Protein 4TPS (pdb70)

InterPro domains:
  IPR019683 Sporulation inhibitor of replication protein SirA [PF10747] (3-143)
  IPR038449 SirA superfamily [G3DSA:3.30.310.250] (1-148)

CATH classification: 3.30.310.250

Organism: Bacillus subtilis (strain 168) (NCBI:txid224308)

Foldseek 3Di:
DFKKKKFQFDPVVCVVCVVPCVVVVVLVCCQVPNDDDPVVNVVSVVVVVVGTDWDPQVLLVVLVCVLCPPFAWDDDDQKIKGAHPPRQWIKIWGHDTGIIMMDIDGDPVHVVSVLVSVQVVDQRMWMAGPVVRDIDTSHD/DVVVQQVLLVQLLVVVPVVDDPVCSVVAPPPKGWDDDDDLATEIEGADVVSQVCCVVPPQVVSQVSSCVVPVDGGRYHYDYD/DFKKKKFQFDPVVCVVCVVNCVVVLVLVCCQPPHDDDPVVNVVSVVVLVVGTAWDPQVVLVVLCCVLCVVFDWDDDRQKIKGADPPRQKIKIWGHDGGIIMIDIDGDPVHVVSVLVSVQVVDQRMKIAGSVVRDIDTSHD/DVVLVVLQVLLVVLLVVVVVVDDPCCSVPQPPPKGWDDDDDLETEIEGADPVSQVCCVVPPQVVSQVSSCVVPVDGGHYHYDYD

Radius of gyration: 29.63 Å; Cα contacts (8 Å, |Δi|>4): 687; chains: 4; bounding box: 96×60×62 Å

Sequence (446 aa):
ERHYYTYLIKEEFANNHYFGRESVMFELFQDYHWTSLEKQQYEMTEKQIQYITQPIPILHMHQRLKMMNLNKTDYRQLDYIYRIALPKAKGHATFMMKEHMIEIVASGDYEAETIFFEVLRKVSPCFLAMDFNSKRYGWLNPAMENILLDLWNQALAQIEKKLSKPSFETWMKSTKAHSLQGDTLTITAPNEFARDWLESRYLHLIADTIYELTGEELSIKFVIPERHYYTYLIKEEFANHYFGRESVMMFELFQDYHWTSLEKQQYEMTEKQIQYITQPIPILHMHQRLKMNLNKTDYRQLDYIYRIALPKAKGHATFMMKEHHMIEIVASGDYEAETIFFEVLRKVSPCFLAMDFNSKRYGWLNPGPAMENILDLWNQALAQIEKKLSKPSFETWMKSTKAHSLQGDTLTITAPNEFARDWLESRYLHLIADTIYELTGEELSIKFVIP

Nearest PDB structures (foldseek):
  4tps-assembly1_B  TM=1.012E+00  e=3.431E-16  Bacillus subtilis subsp. subtilis str. 168
  7ykm-assembly1_A  TM=7.668E-01  e=1.409E-03  Deinococcus radiodurans
  8a3v-assembly1_C  TM=7.527E-01  e=6.710E-03  Vibrio cholerae
  3pbk-assembly2_B  TM=5.315E-01  e=4.802E-02  Escherichia coli O6
  6zu5-assembly1_SH0  TM=3.846E-01  e=1.422E-01  Paranosema locustae

B-factor: mean 28.31, std 13.36, range [10.7, 117.85]

Secondary structure (DSSP, 8-state):
-EEEEEEEE-HHHHHHTTT-HHHHHHHHHHHHTS---HHHHHHHHHHHHHHEE---HHHHHHHHHHHHTTSEEEEETTEEEEE-GGG-EEEEEEEETTEEEEEEEESTHHHHHHHHHHHHH-TTEEEEETTTTEEEE---/-HHHHHHHHHHHHHHHHTTS-HHHIIIIITT-EEEEEETTEEEEE-SSHHHHHHIIIIIHHHHHHHHHHHHSS--EEEEE--/-EEEEEEEE-HHHHHHHTT-THHHHHHHHHHHHS---HHHHHHHHHHHHHHEE---HHHHHHHHHHHTTTSEEEEETTEEEEE-GGGSEEEEEEE-SS-EEEEEEESTHHHHHHHHHHHHH-TTEEEE-TTT--EEE---/-HHHHHHHHHHHHHHHHHHTTS-HHHIIIIITT-EEEEEETTEEEEE-SSHHHHHHIIIIIHHHHHHHHHHHHSS--EEEEE--

Solvent-accessible surface area: 24139 Å² total; per-residue (Å²): 152,30,49,7,34,0,6,10,0,69,40,87,0,17,50,50,3,65,57,98,31,50,50,0,2,99,9,0,48,41,52,46,156,63,116,50,129,154,146,83,81,73,30,4,51,73,0,6,102,36,0,1,58,88,7,47,62,122,70,0,25,86,87,0,83,132,73,1,89,193,46,101,66,206,76,134,97,82,37,0,102,1,28,7,83,190,103,76,5,82,2,31,0,68,2,108,129,49,47,0,34,0,46,0,28,45,68,131,84,0,3,52,30,0,30,49,9,0,74,130,28,18,18,8,0,0,6,0,2,20,107,61,143,107,82,26,71,16,95,69,117,171,132,100,30,106,75,29,6,82,88,0,20,45,67,0,103,160,92,35,63,146,82,14,14,40,7,2,0,124,39,4,134,26,113,31,78,140,76,107,46,0,17,0,26,0,34,34,78,11,0,46,17,13,0,70,64,120,6,66,138,26,0,16,57,0,0,115,113,64,63,50,109,113,17,48,9,116,11,54,79,129,181,22,63,12,40,0,2,11,1,73,128,93,0,2,110,36,6,114,78,137,32,58,39,0,14,85,4,0,29,45,37,46,137,70,113,39,148,156,141,50,86,85,22,0,54,70,0,8,112,37,0,11,72,101,7,49,53,152,34,0,26,75,28,0,85,60,40,0,85,177,29,110,77,177,68,130,100,91,48,0,93,0,34,3,102,192,77,136,2,51,0,23,0,42,2,58,133,86,5,0,28,0,50,2,50,48,69,130,84,0,5,52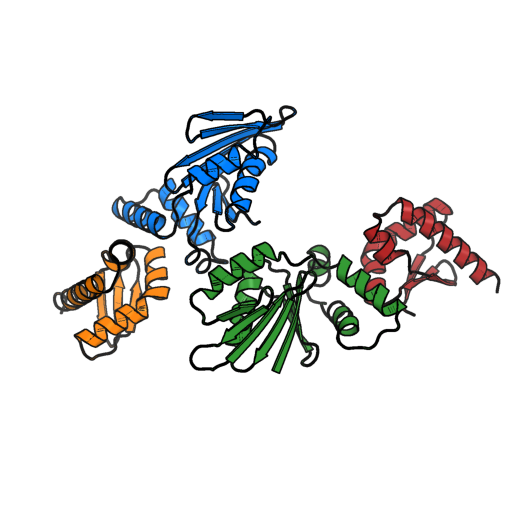,35,0,18,73,3,0,55,63,23,19,78,16,0,0,4,0,4,4,111,58,101,120,80,27,37,8,89,121,83,113,73,79,117,87,2,81,75,25,4,98,83,0,21,47,64,0,102,158,90,34,62,147,74,14,15,47,3,1,0,128,33,5,127,10,95,16,66,131,74,104,37,0,18,0,22,0,26,13,66,3,0,40,30,10,0,78,62,121,7,60,138,32,0,18,58,2,0,116,116,62,62,51,116,109,23,62,13,133,10,55,88,123

Structure (mmCIF, N/CA/C/O backbone):
data_4TPS
#
_entry.id   4TPS
#
_cell.length_a   77.287
_cell.length_b   34.685
_cell.length_c   84.735
_cell.angle_alpha   90.00
_cell.angle_beta   102.09
_cell.angle_gamma   90.00
#
_symmetry.space_group_name_H-M   'P 1 21 1'
#
loop_
_entity.id
_entity.type
_entity.pdbx_description
1 polymer 'Sporulation inhibitor of replication protein SirA'
2 polymer 'Chromosomal replication initiator protein DnaA'
3 non-polymer BETA-MERCAPTOETHANOL
4 non-polymer 'ACETATE ION'
5 water water
#
loop_
_atom_site.group_PDB
_atom_site.id
_atom_site.type_symbol
_atom_site.label_atom_id
_atom_site.label_alt_id
_atom_site.label_comp_id
_atom_site.label_asym_id
_atom_site.label_entity_id
_atom_site.label_seq_id
_atom_site.pdbx_PDB_ins_code
_atom_site.Cartn_x
_atom_site.Cartn_y
_atom_site.Cartn_z
_atom_site.occupancy
_atom_site.B_iso_or_equiv
_atom_site.auth_seq_id
_atom_site.auth_comp_id
_atom_site.auth_asym_id
_atom_site.auth_atom_id
_atom_site.pdbx_PDB_model_num
ATOM 1 N N . GLU A 1 8 ? 4.050 -5.146 -4.483 1.00 30.94 2 GLU A N 1
ATOM 2 C CA . GLU A 1 8 ? 3.816 -4.033 -3.512 1.00 22.00 2 GLU A CA 1
ATOM 3 C C . GLU A 1 8 ? 3.524 -4.592 -2.078 1.00 22.92 2 GLU A C 1
ATOM 4 O O . GLU A 1 8 ? 2.689 -5.513 -1.894 1.00 20.31 2 GLU A O 1
ATOM 10 N N . ARG A 1 9 ? 4.232 -4.046 -1.088 1.00 17.62 3 ARG A N 1
ATOM 11 C CA . ARG A 1 9 ? 4.029 -4.414 0.297 1.00 14.77 3 ARG A CA 1
ATOM 12 C C . ARG A 1 9 ? 3.242 -3.322 1.035 1.00 14.18 3 ARG A C 1
ATOM 13 O O . ARG A 1 9 ? 3.358 -2.148 0.719 1.00 18.48 3 ARG A O 1
ATOM 21 N N . HIS A 1 10 ? 2.375 -3.742 1.963 1.00 14.52 4 HIS A N 1
ATOM 22 C CA . HIS A 1 10 ? 1.557 -2.790 2.726 1.00 13.59 4 HIS A CA 1
ATOM 23 C C . HIS A 1 10 ? 1.538 -3.266 4.155 1.00 14.46 4 HIS A C 1
ATOM 24 O O . HIS A 1 10 ? 0.959 -4.322 4.466 1.00 13.39 4 HIS A O 1
ATOM 31 N N . TYR A 1 11 ? 2.248 -2.544 5.022 1.00 12.45 5 TYR A N 1
ATOM 32 C CA . TYR A 1 11 ? 2.361 -2.956 6.432 1.00 12.50 5 TYR A CA 1
ATOM 33 C C . TYR A 1 11 ? 1.568 -1.997 7.315 1.00 14.57 5 TYR A C 1
ATOM 34 O O . TYR A 1 11 ? 1.601 -0.742 7.115 1.00 14.95 5 TYR A O 1
ATOM 43 N N . TYR A 1 12 ? 0.875 -2.576 8.296 1.00 13.19 6 TYR A N 1
ATOM 44 C CA . TYR A 1 12 ? 0.327 -1.833 9.429 1.00 11.40 6 TYR A CA 1
ATOM 45 C C . TYR A 1 12 ? 1.229 -2.161 10.615 1.00 14.82 6 TYR A C 1
ATOM 46 O O . TYR A 1 12 ? 1.479 -3.347 10.910 1.00 14.75 6 TYR A O 1
ATOM 55 N N . THR A 1 13 ? 1.762 -1.109 11.238 1.00 12.57 7 THR A N 1
ATOM 56 C CA . THR A 1 13 ? 2.777 -1.256 12.275 1.00 13.02 7 THR A CA 1
ATOM 57 C C . THR A 1 13 ? 2.298 -0.563 13.526 1.00 13.92 7 THR A C 1
ATOM 58 O O . THR A 1 13 ? 1.853 0.591 13.485 1.00 15.56 7 THR A O 1
ATOM 62 N N . TYR A 1 14 ? 2.247 -1.342 14.619 1.00 12.57 8 TYR A N 1
ATOM 63 C CA . TYR A 1 14 ? 1.835 -0.802 15.941 1.00 12.99 8 TYR A CA 1
ATOM 64 C C . TYR A 1 14 ? 2.945 -0.967 16.968 1.00 13.03 8 TYR A C 1
ATOM 65 O O . TYR A 1 14 ? 3.773 -1.866 16.869 1.00 14.47 8 TYR A O 1
ATOM 74 N N . LEU A 1 15 ? 2.946 -0.040 17.935 1.00 12.61 9 LEU A N 1
ATOM 75 C CA . LEU A 1 15 ? 3.867 -0.044 19.051 1.00 12.50 9 LEU A CA 1
ATOM 76 C C . LEU A 1 15 ? 3.156 -0.770 20.211 1.00 13.22 9 LEU A C 1
ATOM 77 O O . LEU A 1 15 ? 2.196 -0.224 20.806 1.00 15.01 9 LEU A O 1
ATOM 82 N N . ILE A 1 16 ? 3.552 -2.003 20.448 1.00 12.85 10 ILE A N 1
ATOM 83 C CA . ILE A 1 16 ? 2.842 -2.889 21.405 1.00 12.90 10 ILE A CA 1
ATOM 84 C C . ILE A 1 16 ? 3.375 -2.608 22.826 1.00 14.65 10 ILE A C 1
ATOM 85 O O . ILE A 1 16 ? 4.567 -2.427 23.049 1.00 16.17 10 ILE A O 1
ATOM 90 N N . LYS A 1 17 ? 2.455 -2.541 23.796 1.00 13.17 11 LYS A N 1
ATOM 91 C CA . LYS A 1 17 ? 2.878 -2.432 25.167 1.00 15.40 11 LYS A CA 1
ATOM 92 C C . LYS A 1 17 ? 3.619 -3.655 25.609 1.00 15.18 11 LYS A C 1
ATOM 93 O O . LYS A 1 17 ? 3.276 -4.822 25.275 1.00 13.42 11 LYS A O 1
ATOM 99 N N . GLU A 1 18 ? 4.665 -3.397 26.392 1.00 18.17 12 GLU A N 1
ATOM 100 C CA . GLU A 1 18 ? 5.508 -4.429 26.963 1.00 20.46 12 GLU A CA 1
ATOM 101 C C . GLU A 1 18 ? 4.751 -5.603 27.608 1.00 14.98 12 GLU A C 1
ATOM 102 O O . GLU A 1 18 ? 5.069 -6.757 27.385 1.00 20.16 12 GLU A O 1
ATOM 108 N N . GLU A 1 19 ? 3.692 -5.294 28.359 1.00 17.47 13 GLU A N 1
ATOM 109 C CA . GLU A 1 19 ? 2.994 -6.343 29.057 1.00 17.80 13 GLU A CA 1
ATOM 110 C C . GLU A 1 19 ? 2.393 -7.353 28.084 1.00 17.06 13 GLU A C 1
ATOM 111 O O . GLU A 1 19 ? 2.368 -8.552 28.321 1.00 18.02 13 GLU A O 1
ATOM 117 N N . PHE A 1 20 ? 1.824 -6.832 26.998 1.00 16.32 14 PHE A N 1
ATOM 118 C CA . PHE A 1 20 ? 1.184 -7.693 25.988 1.00 15.66 14 PHE A CA 1
ATOM 119 C C . PHE A 1 20 ? 2.166 -8.389 25.065 1.00 15.28 14 PHE A C 1
ATOM 120 O O . PHE A 1 20 ? 1.940 -9.545 24.684 1.00 16.22 14 PHE A O 1
ATOM 128 N N . ALA A 1 21 ? 3.249 -7.703 24.755 1.00 17.40 15 ALA A N 1
ATOM 129 C CA . ALA A 1 21 ? 4.340 -8.334 23.984 1.00 16.98 15 ALA A CA 1
ATOM 130 C C . ALA A 1 21 ? 4.844 -9.588 24.697 1.00 19.75 15 ALA A C 1
ATOM 131 O O . ALA A 1 21 ? 5.028 -10.661 24.089 1.00 19.12 15 ALA A O 1
ATOM 133 N N . ASN A 1 22 ? 5.085 -9.443 25.998 1.00 18.29 16 ASN A N 1
ATOM 134 C CA A ASN A 1 22 ? 5.502 -10.563 26.800 0.50 19.01 16 ASN A CA 1
ATOM 135 C CA B ASN A 1 22 ? 5.493 -10.568 26.842 0.50 19.26 16 ASN A CA 1
ATOM 136 C C . ASN A 1 22 ? 4.466 -11.676 26.860 1.00 18.04 16 ASN A C 1
ATOM 137 O O . ASN A 1 22 ? 4.775 -12.862 26.679 1.00 18.54 16 ASN A O 1
ATOM 146 N N . HIS A 1 23 ? 3.237 -11.303 27.141 1.00 18.72 17 HIS A N 1
ATOM 147 C CA . HIS A 1 23 ? 2.159 -12.274 27.247 1.00 18.02 17 HIS A CA 1
ATOM 148 C C . HIS A 1 23 ? 1.998 -13.098 25.951 1.00 18.69 17 HIS A C 1
ATOM 149 O O . HIS A 1 23 ? 1.760 -14.276 26.044 1.00 18.42 17 HIS A O 1
ATOM 156 N N . TYR A 1 24 ? 2.154 -12.465 24.778 1.00 14.09 18 TYR A N 1
ATOM 157 C CA . TYR A 1 24 ? 1.968 -13.116 23.519 1.00 16.89 18 TYR A CA 1
ATOM 158 C C . TYR A 1 24 ? 3.277 -13.501 22.838 1.00 17.70 18 TYR A C 1
ATOM 159 O O . TYR A 1 24 ? 3.250 -13.842 21.655 1.00 20.04 18 TYR A O 1
ATOM 168 N N . PHE A 1 25 ? 4.411 -13.515 23.591 1.00 19.96 19 PHE A N 1
ATOM 169 C CA . PHE A 1 25 ? 5.650 -14.020 23.047 1.00 21.08 19 PHE A CA 1
ATOM 170 C C . PHE A 1 25 ? 5.459 -15.479 22.565 1.00 20.30 19 PHE A C 1
ATOM 171 O O . PHE A 1 25 ? 4.987 -16.311 23.329 1.00 20.05 19 PHE A O 1
ATOM 179 N N . GLY A 1 26 ? 5.815 -15.798 21.310 1.00 23.86 20 GLY A N 1
ATOM 180 C CA . GLY A 1 26 ? 5.566 -17.138 20.812 1.00 25.71 20 GLY A CA 1
ATOM 181 C C . GLY A 1 26 ? 4.143 -17.441 20.371 1.00 25.56 20 GLY A C 1
ATOM 182 O O . GLY A 1 26 ? 3.838 -18.559 19.966 1.00 25.48 20 GLY A O 1
ATOM 183 N N . ARG A 1 27 ? 3.279 -16.454 20.502 1.00 20.34 21 ARG A N 1
ATOM 184 C CA . ARG A 1 27 ? 1.883 -16.571 20.117 1.00 22.47 21 ARG A CA 1
ATOM 185 C C . ARG A 1 27 ? 1.482 -15.320 19.352 1.00 17.79 21 ARG A C 1
ATOM 186 O O . ARG A 1 27 ? 0.307 -14.880 19.400 1.00 19.69 21 ARG A O 1
ATOM 194 N N . GLU A 1 28 ? 2.424 -14.729 18.606 1.00 17.18 22 GLU A N 1
ATOM 195 C CA . GLU A 1 28 ? 2.159 -13.452 17.920 1.00 20.26 22 GLU A CA 1
ATOM 196 C C . GLU A 1 28 ? 1.063 -13.549 16.846 1.00 22.60 22 GLU A C 1
ATOM 197 O O . GLU A 1 28 ? 0.415 -12.515 16.458 1.00 22.85 22 GLU A O 1
ATOM 203 N N . SER A 1 29 ? 0.815 -14.764 16.349 1.00 21.17 23 SER A N 1
ATOM 204 C CA . SER A 1 29 ? -0.312 -14.953 15.418 1.00 22.50 23 SER A CA 1
ATOM 205 C C . SER A 1 29 ? -1.639 -14.491 16.011 1.00 21.19 23 SER A C 1
ATOM 206 O O . SER A 1 29 ? -2.493 -14.017 15.310 1.00 20.81 23 SER A O 1
ATOM 209 N N . VAL A 1 30 ? -1.802 -14.572 17.329 1.00 21.23 24 VAL A N 1
ATOM 210 C CA . VAL A 1 30 ? -3.050 -14.176 17.949 1.00 21.62 24 VAL A CA 1
ATOM 211 C C . VAL A 1 30 ? -3.211 -12.665 17.860 1.00 21.29 24 VAL A C 1
ATOM 212 O O . VAL A 1 30 ? -4.301 -12.168 17.652 1.00 21.71 24 VAL A O 1
ATOM 216 N N . MET A 1 31 ? -2.110 -11.942 17.986 1.00 17.60 25 MET A N 1
ATOM 217 C CA . MET A 1 31 ? -2.152 -10.477 17.848 1.00 20.73 25 MET A CA 1
ATOM 218 C C . MET A 1 31 ? -2.393 -10.124 16.390 1.00 19.84 25 MET A C 1
ATOM 219 O O . MET A 1 31 ? -3.214 -9.282 16.105 1.00 21.63 25 MET A O 1
ATOM 224 N N . PHE A 1 32 ? -1.719 -10.822 15.481 1.00 18.92 26 PHE A N 1
ATOM 225 C CA . PHE A 1 32 ? -1.984 -10.616 14.073 1.00 18.74 26 PHE A CA 1
ATOM 226 C C . PHE A 1 32 ? -3.485 -10.760 13.769 1.00 17.58 26 PHE A C 1
ATOM 227 O O . PHE A 1 32 ? -4.034 -9.914 13.089 1.00 17.44 26 PHE A O 1
ATOM 235 N N . GLU A 1 33 ? -4.123 -11.817 14.314 1.00 16.90 27 GLU A N 1
ATOM 236 C CA . GLU A 1 33 ? -5.537 -12.044 14.048 1.00 20.78 27 GLU A CA 1
ATOM 237 C C . GLU A 1 33 ? -6.437 -10.926 14.617 1.00 19.38 27 GLU A C 1
ATOM 238 O O . GLU A 1 33 ? -7.410 -10.514 14.004 1.00 19.45 27 GLU A O 1
ATOM 244 N N . LEU A 1 34 ? -6.097 -10.413 15.784 1.00 18.10 28 LEU A N 1
ATOM 245 C CA . LEU A 1 34 ? -6.799 -9.271 16.375 1.00 18.06 28 LEU A CA 1
ATOM 246 C C . LEU A 1 34 ? -6.726 -8.020 15.480 1.00 16.60 28 LEU A C 1
ATOM 247 O O . LEU A 1 34 ? -7.728 -7.398 15.131 1.00 16.59 28 LEU A O 1
ATOM 252 N N . PHE A 1 35 ? -5.526 -7.687 15.087 1.00 13.99 29 PHE A N 1
ATOM 253 C CA . PHE A 1 35 ? -5.319 -6.567 14.146 1.00 13.46 29 PHE A CA 1
ATOM 254 C C . PHE A 1 35 ? -6.003 -6.763 12.753 1.00 14.59 29 PHE A C 1
ATOM 255 O O . PHE A 1 35 ? -6.624 -5.848 12.217 1.00 18.06 29 PHE A O 1
ATOM 263 N N . GLN A 1 36 ? -5.949 -7.976 12.266 1.00 13.74 30 GLN A N 1
ATOM 264 C CA . GLN A 1 36 ? -6.577 -8.297 10.994 1.00 15.23 30 GLN A CA 1
ATOM 265 C C . GLN A 1 36 ? -8.120 -8.171 11.139 1.00 17.15 30 GLN A C 1
ATOM 266 O O . GLN A 1 36 ? -8.784 -7.633 10.248 1.00 17.91 30 GLN A O 1
ATOM 272 N N . ASP A 1 37 ? -8.675 -8.607 12.268 1.00 19.63 31 ASP A N 1
ATOM 273 C CA . ASP A 1 37 ? -10.108 -8.428 12.506 1.00 20.18 31 ASP A CA 1
ATOM 274 C C . ASP A 1 37 ? -10.521 -6.969 12.483 1.00 20.03 31 ASP A C 1
ATOM 275 O O . ASP A 1 37 ? -11.556 -6.626 11.943 1.00 27.96 31 ASP A O 1
ATOM 280 N N . TYR A 1 38 ? -9.709 -6.110 13.077 1.00 19.36 32 TYR A N 1
ATOM 281 C CA . TYR A 1 38 ? -10.008 -4.663 13.040 1.00 18.68 32 TYR A CA 1
ATOM 282 C C . TYR A 1 38 ? -9.925 -4.040 11.641 1.00 20.31 32 TYR A C 1
ATOM 283 O O . TYR A 1 38 ? -10.788 -3.269 11.241 1.00 22.06 32 TYR A O 1
ATOM 292 N N . HIS A 1 39 ? -8.891 -4.398 10.903 1.00 16.73 33 HIS A N 1
ATOM 293 C CA . HIS A 1 39 ? -8.648 -3.786 9.620 1.00 17.44 33 HIS A CA 1
ATOM 294 C C . HIS A 1 39 ? -9.460 -4.428 8.492 1.00 18.24 33 HIS A C 1
ATOM 295 O O . HIS A 1 39 ? -9.718 -3.755 7.496 1.00 22.88 33 HIS A O 1
ATOM 302 N N . TRP A 1 40 ? -9.871 -5.683 8.669 1.00 16.48 34 TRP A N 1
ATOM 303 C CA . TRP A 1 40 ? -10.428 -6.468 7.526 1.00 15.87 34 TRP A CA 1
ATOM 304 C C . TRP A 1 40 ? -11.639 -7.272 7.772 1.00 24.43 34 TRP A C 1
ATOM 305 O O . TRP A 1 40 ? -12.600 -7.131 7.006 1.00 25.42 34 TRP A O 1
ATOM 316 N N . THR A 1 41 ? -11.589 -8.158 8.798 1.00 24.01 35 THR A N 1
ATOM 317 C CA . THR A 1 41 ? -12.632 -9.200 9.026 1.00 23.32 35 THR A CA 1
ATOM 318 C C . THR A 1 41 ? -13.996 -8.518 9.113 1.00 27.75 35 THR A C 1
ATOM 319 O O . THR A 1 41 ? -14.157 -7.433 9.703 1.00 26.60 35 THR A O 1
ATOM 323 N N . SER A 1 42 ? -14.998 -9.160 8.531 1.00 31.09 36 SER A N 1
ATOM 324 C CA . SER A 1 42 ? -16.361 -8.610 8.600 1.00 27.94 36 SER A CA 1
ATOM 325 C C . SER A 1 42 ? -16.961 -9.042 9.924 1.00 37.49 36 SER A C 1
ATOM 326 O O . SER A 1 42 ? -17.278 -10.189 10.087 1.00 49.31 36 SER A O 1
ATOM 329 N N . LEU A 1 43 ? -17.003 -8.123 10.877 1.00 34.75 37 LEU A N 1
ATOM 330 C CA . LEU A 1 43 ? -17.429 -8.424 12.216 1.00 31.19 37 LEU A CA 1
ATOM 331 C C . LEU A 1 43 ? -18.755 -7.727 12.440 1.00 34.19 37 LEU A C 1
ATOM 332 O O . LEU A 1 43 ? -19.061 -6.710 11.804 1.00 36.92 37 LEU A O 1
ATOM 337 N N . GLU A 1 44 ? -19.547 -8.261 13.362 1.00 38.32 38 GLU A N 1
ATOM 338 C CA . GLU A 1 44 ? -20.752 -7.552 13.803 1.00 46.92 38 GLU A CA 1
ATOM 339 C C . GLU A 1 44 ? -20.268 -6.274 14.482 1.00 49.03 38 GLU A C 1
ATOM 340 O O . GLU A 1 44 ? -19.158 -6.243 15.033 1.00 43.36 38 GLU A O 1
ATOM 346 N N . LYS A 1 45 ? -21.071 -5.217 14.411 1.00 39.48 39 LYS A N 1
ATOM 347 C CA . LYS A 1 45 ? -20.691 -3.904 14.941 1.00 37.52 39 LYS A CA 1
ATOM 348 C C . LYS A 1 45 ? -20.117 -3.958 16.377 1.00 40.01 39 LYS A C 1
ATOM 349 O O . LYS A 1 45 ? -19.097 -3.340 16.668 1.00 37.77 39 LYS A O 1
ATOM 355 N N . GLN A 1 46 ? -20.760 -4.736 17.250 1.00 39.37 40 GLN A N 1
ATOM 356 C CA . GLN A 1 46 ? -20.317 -4.841 18.647 1.00 39.73 40 GLN A CA 1
ATOM 357 C C . GLN A 1 46 ? -18.982 -5.529 18.800 1.00 35.20 40 GLN A C 1
ATOM 358 O O . GLN A 1 46 ? -18.166 -5.084 19.637 1.00 34.92 40 GLN A O 1
ATOM 364 N N . GLN A 1 47 ? -18.753 -6.605 18.031 1.00 33.92 41 GLN A N 1
ATOM 365 C CA . GLN A 1 47 ? -17.443 -7.304 18.016 1.00 32.41 41 GLN A CA 1
ATOM 366 C C . GLN A 1 47 ? -16.326 -6.337 17.539 1.00 29.31 41 GLN A C 1
ATOM 367 O O . GLN A 1 47 ? -15.208 -6.298 18.108 1.00 26.81 41 GLN A O 1
ATOM 373 N N . TYR A 1 48 ? -16.641 -5.554 16.500 1.00 28.95 42 TYR A N 1
ATOM 374 C CA . TYR A 1 48 ? -15.705 -4.561 15.993 1.00 26.92 42 TYR A CA 1
ATOM 375 C C . TYR A 1 48 ? -15.358 -3.514 17.073 1.00 24.35 42 TYR A C 1
ATOM 376 O O . TYR A 1 48 ? -14.176 -3.149 17.273 1.00 26.19 42 TYR A O 1
ATOM 385 N N . GLU A 1 49 ? -16.378 -3.012 17.753 1.00 27.75 43 GLU A N 1
ATOM 386 C CA . GLU A 1 49 ? -16.113 -1.976 18.761 1.00 25.32 43 GLU A CA 1
ATOM 387 C C . GLU A 1 49 ? -15.233 -2.482 19.961 1.00 26.02 43 GLU A C 1
ATOM 388 O O . GLU A 1 49 ? -14.354 -1.756 20.455 1.00 27.13 43 GLU A O 1
ATOM 394 N N . MET A 1 50 ? -15.472 -3.734 20.377 1.00 25.80 44 MET A N 1
ATOM 395 C CA . MET A 1 50 ? -14.669 -4.392 21.417 1.00 25.80 44 MET A CA 1
ATOM 396 C C . MET A 1 50 ? -13.240 -4.530 20.936 1.00 24.03 44 MET A C 1
ATOM 397 O O . MET A 1 50 ? -12.275 -4.310 21.667 1.00 22.57 44 MET A O 1
ATOM 402 N N . THR A 1 51 ? -13.107 -4.958 19.690 1.00 23.83 45 THR A N 1
ATOM 403 C CA . THR A 1 51 ? -11.782 -5.159 19.092 1.00 22.23 45 THR A CA 1
ATOM 404 C C . THR A 1 51 ? -10.992 -3.814 19.050 1.00 20.40 45 THR A C 1
ATOM 405 O O . THR A 1 51 ? -9.821 -3.756 19.435 1.00 18.95 45 THR A O 1
ATOM 409 N N . GLU A 1 52 ? -11.669 -2.766 18.637 1.00 20.69 46 GLU A N 1
ATOM 410 C CA . GLU A 1 52 ? -11.048 -1.446 18.611 1.00 22.19 46 GLU A CA 1
ATOM 411 C C . GLU A 1 52 ? -10.576 -0.977 20.006 1.00 19.48 46 GLU A C 1
ATOM 412 O O . GLU A 1 52 ? -9.473 -0.437 20.153 1.00 18.35 46 GLU A O 1
ATOM 418 N N . LYS A 1 53 ? -11.424 -1.192 21.018 1.00 20.11 47 LYS A N 1
ATOM 419 C CA . LYS A 1 53 ? -11.058 -0.874 22.404 1.00 18.46 47 LYS A CA 1
ATOM 420 C C . LYS A 1 53 ? -9.833 -1.678 22.895 1.00 17.21 47 LYS A C 1
ATOM 421 O O . LYS A 1 53 ? -8.941 -1.151 23.531 1.00 18.65 47 LYS A O 1
ATOM 427 N N . GLN A 1 54 ? -9.800 -2.954 22.573 1.00 15.40 48 GLN A N 1
ATOM 428 C CA . GLN A 1 54 ? -8.714 -3.795 22.908 1.00 15.15 48 GLN A CA 1
ATOM 429 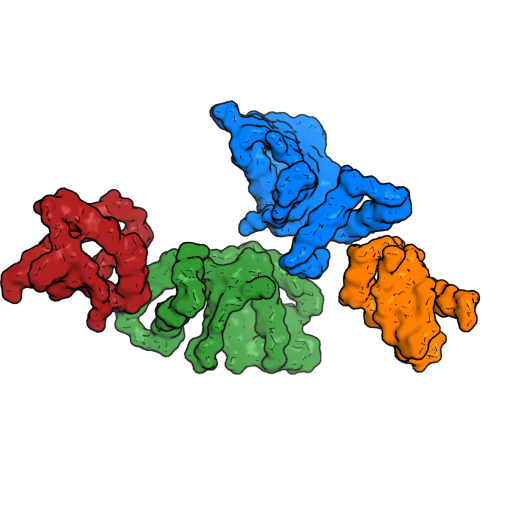C C . GLN A 1 54 ? -7.411 -3.328 22.266 1.00 15.81 48 GLN A C 1
ATOM 430 O O . GLN A 1 54 ? -6.347 -3.249 22.927 1.00 14.27 48 GLN A O 1
ATOM 436 N N . ILE A 1 55 ? -7.478 -3.045 20.953 1.00 15.26 49 ILE A N 1
ATOM 437 C CA . ILE A 1 55 ? -6.293 -2.497 20.251 1.00 15.38 49 ILE A CA 1
ATOM 438 C C . ILE A 1 55 ? -5.777 -1.223 20.876 1.00 13.95 49 ILE A C 1
ATOM 439 O O . ILE A 1 55 ? -4.560 -1.079 21.109 1.00 16.38 49 ILE A O 1
ATOM 444 N N . GLN A 1 56 ? -6.668 -0.317 21.244 1.00 16.96 50 GLN A N 1
ATOM 445 C CA . GLN A 1 56 ? -6.263 0.926 21.918 1.00 18.36 50 GLN A CA 1
ATOM 446 C C . GLN A 1 56 ? -5.521 0.625 23.269 1.00 18.15 50 GLN A C 1
ATOM 447 O O . GLN A 1 56 ? -4.520 1.251 23.615 1.00 21.29 50 GLN A O 1
ATOM 453 N N . TYR A 1 57 ? -6.020 -0.358 23.999 1.00 16.05 51 TYR A N 1
ATOM 454 C CA . TYR A 1 57 ? -5.472 -0.736 25.278 1.00 13.06 51 TYR A CA 1
ATOM 455 C C . TYR A 1 57 ? -4.085 -1.351 25.208 1.00 12.83 51 TYR A C 1
ATOM 456 O O . TYR A 1 57 ? -3.211 -1.045 26.038 1.00 15.40 51 TYR A O 1
ATOM 465 N N . ILE A 1 58 ? -3.830 -2.200 24.205 1.00 12.92 52 ILE A N 1
ATOM 466 C CA . ILE A 1 58 ? -2.591 -2.972 24.179 1.00 14.37 52 ILE A CA 1
ATOM 467 C C . ILE A 1 58 ? -1.461 -2.274 23.416 1.00 12.46 52 ILE A C 1
ATOM 468 O O . ILE A 1 58 ? -0.381 -2.800 23.350 1.00 15.41 52 ILE A O 1
ATOM 473 N N . THR A 1 59 ? -1.747 -1.120 22.837 1.00 14.71 53 THR A N 1
ATOM 474 C CA . THR A 1 59 ? -0.775 -0.397 22.061 1.00 15.11 53 THR A CA 1
ATOM 475 C C . THR A 1 59 ? -0.473 0.964 22.682 1.00 14.40 53 THR A C 1
ATOM 476 O O . THR A 1 59 ? -1.257 1.511 23.495 1.00 17.44 53 THR A O 1
ATOM 480 N N . GLN A 1 60 ? 0.663 1.539 22.268 1.00 16.06 54 GLN A N 1
ATOM 481 C CA . GLN A 1 60 ? 1.113 2.862 22.723 1.00 16.20 54 GLN A CA 1
ATOM 482 C C . GLN A 1 60 ? 0.924 3.866 21.612 1.00 17.19 54 GLN A C 1
ATOM 483 O O . GLN A 1 60 ? 1.042 3.513 20.433 1.00 17.28 54 GLN A O 1
ATOM 489 N N . PRO A 1 61 ? 0.700 5.121 21.972 1.00 19.07 55 PRO A N 1
ATOM 490 C CA . PRO A 1 61 ? 0.696 6.174 20.945 1.00 19.17 55 PRO A CA 1
ATOM 491 C C . PRO A 1 61 ? 2.075 6.229 20.247 1.00 17.20 55 PRO A C 1
ATOM 492 O O . PRO A 1 61 ? 3.138 6.058 20.893 1.00 18.91 55 PRO A O 1
ATOM 496 N N . ILE A 1 62 ? 2.055 6.517 18.953 1.00 16.94 56 ILE A N 1
ATOM 497 C CA . ILE A 1 62 ? 3.339 6.690 18.248 1.00 15.39 56 ILE A CA 1
ATOM 498 C C . ILE A 1 62 ? 3.996 8.007 18.771 1.00 18.62 56 ILE A C 1
ATOM 499 O O . ILE A 1 62 ? 3.321 8.970 18.928 1.00 19.72 56 ILE A O 1
ATOM 504 N N . PRO A 1 63 ? 5.314 8.022 19.076 1.00 19.45 57 PRO A N 1
ATOM 505 C CA . PRO A 1 63 ? 5.938 9.273 19.589 1.00 18.21 57 PRO A CA 1
ATOM 506 C C . PRO A 1 63 ? 6.286 10.160 18.415 1.00 19.01 57 PRO A C 1
ATOM 507 O O . PRO A 1 63 ? 7.351 10.044 17.831 1.00 17.04 57 PRO A O 1
ATOM 511 N N . ILE A 1 64 ? 5.313 10.987 18.022 1.00 16.36 58 ILE A N 1
ATOM 512 C CA . ILE A 1 64 ? 5.373 11.652 16.704 1.00 15.93 58 ILE A CA 1
ATOM 513 C C . ILE A 1 64 ? 6.609 12.548 16.574 1.00 15.72 58 ILE A C 1
ATOM 514 O O . ILE A 1 64 ? 7.354 12.492 15.568 1.00 15.39 58 ILE A O 1
ATOM 519 N N . LEU A 1 65 ? 6.812 13.443 17.541 1.00 17.55 59 LEU A N 1
ATOM 520 C CA . LEU A 1 65 ? 7.940 14.366 17.423 1.00 17.15 59 LEU A CA 1
ATOM 521 C C . LEU A 1 65 ? 9.310 13.617 17.392 1.00 13.85 59 LEU A C 1
ATOM 522 O O . LEU A 1 65 ? 10.182 13.936 16.567 1.00 15.70 59 LEU A O 1
ATOM 527 N N . HIS A 1 66 ? 9.444 12.597 18.232 1.00 16.22 60 HIS A N 1
ATOM 528 C CA . HIS A 1 66 ? 10.627 11.759 18.247 1.00 14.35 60 HIS A CA 1
ATOM 529 C C . HIS A 1 66 ? 10.841 11.122 16.859 1.00 14.06 60 HIS A C 1
ATOM 530 O O . HIS A 1 66 ? 11.935 11.119 16.328 1.00 16.19 60 HIS A O 1
ATOM 537 N N . MET A 1 67 ? 9.765 10.603 16.293 1.00 14.66 61 MET A N 1
ATOM 538 C CA . MET A 1 67 ? 9.845 9.978 14.940 1.00 16.77 61 MET A CA 1
ATOM 539 C C . MET A 1 67 ? 10.290 11.006 13.917 1.00 14.68 61 MET A C 1
ATOM 540 O O . MET A 1 67 ? 11.127 10.691 13.072 1.00 16.08 61 MET A O 1
ATOM 545 N N . HIS A 1 68 ? 9.689 12.212 13.938 1.00 15.72 62 HIS A N 1
ATOM 546 C CA . HIS A 1 68 ? 10.035 13.232 12.975 1.00 15.98 62 HIS A CA 1
ATOM 547 C C . HIS A 1 68 ? 11.543 13.503 13.038 1.00 17.36 62 HIS A C 1
ATOM 548 O O . HIS A 1 68 ? 12.215 13.587 12.002 1.00 17.49 62 HIS A O 1
ATOM 555 N N . GLN A 1 69 ? 12.069 13.665 14.258 1.00 16.44 63 GLN A N 1
ATOM 556 C CA . GLN A 1 69 ? 13.482 13.956 14.415 1.00 16.97 63 GLN A CA 1
ATOM 557 C C . GLN A 1 69 ? 14.371 12.857 13.855 1.00 17.64 63 GLN A C 1
ATOM 558 O O . GLN A 1 69 ? 15.332 13.124 13.112 1.00 18.30 63 GLN A O 1
ATOM 564 N N . ARG A 1 70 ? 14.055 11.630 14.229 1.00 14.53 64 ARG A N 1
ATOM 565 C CA . ARG A 1 70 ? 14.820 10.492 13.762 1.00 16.15 64 ARG A CA 1
ATOM 566 C C . ARG A 1 70 ? 14.748 10.264 12.255 1.00 16.63 64 ARG A C 1
ATOM 567 O O . ARG A 1 70 ? 15.787 9.947 11.596 1.00 17.39 64 ARG A O 1
ATOM 575 N N . LEU A 1 71 ? 13.566 10.454 11.710 1.00 17.79 65 LEU A N 1
ATOM 576 C CA . LEU A 1 71 ? 13.400 10.345 10.246 1.00 18.44 65 LEU A CA 1
ATOM 577 C C . LEU A 1 71 ? 14.196 11.399 9.491 1.00 18.13 65 LEU A C 1
ATOM 578 O O . LEU A 1 71 ? 14.889 11.087 8.509 1.00 20.47 65 LEU A O 1
ATOM 583 N N . LYS A 1 72 ? 14.087 12.643 9.904 1.00 18.82 66 LYS A N 1
ATOM 584 C CA . LYS A 1 72 ? 14.782 13.707 9.196 1.00 21.82 66 LYS A CA 1
ATOM 585 C C . LYS A 1 72 ? 16.266 13.532 9.255 1.00 23.35 66 LYS A C 1
ATOM 586 O O . LYS A 1 72 ? 16.965 13.815 8.275 1.00 29.35 66 LYS A O 1
ATOM 592 N N . MET A 1 73 ? 16.784 13.018 10.364 1.00 20.35 67 MET A N 1
ATOM 593 C CA A MET A 1 73 ? 18.222 12.754 10.453 0.50 25.00 67 MET A CA 1
ATOM 594 C CA B MET A 1 73 ? 18.220 12.773 10.448 0.50 24.29 67 MET A CA 1
ATOM 595 C C . MET A 1 73 ? 18.665 11.633 9.522 1.00 25.51 67 MET A C 1
ATOM 596 O O . MET A 1 73 ? 19.659 11.760 8.789 1.00 27.02 67 MET A O 1
ATOM 605 N N . ASN A 1 74 ? 17.940 10.532 9.540 1.00 20.91 68 ASN A N 1
ATOM 606 C CA . ASN A 1 74 ? 18.269 9.388 8.740 1.00 21.73 68 ASN A CA 1
ATOM 607 C C . ASN A 1 74 ? 18.099 9.572 7.233 1.00 26.43 68 ASN A C 1
ATOM 608 O O . ASN A 1 74 ? 18.861 8.986 6.459 1.00 27.12 68 ASN A O 1
ATOM 613 N N . LEU A 1 75 ? 17.100 10.355 6.830 1.00 23.95 69 LEU A N 1
ATOM 614 C CA . LEU A 1 75 ? 16.799 10.558 5.405 1.00 23.33 69 LEU A CA 1
ATOM 615 C C . LEU A 1 75 ? 17.557 11.737 4.753 1.00 26.84 69 LEU A C 1
ATOM 616 O O . LEU A 1 75 ? 17.399 11.987 3.568 1.00 24.11 69 LEU A O 1
ATOM 621 N N . ASN A 1 76 ? 18.357 12.463 5.525 1.00 29.56 70 ASN A N 1
ATOM 622 C CA . ASN A 1 76 ? 19.056 13.643 5.035 1.00 28.45 70 ASN A CA 1
ATOM 623 C C . ASN A 1 76 ? 19.807 13.297 3.732 1.00 36.47 70 ASN A C 1
ATOM 624 O O . ASN A 1 76 ? 20.425 12.222 3.610 1.00 38.65 70 ASN A O 1
ATOM 629 N N . LYS A 1 77 ? 19.610 14.145 2.726 1.00 42.48 71 LYS A N 1
ATOM 630 C CA . LYS A 1 77 ? 20.215 13.979 1.385 1.00 43.74 71 LYS A CA 1
ATOM 631 C C . LYS A 1 77 ? 19.789 12.709 0.614 1.00 52.74 71 LYS A C 1
ATOM 632 O O . LYS A 1 77 ? 20.340 12.374 -0.405 1.00 92.50 71 LYS A O 1
ATOM 638 N N . THR A 1 78 ? 18.762 12.029 1.091 1.00 48.90 72 THR A N 1
ATOM 639 C CA . THR A 1 78 ? 18.063 10.957 0.365 1.00 42.02 72 THR A CA 1
ATOM 640 C C . THR A 1 78 ? 17.009 11.675 -0.484 1.00 32.15 72 THR A C 1
ATOM 641 O O . THR A 1 78 ? 16.650 12.811 -0.199 1.00 34.02 72 THR A O 1
ATOM 645 N N . ASP A 1 79 ? 16.500 11.007 -1.498 1.00 21.00 73 ASP A N 1
ATOM 646 C CA . ASP A 1 79 ? 15.341 11.471 -2.243 1.00 24.01 73 ASP A CA 1
ATOM 647 C C . ASP A 1 79 ? 14.128 11.249 -1.335 1.00 23.03 73 ASP A C 1
ATOM 648 O O . ASP A 1 79 ? 13.536 10.198 -1.363 1.00 25.00 73 ASP A O 1
ATOM 653 N N . TYR A 1 80 ? 13.777 12.250 -0.522 1.00 17.20 74 TYR A N 1
ATOM 654 C CA . TYR A 1 80 ? 12.561 12.225 0.230 1.00 17.30 74 TYR A CA 1
ATOM 655 C C . TYR A 1 80 ? 11.826 13.524 0.253 1.00 18.17 74 TYR A C 1
ATOM 656 O O . TYR A 1 80 ? 12.438 14.589 0.070 1.00 15.91 74 TYR A O 1
ATOM 665 N N . ARG A 1 81 ? 10.500 13.432 0.540 1.00 16.31 75 ARG A N 1
ATOM 666 C CA . ARG A 1 81 ? 9.772 14.608 0.925 1.00 16.41 75 ARG A CA 1
ATOM 667 C C . ARG A 1 81 ? 8.843 14.233 2.096 1.00 16.91 75 ARG A C 1
ATOM 668 O O . ARG A 1 81 ? 8.486 13.076 2.320 1.00 17.19 75 ARG A O 1
ATOM 676 N N . GLN A 1 82 ? 8.434 15.269 2.780 1.00 17.64 76 GLN A N 1
ATOM 677 C CA . GLN A 1 82 ? 7.550 15.171 3.916 1.00 16.06 76 GLN A CA 1
ATOM 678 C C . GLN A 1 82 ? 6.308 16.006 3.619 1.00 14.16 76 GLN A C 1
ATOM 679 O O . GLN A 1 82 ? 6.433 17.206 3.260 1.00 19.75 76 GLN A O 1
ATOM 685 N N . LEU A 1 83 ? 5.158 15.415 3.917 1.00 15.53 77 LEU A N 1
ATOM 686 C CA . LEU A 1 83 ? 3.869 16.112 3.950 1.00 17.14 77 LEU A CA 1
ATOM 687 C C . LEU A 1 83 ? 3.213 15.865 5.336 1.00 17.94 77 LEU A C 1
ATOM 688 O O . LEU A 1 83 ? 2.542 14.904 5.561 1.00 16.48 77 LEU A O 1
ATOM 693 N N . ASP A 1 84 ? 3.573 16.725 6.274 1.00 18.25 78 ASP A N 1
ATOM 694 C CA . ASP A 1 84 ? 3.266 16.621 7.701 1.00 18.31 78 ASP A CA 1
ATOM 695 C C . ASP A 1 84 ? 3.630 15.229 8.247 1.00 17.29 78 ASP A C 1
ATOM 696 O O . ASP A 1 84 ? 4.793 14.926 8.440 1.00 18.59 78 ASP A O 1
ATOM 701 N N . TYR A 1 85 ? 2.646 14.368 8.435 1.00 15.98 79 TYR A N 1
ATOM 702 C CA . TYR A 1 85 ? 2.894 13.022 8.993 1.00 16.58 79 TYR A CA 1
ATOM 703 C C . TYR A 1 85 ? 3.238 11.929 8.003 1.00 14.63 79 TYR A C 1
ATOM 704 O O . TYR A 1 85 ? 3.367 10.758 8.399 1.00 15.97 79 TYR A O 1
ATOM 713 N N . ILE A 1 86 ? 3.349 12.296 6.718 1.00 13.58 80 ILE A N 1
ATOM 714 C CA . ILE A 1 86 ? 3.688 11.394 5.616 1.00 14.78 80 ILE A CA 1
ATOM 715 C C . ILE A 1 86 ? 5.094 11.691 5.152 1.00 12.99 80 ILE A C 1
ATOM 716 O O . ILE A 1 86 ? 5.462 12.868 4.896 1.00 16.56 80 ILE A O 1
ATOM 721 N N . TYR A 1 87 ? 5.900 10.625 5.048 1.00 14.11 81 TYR A N 1
ATOM 722 C CA . TYR A 1 87 ? 7.221 10.657 4.431 1.00 13.95 81 TYR A CA 1
ATOM 723 C C . TYR A 1 87 ? 7.247 9.757 3.245 1.00 14.98 81 TYR A C 1
ATOM 724 O O . TYR A 1 87 ? 6.748 8.671 3.295 1.00 17.24 81 TYR A O 1
ATOM 733 N N . ARG A 1 88 ? 7.856 10.213 2.167 1.00 15.25 82 ARG A N 1
ATOM 734 C CA . ARG A 1 88 ? 7.925 9.431 0.945 1.00 15.78 82 ARG A CA 1
ATOM 735 C C . ARG A 1 88 ? 9.371 9.431 0.489 1.00 14.00 82 ARG A C 1
ATOM 736 O O . ARG A 1 88 ? 10.001 10.487 0.432 1.00 14.54 82 ARG A O 1
ATOM 744 N N . ILE A 1 89 ? 9.884 8.284 0.127 1.00 14.67 83 ILE A N 1
ATOM 745 C CA . ILE A 1 89 ? 11.243 8.128 -0.310 1.00 14.46 83 ILE A CA 1
ATOM 746 C C . ILE A 1 89 ? 11.355 7.381 -1.622 1.00 15.62 83 ILE A C 1
ATOM 747 O O . ILE A 1 89 ? 10.522 6.553 -1.961 1.00 16.54 83 ILE A O 1
ATOM 752 N N . ALA A 1 90 ? 12.423 7.709 -2.390 1.00 17.10 84 ALA A N 1
ATOM 753 C CA . ALA A 1 90 ? 12.785 6.944 -3.590 1.00 19.60 84 ALA A CA 1
ATOM 754 C C . ALA A 1 90 ? 14.238 6.493 -3.403 1.00 19.58 84 ALA A C 1
ATOM 755 O O . ALA A 1 90 ? 15.063 7.279 -2.968 1.00 20.95 84 ALA A O 1
ATOM 757 N N . LEU A 1 91 ? 14.484 5.198 -3.564 1.00 19.91 85 LEU A N 1
ATOM 758 C CA . LEU A 1 91 ? 15.825 4.657 -3.410 1.00 21.94 85 LEU A CA 1
ATOM 759 C C . LEU A 1 91 ? 16.793 5.087 -4.504 1.00 22.35 85 LEU A C 1
ATOM 760 O O . LEU A 1 91 ? 16.375 5.298 -5.640 1.00 22.70 85 LEU A O 1
ATOM 765 N N . PRO A 1 92 ? 18.117 5.152 -4.159 1.00 27.07 86 PRO A N 1
ATOM 766 C CA . PRO A 1 92 ? 19.123 5.454 -5.178 1.00 25.54 86 PRO A CA 1
ATOM 767 C C . PRO A 1 92 ? 19.084 4.447 -6.282 1.00 29.44 86 PRO A C 1
ATOM 768 O O . PRO A 1 92 ? 18.622 3.283 -6.079 1.00 27.47 86 PRO A O 1
ATOM 772 N N . LYS A 1 93 ? 19.582 4.874 -7.438 1.00 26.75 87 LYS A N 1
ATOM 773 C CA . LYS A 1 93 ? 19.723 3.991 -8.611 1.00 30.63 87 LYS A CA 1
ATOM 774 C C . LYS A 1 93 ? 18.364 3.396 -9.008 1.00 27.12 87 LYS A C 1
ATOM 775 O O . LYS A 1 93 ? 18.307 2.303 -9.497 1.00 34.27 87 LYS A O 1
ATOM 781 N N . ALA A 1 94 ? 17.273 4.152 -8.803 1.00 26.78 88 ALA A N 1
ATOM 782 C CA . ALA A 1 94 ? 15.922 3.716 -9.206 1.00 23.29 88 ALA A CA 1
ATOM 783 C C . ALA A 1 94 ? 15.457 2.343 -8.647 1.00 26.58 88 ALA A C 1
ATOM 784 O O . ALA A 1 94 ? 14.733 1.623 -9.273 1.00 28.70 88 ALA A O 1
ATOM 786 N N . LYS A 1 95 ? 15.862 1.992 -7.450 1.00 27.87 89 LYS A N 1
ATOM 787 C CA . LYS A 1 95 ? 15.668 0.626 -6.950 1.00 25.61 89 LYS A CA 1
ATOM 788 C C . LYS A 1 95 ? 14.344 0.407 -6.247 1.00 25.45 89 LYS A C 1
ATOM 789 O O . LYS A 1 95 ? 13.995 -0.740 -5.910 1.00 28.89 89 LYS A O 1
ATOM 795 N N . GLY A 1 96 ? 13.620 1.491 -5.971 1.00 20.84 90 GLY A N 1
ATOM 796 C CA . GLY A 1 96 ? 12.328 1.356 -5.282 1.00 18.37 90 GLY A CA 1
ATOM 797 C C . GLY A 1 96 ? 11.749 2.615 -4.678 1.00 17.48 90 GLY A C 1
ATOM 798 O O . GLY A 1 96 ? 12.293 3.713 -4.809 1.00 16.65 90 GLY A O 1
ATOM 799 N N . HIS A 1 97 ? 10.645 2.424 -3.967 1.00 15.84 91 HIS A N 1
ATOM 800 C CA . HIS A 1 97 ? 9.843 3.533 -3.428 1.00 16.31 91 HIS A CA 1
ATOM 801 C C . HIS A 1 97 ? 9.171 3.104 -2.143 1.00 15.19 91 HIS A C 1
ATOM 802 O O . HIS A 1 97 ? 8.748 1.982 -2.040 1.00 15.61 91 HIS A O 1
ATOM 809 N N . ALA A 1 98 ? 9.006 4.010 -1.207 1.00 14.77 92 ALA A N 1
ATOM 810 C CA . ALA A 1 98 ? 8.196 3.684 0.008 1.00 13.58 92 ALA A CA 1
ATOM 811 C C . ALA A 1 98 ? 7.588 4.926 0.594 1.00 13.33 92 ALA A C 1
ATOM 812 O O . ALA A 1 98 ? 8.173 6.002 0.546 1.00 13.42 92 ALA A O 1
ATOM 814 N N . THR A 1 99 ? 6.397 4.740 1.135 1.00 11.92 93 THR A N 1
ATOM 815 C CA . THR A 1 99 ? 5.608 5.721 1.852 1.00 11.02 93 THR A CA 1
ATOM 816 C C . THR A 1 99 ? 5.436 5.311 3.274 1.00 12.54 93 THR A C 1
ATOM 817 O O . THR A 1 99 ? 5.092 4.161 3.514 1.00 12.60 93 THR A O 1
ATOM 821 N N . PHE A 1 100 ? 5.618 6.278 4.179 1.00 12.92 94 PHE A N 1
ATOM 822 C CA . PHE A 1 100 ? 5.489 6.094 5.658 1.00 11.47 94 PHE A CA 1
ATOM 823 C C . PHE A 1 100 ? 4.460 7.082 6.140 1.00 12.22 94 PHE A C 1
ATOM 824 O O . PHE A 1 100 ? 4.581 8.295 5.864 1.00 13.81 94 PHE A O 1
ATOM 832 N N . MET A 1 101 ? 3.428 6.605 6.828 1.00 13.73 95 MET A N 1
ATOM 833 C CA . MET A 1 101 ? 2.402 7.477 7.388 1.00 14.51 95 MET A CA 1
ATOM 834 C C . MET A 1 101 ? 2.266 7.184 8.894 1.00 14.58 95 MET A C 1
ATOM 835 O O . MET A 1 101 ? 2.070 6.044 9.284 1.00 18.38 95 MET A O 1
ATOM 840 N N . MET A 1 102 ? 2.350 8.205 9.734 1.00 14.66 96 MET A N 1
ATOM 841 C CA . MET A 1 102 ? 2.160 8.001 11.156 1.00 14.26 96 MET A CA 1
ATOM 842 C C . MET A 1 102 ? 0.980 8.780 11.695 1.00 17.51 96 MET A C 1
ATOM 843 O O . MET A 1 102 ? 0.897 9.989 11.548 1.00 20.28 96 MET A O 1
ATOM 848 N N . LYS A 1 103 ? 0.101 8.074 12.408 1.00 20.86 97 LYS A N 1
ATOM 849 C CA . LYS A 1 103 ? -1.091 8.690 12.979 1.00 25.36 97 LYS A CA 1
ATOM 850 C C . LYS A 1 103 ? -1.580 8.013 14.198 1.00 34.95 97 LYS A C 1
ATOM 851 O O . LYS A 1 103 ? -1.955 6.837 14.113 1.00 27.90 97 LYS A O 1
ATOM 857 N N . GLU A 1 104 ? -1.780 8.784 15.282 1.00 22.79 98 GLU A N 1
ATOM 858 C CA . GLU A 1 104 ? -2.329 8.220 16.513 1.00 35.11 98 GLU A CA 1
ATOM 859 C C . GLU A 1 104 ? -1.535 6.987 17.026 1.00 23.12 98 GLU A C 1
ATOM 860 O O . GLU A 1 104 ? -0.415 7.160 17.590 1.00 25.67 98 GLU A O 1
ATOM 866 N N . HIS A 1 105 ? -2.096 5.784 16.897 1.00 21.67 99 HIS A N 1
ATOM 867 C CA . HIS A 1 105 ? -1.438 4.593 17.367 1.00 23.38 99 HIS A CA 1
ATOM 868 C C . HIS A 1 105 ? -0.957 3.762 16.236 1.00 23.31 99 HIS A C 1
ATOM 869 O O . HIS A 1 105 ? -0.447 2.712 16.496 1.00 29.25 99 HIS A O 1
ATOM 876 N N . MET A 1 106 ? -1.013 4.239 14.991 1.00 15.64 100 MET A N 1
ATOM 877 C CA . MET A 1 106 ? -0.719 3.325 13.876 1.00 20.20 100 MET A CA 1
ATOM 878 C C . MET A 1 106 ? 0.326 3.992 12.965 1.00 16.80 100 MET A C 1
ATOM 879 O O . MET A 1 106 ? 0.238 5.198 12.712 1.00 16.69 100 MET A O 1
ATOM 884 N N . ILE A 1 107 ? 1.217 3.177 12.450 1.00 14.04 101 ILE A N 1
ATOM 885 C CA . ILE A 1 107 ? 2.050 3.525 11.269 1.00 13.32 101 ILE A CA 1
ATOM 886 C C . ILE A 1 107 ? 1.654 2.648 10.074 1.00 15.19 101 ILE A C 1
ATOM 887 O O . ILE A 1 107 ? 1.464 1.457 10.213 1.00 18.17 101 ILE A O 1
ATOM 892 N N . GLU A 1 108 ? 1.571 3.235 8.888 1.00 14.55 102 GLU A N 1
ATOM 893 C CA . GLU A 1 108 ? 1.280 2.457 7.706 1.00 11.83 102 GLU A CA 1
ATOM 894 C C . GLU A 1 108 ? 2.446 2.717 6.759 1.00 12.73 102 GLU A C 1
ATOM 895 O O . GLU A 1 108 ? 2.880 3.866 6.568 1.00 13.65 102 GLU A O 1
ATOM 901 N N . ILE A 1 109 ? 2.929 1.651 6.150 1.00 12.08 103 ILE A N 1
ATOM 902 C CA . ILE A 1 109 ? 4.020 1.724 5.176 1.00 12.74 103 ILE A CA 1
ATOM 903 C C . ILE A 1 109 ? 3.559 1.010 3.884 1.00 13.47 103 ILE A C 1
ATOM 904 O O . ILE A 1 109 ? 3.064 -0.102 3.931 1.00 16.24 103 ILE A O 1
ATOM 909 N N . VAL A 1 110 ? 3.776 1.659 2.742 1.00 14.35 104 VAL A N 1
ATOM 910 C CA . VAL A 1 110 ? 3.595 1.016 1.430 1.00 14.73 104 VAL A CA 1
ATOM 911 C C . VAL A 1 110 ? 4.934 1.057 0.729 1.00 13.53 104 VAL A C 1
ATOM 912 O O . VAL A 1 110 ? 5.556 2.055 0.708 1.00 16.38 104 VAL A O 1
ATOM 916 N N . ALA A 1 111 ? 5.385 -0.076 0.184 1.00 15.62 105 ALA A N 1
ATOM 917 C CA . ALA A 1 111 ? 6.657 -0.160 -0.483 1.00 15.39 105 ALA A CA 1
ATOM 918 C C . ALA A 1 111 ? 6.646 -0.964 -1.769 1.00 16.53 105 ALA A C 1
ATOM 919 O O . ALA A 1 111 ? 5.939 -1.930 -1.871 1.00 18.03 105 ALA A O 1
ATOM 921 N N . SER A 1 112 ? 7.516 -0.581 -2.701 1.00 15.29 106 SER A N 1
ATOM 922 C CA . SER A 1 112 ? 7.710 -1.278 -3.989 1.00 16.79 106 SER A CA 1
ATOM 923 C C . SER A 1 112 ? 9.179 -1.321 -4.349 1.00 17.79 106 SER A C 1
ATOM 924 O O . SER A 1 112 ? 9.928 -0.492 -3.902 1.00 17.21 106 SER A O 1
ATOM 927 N N . GLY A 1 113 ? 9.555 -2.258 -5.211 1.00 19.82 107 GLY A N 1
ATOM 928 C CA . GLY A 1 113 ? 10.931 -2.431 -5.560 1.00 21.97 107 GLY A CA 1
ATOM 929 C C . GLY A 1 113 ? 11.694 -3.227 -4.529 1.00 21.36 107 GLY A C 1
ATOM 930 O O . GLY A 1 113 ? 11.132 -4.136 -3.920 1.00 21.24 107 GLY A O 1
ATOM 931 N N . ASP A 1 114 ? 12.985 -2.926 -4.389 1.00 20.92 108 ASP A N 1
ATOM 932 C CA . ASP A 1 114 ? 13.882 -3.642 -3.497 1.00 20.98 108 ASP A CA 1
ATOM 933 C C . ASP A 1 114 ? 13.360 -3.536 -2.060 1.00 20.46 108 ASP A C 1
ATOM 934 O O . ASP A 1 114 ? 12.773 -2.485 -1.668 1.00 18.36 108 ASP A O 1
ATOM 939 N N . TYR A 1 115 ? 13.547 -4.595 -1.271 1.00 22.80 109 TYR A N 1
ATOM 940 C CA . TYR A 1 115 ? 13.168 -4.610 0.148 1.00 20.67 109 TYR A CA 1
ATOM 941 C C . TYR A 1 115 ? 13.921 -3.582 0.975 1.00 23.18 109 TYR A C 1
ATOM 942 O O . TYR A 1 115 ? 13.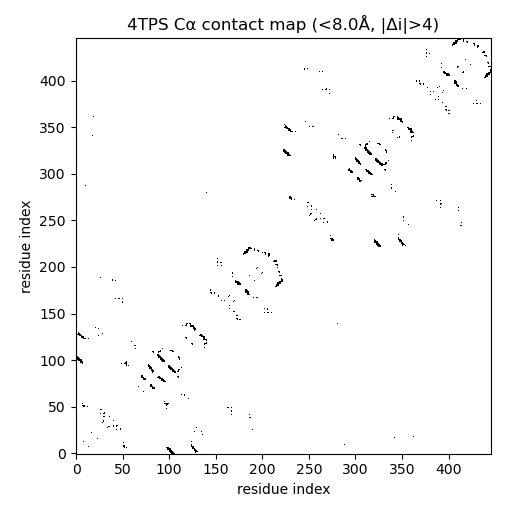499 -3.243 2.124 1.00 21.27 109 TYR A O 1
ATOM 951 N N . GLU A 1 116 ? 14.995 -3.039 0.414 1.00 21.31 110 GLU A N 1
ATOM 952 C CA . GLU A 1 116 ? 15.620 -1.841 1.013 1.00 19.18 110 GLU A CA 1
ATOM 953 C C . GLU A 1 116 ? 14.635 -0.688 1.298 1.00 19.20 110 GLU A C 1
ATOM 954 O O . GLU A 1 116 ? 14.863 0.110 2.223 1.00 20.04 110 GLU A O 1
ATOM 960 N N . ALA A 1 117 ? 13.588 -0.582 0.471 1.00 18.72 111 ALA A N 1
ATOM 961 C CA . ALA A 1 117 ? 12.663 0.536 0.557 1.00 17.10 111 ALA A CA 1
ATOM 962 C C . ALA A 1 117 ? 12.004 0.635 1.954 1.00 15.30 111 ALA A C 1
ATOM 963 O O . ALA A 1 117 ? 12.108 1.647 2.622 1.00 19.43 111 ALA A O 1
ATOM 965 N N . GLU A 1 118 ? 11.338 -0.418 2.375 1.00 16.65 112 GLU A N 1
ATOM 966 C CA . GLU A 1 118 ? 10.725 -0.456 3.708 1.00 18.19 112 GLU A CA 1
ATOM 967 C C . GLU A 1 118 ? 11.769 -0.562 4.823 1.00 18.41 112 GLU A C 1
ATOM 968 O O . GLU A 1 118 ? 11.554 -0.040 5.925 1.00 16.84 112 GLU A O 1
ATOM 974 N N . THR A 1 119 ? 12.924 -1.160 4.498 1.00 17.48 113 THR A N 1
ATOM 975 C CA . THR A 1 119 ? 13.977 -1.378 5.475 1.00 17.24 113 THR A CA 1
ATOM 976 C C . THR A 1 119 ? 14.483 -0.027 5.997 1.00 19.67 113 THR A C 1
ATOM 977 O O . THR A 1 119 ? 14.850 0.084 7.157 1.00 18.78 113 THR A O 1
ATOM 981 N N . ILE A 1 120 ? 14.533 0.983 5.135 1.00 18.59 114 ILE A N 1
ATOM 982 C CA . ILE A 1 120 ? 14.967 2.305 5.581 1.00 19.64 114 ILE A CA 1
ATOM 983 C C . ILE A 1 120 ? 14.095 2.798 6.777 1.00 19.63 114 ILE A C 1
ATOM 984 O O . ILE A 1 120 ? 14.618 3.276 7.795 1.00 19.15 114 ILE A O 1
ATOM 989 N N . PHE A 1 121 ? 12.783 2.612 6.647 1.00 15.98 115 PHE A N 1
ATOM 990 C CA . PHE A 1 121 ? 11.866 2.989 7.710 1.00 15.70 115 PHE A CA 1
ATOM 991 C C . PHE A 1 121 ? 11.954 2.036 8.917 1.00 14.76 115 PHE A C 1
ATOM 992 O O . PHE A 1 121 ? 11.954 2.481 10.067 1.00 15.62 115 PHE A O 1
ATOM 1000 N N . PHE A 1 122 ? 12.052 0.741 8.655 1.00 14.79 116 PHE A N 1
ATOM 1001 C CA . PHE A 1 122 ? 12.102 -0.257 9.723 1.00 13.60 116 PHE A CA 1
ATOM 1002 C C . PHE A 1 122 ? 13.345 -0.032 10.554 1.00 15.25 116 PHE A C 1
ATOM 1003 O O . PHE A 1 122 ? 13.320 -0.264 11.763 1.00 17.09 116 PHE A O 1
ATOM 1011 N N . GLU A 1 123 ? 14.449 0.363 9.936 1.00 15.62 117 GLU A N 1
ATOM 1012 C CA . GLU A 1 123 ? 15.686 0.614 10.692 1.00 16.48 117 GLU A CA 1
ATOM 1013 C C . GLU A 1 123 ? 15.505 1.813 11.656 1.00 18.46 117 GLU A C 1
ATOM 1014 O O . GLU A 1 123 ? 15.975 1.764 12.790 1.00 20.07 117 GLU A O 1
ATOM 1020 N N . VAL A 1 124 ? 14.805 2.870 11.243 1.00 16.14 118 VAL A N 1
ATOM 1021 C CA . VAL A 1 124 ? 14.549 3.987 12.161 1.00 16.87 118 VAL A CA 1
ATOM 1022 C C . VAL A 1 124 ? 13.676 3.478 13.344 1.00 16.33 118 VAL A C 1
ATOM 1023 O O . VAL A 1 124 ? 14.002 3.677 14.513 1.00 17.63 118 VAL A O 1
ATOM 1027 N N . LEU A 1 125 ? 12.630 2.762 13.027 1.00 15.28 119 LEU A N 1
ATOM 1028 C CA . LEU A 1 125 ? 11.688 2.228 14.026 1.00 14.54 119 LEU A CA 1
ATOM 1029 C C . LEU A 1 125 ? 12.366 1.301 15.043 1.00 14.64 119 LEU A C 1
ATOM 1030 O O . LEU A 1 125 ? 12.178 1.451 16.233 1.00 16.10 119 LEU A O 1
ATOM 1035 N N . ARG A 1 126 ? 13.199 0.392 14.575 1.00 13.18 120 ARG A N 1
ATOM 1036 C CA . ARG A 1 126 ? 13.806 -0.585 15.439 1.00 16.24 120 ARG A CA 1
ATOM 1037 C C . ARG A 1 126 ? 14.830 0.081 16.365 1.00 18.32 120 ARG A C 1
ATOM 1038 O O . ARG A 1 126 ? 15.091 -0.446 17.416 1.00 21.44 120 ARG A O 1
ATOM 1046 N N . LYS A 1 127 ? 15.384 1.233 15.969 1.00 18.57 121 LYS A N 1
ATOM 1047 C CA . LYS A 1 127 ? 16.260 1.969 16.868 1.00 20.89 121 LYS A CA 1
ATOM 1048 C C . LYS A 1 127 ? 15.504 2.864 17.883 1.00 20.64 121 LYS A C 1
ATOM 1049 O O . LYS A 1 127 ? 16.045 3.319 18.872 1.00 26.61 121 LYS A O 1
ATOM 1055 N N . VAL A 1 128 ? 14.238 3.110 17.639 1.00 19.69 122 VAL A N 1
ATOM 1056 C CA . VAL A 1 128 ? 13.402 3.823 18.559 1.00 19.58 122 VAL A CA 1
ATOM 1057 C C . VAL A 1 128 ? 12.866 2.894 19.630 1.00 18.67 122 VAL A C 1
ATOM 1058 O O . VAL A 1 128 ? 12.825 3.269 20.809 1.00 22.72 122 VAL A O 1
ATOM 1062 N N . SER A 1 129 ? 12.444 1.692 19.240 1.00 20.07 123 SER A N 1
ATOM 1063 C CA . SER A 1 129 ? 11.916 0.719 20.218 1.00 17.61 123 SER A CA 1
ATOM 1064 C C . SER A 1 129 ? 12.000 -0.680 19.683 1.00 19.53 123 SER A C 1
ATOM 1065 O O . SER A 1 129 ? 11.774 -0.866 18.480 1.00 20.54 123 SER A O 1
ATOM 1068 N N . PRO A 1 130 ? 12.105 -1.682 20.557 1.00 18.37 124 PRO A N 1
ATOM 1069 C CA . PRO A 1 130 ? 12.013 -3.105 20.150 1.00 19.28 124 PRO A CA 1
ATOM 1070 C C . PRO A 1 130 ? 10.572 -3.622 20.018 1.00 19.51 124 PRO A C 1
ATOM 1071 O O . PRO A 1 130 ? 10.350 -4.780 19.613 1.00 24.35 124 PRO A O 1
ATOM 1075 N N . CYS A 1 131 ? 9.604 -2.759 20.305 1.00 16.42 125 CYS A N 1
ATOM 1076 C CA . CYS A 1 131 ? 8.217 -3.185 20.438 1.00 16.43 125 CYS A CA 1
ATOM 1077 C C . CYS A 1 131 ? 7.315 -2.919 19.245 1.00 13.59 125 CYS A C 1
ATOM 1078 O O . CYS A 1 131 ? 6.055 -3.014 19.395 1.00 14.29 125 CYS A O 1
ATOM 1081 N N . PHE A 1 132 ? 7.886 -2.588 18.076 1.00 14.19 126 PHE A N 1
ATOM 1082 C CA . PHE A 1 132 ? 7.029 -2.416 16.886 1.00 13.35 126 PHE A CA 1
ATOM 1083 C C . PHE A 1 132 ? 6.746 -3.778 16.279 1.00 12.97 126 PHE A C 1
ATOM 1084 O O . PHE A 1 132 ? 7.633 -4.560 15.988 1.00 15.65 126 PHE A O 1
ATOM 1092 N N . LEU A 1 133 ? 5.470 -4.044 16.091 1.00 13.55 127 LEU A N 1
ATOM 1093 C CA . LEU A 1 133 ? 4.952 -5.209 15.361 1.00 14.35 127 LEU A CA 1
ATOM 1094 C C . LEU A 1 133 ? 4.403 -4.793 13.998 1.00 13.47 127 LEU A C 1
ATOM 1095 O O . LEU A 1 133 ? 3.471 -4.003 13.914 1.00 13.98 127 LEU A O 1
ATOM 1100 N N . ALA A 1 134 ? 5.030 -5.279 12.927 1.00 14.47 128 ALA A N 1
ATOM 1101 C CA . ALA A 1 134 ? 4.672 -4.877 11.556 1.00 14.45 128 ALA A CA 1
ATOM 1102 C C . ALA A 1 134 ? 3.913 -6.053 10.927 1.00 14.17 128 ALA A C 1
ATOM 1103 O O . ALA A 1 134 ? 4.331 -7.209 11.049 1.00 14.93 128 ALA A O 1
ATOM 1105 N N . MET A 1 135 ? 2.825 -5.764 10.210 1.00 12.04 129 MET A N 1
ATOM 1106 C CA . MET A 1 135 ? 1.982 -6.806 9.712 1.00 14.78 129 MET A CA 1
ATOM 1107 C C . MET A 1 135 ? 1.486 -6.431 8.324 1.00 16.24 129 MET A C 1
ATOM 1108 O O . MET A 1 135 ? 0.910 -5.332 8.150 1.00 18.75 129 MET A O 1
ATOM 1113 N N . ASP A 1 136 ? 1.668 -7.357 7.370 1.00 14.08 130 ASP A N 1
ATOM 1114 C CA . ASP A 1 136 ? 1.067 -7.223 6.005 1.00 14.77 130 ASP A CA 1
ATOM 1115 C C . ASP A 1 136 ? -0.063 -8.251 5.915 1.00 13.20 130 ASP A C 1
ATOM 1116 O O . ASP A 1 136 ? 0.185 -9.447 5.897 1.00 14.70 130 ASP A O 1
ATOM 1121 N N . PHE A 1 137 ? -1.306 -7.763 5.896 1.00 14.47 131 PHE A N 1
ATOM 1122 C CA . PHE A 1 137 ? -2.488 -8.595 5.894 1.00 14.48 131 PHE A CA 1
ATOM 1123 C C . PHE A 1 137 ? -2.776 -9.171 4.496 1.00 14.58 131 PHE A C 1
ATOM 1124 O O . PHE A 1 137 ? -3.629 -10.024 4.357 1.00 17.78 131 PHE A O 1
ATOM 1132 N N . ASN A 1 138 ? -2.062 -8.675 3.490 1.00 13.41 132 ASN A N 1
ATOM 1133 C CA . ASN A 1 138 ? -2.212 -9.190 2.127 1.00 16.66 132 ASN A CA 1
ATOM 1134 C C . ASN A 1 138 ? -1.403 -10.467 1.932 1.00 16.30 132 ASN A C 1
ATOM 1135 O O . ASN A 1 138 ? -1.853 -11.420 1.328 1.00 18.04 132 ASN A O 1
ATOM 1140 N N . SER A 1 139 ? -0.171 -10.466 2.419 1.00 15.76 133 SER A N 1
ATOM 1141 C CA . SER A 1 139 ? 0.769 -11.583 2.200 1.00 19.35 133 SER A CA 1
ATOM 1142 C C . SER A 1 139 ? 0.905 -12.508 3.441 1.00 16.05 133 SER A C 1
ATOM 1143 O O . SER A 1 139 ? 1.577 -13.542 3.381 1.00 20.98 133 SER A O 1
ATOM 1146 N N . LYS A 1 140 ? 0.328 -12.079 4.573 1.00 15.83 134 LYS A N 1
ATOM 1147 C CA . LYS A 1 140 ? 0.404 -12.850 5.862 1.00 15.85 134 LYS A CA 1
ATOM 1148 C C . LYS A 1 140 ? 1.859 -12.873 6.431 1.00 16.55 134 LYS A C 1
ATOM 1149 O O . LYS A 1 140 ? 2.254 -13.775 7.083 1.00 22.62 134 LYS A O 1
ATOM 1155 N N . ARG A 1 141 ? 2.623 -11.824 6.150 1.00 17.47 135 ARG A N 1
ATOM 1156 C CA . ARG A 1 141 ? 3.964 -11.625 6.667 1.00 20.60 135 ARG A CA 1
ATOM 1157 C C . ARG A 1 141 ? 3.864 -10.706 7.864 1.00 18.66 135 ARG A C 1
ATOM 1158 O O . ARG A 1 141 ? 3.284 -9.643 7.772 1.00 20.30 135 ARG A O 1
ATOM 1166 N N . TYR A 1 142 ? 4.389 -11.122 9.001 1.00 15.68 136 TYR A N 1
ATOM 1167 C CA . TYR A 1 142 ? 4.324 -10.287 10.190 1.00 16.11 136 TYR A CA 1
ATOM 1168 C C . TYR A 1 142 ? 5.436 -10.640 11.145 1.00 15.36 136 TYR A C 1
ATOM 1169 O O . TYR A 1 142 ? 5.958 -11.748 11.135 1.00 18.94 136 TYR A O 1
ATOM 1178 N N . GLY A 1 143 ? 5.797 -9.679 11.982 1.00 18.12 137 GLY A N 1
ATOM 1179 C CA . GLY A 1 143 ? 6.820 -9.907 12.978 1.00 17.42 137 GLY A CA 1
ATOM 1180 C C . GLY A 1 143 ? 7.281 -8.655 13.666 1.00 15.98 137 GLY A C 1
ATOM 1181 O O . GLY A 1 143 ? 6.959 -7.547 13.265 1.00 17.84 137 GLY A O 1
ATOM 1182 N N . TRP A 1 144 ? 8.116 -8.836 14.690 1.00 18.63 138 TRP A N 1
ATOM 1183 C CA . TRP A 1 144 ? 8.707 -7.726 15.403 1.00 16.73 138 TRP A CA 1
ATOM 1184 C C . TRP A 1 144 ? 9.796 -7.137 14.519 1.00 17.34 138 TRP A C 1
ATOM 1185 O O . TRP A 1 144 ? 10.480 -7.876 13.782 1.00 20.09 138 TRP A O 1
ATOM 1196 N N . LEU A 1 145 ? 9.993 -5.842 14.663 1.00 16.79 139 LEU A N 1
ATOM 1197 C CA . LEU A 1 145 ? 11.137 -5.187 14.138 1.00 19.51 139 LEU A CA 1
ATOM 1198 C C . LEU A 1 145 ? 12.265 -5.327 15.167 1.00 21.31 139 LEU A C 1
ATOM 1199 O O . LEU A 1 145 ? 12.341 -4.590 16.134 1.00 24.73 139 LEU A O 1
ATOM 1204 N N . ASN A 1 146 ? 13.137 -6.290 14.929 1.00 24.88 140 ASN A N 1
ATOM 1205 C CA . ASN A 1 146 ? 14.112 -6.715 15.959 1.00 25.48 140 ASN A CA 1
ATOM 1206 C C . ASN A 1 146 ? 15.350 -5.832 15.849 1.00 29.37 140 ASN A C 1
ATOM 1207 O O . ASN A 1 146 ? 15.882 -5.722 14.751 1.00 35.61 140 ASN A O 1
ATOM 1212 N N . PRO A 1 147 ? 15.783 -5.187 16.962 1.00 35.93 141 PRO A N 1
ATOM 1213 C CA . PRO A 1 147 ? 17.054 -4.381 16.939 1.00 36.83 141 PRO A CA 1
ATOM 1214 C C . PRO A 1 147 ? 18.378 -5.142 16.914 1.00 49.04 141 PRO A C 1
ATOM 1215 O O . PRO A 1 147 ? 18.421 -6.347 17.263 1.00 41.60 141 PRO A O 1
ATOM 1219 N N . ALA B 2 3 ? -31.393 -18.672 41.353 1.00 41.13 0 ALA B N 1
ATOM 1220 C CA . ALA B 2 3 ? -32.384 -18.045 40.349 1.00 42.68 0 ALA B CA 1
ATOM 1221 C C . ALA B 2 3 ? -31.731 -17.183 39.201 1.00 53.44 0 ALA B C 1
ATOM 1222 O O . ALA B 2 3 ? -30.595 -16.661 39.321 1.00 55.23 0 ALA B O 1
ATOM 1224 N N . MET B 2 4 ? -32.452 -17.043 38.095 1.00 53.73 1 MET B N 1
ATOM 1225 C CA . MET B 2 4 ? -31.940 -16.327 36.904 1.00 68.08 1 MET B CA 1
ATOM 1226 C C . MET B 2 4 ? -31.596 -14.845 37.190 1.00 79.86 1 MET B C 1
ATOM 1227 O O . MET B 2 4 ? -30.567 -14.329 36.717 1.00 65.30 1 MET B O 1
ATOM 1232 N N . GLU B 2 5 ? -32.496 -14.190 37.934 1.00 102.68 2 GLU B N 1
ATOM 1233 C CA . GLU B 2 5 ? -32.374 -12.793 38.385 1.00 79.96 2 GLU B CA 1
ATOM 1234 C C . GLU B 2 5 ? -31.260 -12.727 39.480 1.00 55.77 2 GLU B C 1
ATOM 1235 O O . GLU B 2 5 ? -30.520 -11.763 39.604 1.00 37.32 2 GLU B O 1
ATOM 1241 N N . ASN B 2 6 ? -31.130 -13.774 40.284 1.00 47.60 3 ASN B N 1
ATOM 1242 C CA . ASN B 2 6 ? -30.081 -13.774 41.307 1.00 45.37 3 ASN B CA 1
ATOM 1243 C C . ASN B 2 6 ? -28.636 -13.741 40.816 1.00 31.62 3 ASN B C 1
ATOM 1244 O O . ASN B 2 6 ? -27.870 -12.968 41.379 1.00 32.44 3 ASN B O 1
ATOM 1249 N N . ILE B 2 7 ? -28.258 -14.556 39.803 1.00 26.72 4 ILE B N 1
ATOM 1250 C CA . ILE B 2 7 ? -26.903 -14.425 39.232 1.00 29.67 4 ILE B CA 1
ATOM 1251 C C . ILE B 2 7 ? -26.617 -13.061 38.572 1.00 25.42 4 ILE B C 1
ATOM 1252 O O . ILE B 2 7 ? -25.476 -12.572 38.602 1.00 25.80 4 ILE B O 1
ATOM 1257 N N . LEU B 2 8 ? -27.634 -12.457 37.975 1.00 27.47 5 LEU B N 1
ATOM 1258 C CA A LEU B 2 8 ? -27.517 -11.102 37.402 0.50 31.30 5 LEU B CA 1
ATOM 1259 C CA B LEU B 2 8 ? -27.493 -11.113 37.404 0.50 31.44 5 LEU B CA 1
ATOM 1260 C C . LEU B 2 8 ? -27.175 -10.093 38.494 1.00 25.79 5 LEU B C 1
ATOM 1261 O O . LEU B 2 8 ? -26.340 -9.250 38.300 1.00 28.60 5 LEU B O 1
ATOM 1270 N N . ASP B 2 9 ? -27.857 -10.187 39.642 1.00 28.50 6 ASP B N 1
ATOM 1271 C CA . ASP B 2 9 ? -27.627 -9.338 40.820 1.00 26.72 6 ASP B CA 1
ATOM 1272 C C . ASP B 2 9 ? -26.196 -9.507 41.320 1.00 27.48 6 ASP B C 1
ATOM 1273 O O . ASP B 2 9 ? -25.510 -8.520 41.612 1.00 25.37 6 ASP B O 1
ATOM 1278 N N . LEU B 2 10 ? -25.748 -10.761 41.416 1.00 19.56 7 LEU B N 1
ATOM 1279 C CA . LEU B 2 10 ? -24.412 -11.047 41.959 1.00 20.39 7 LEU B CA 1
ATOM 1280 C C . LEU B 2 10 ? -23.363 -10.421 41.033 1.00 22.48 7 LEU B C 1
ATOM 1281 O O . LEU B 2 10 ? -22.423 -9.766 41.505 1.00 19.71 7 LEU B O 1
ATOM 1286 N N . TRP B 2 11 ? -23.522 -10.610 39.731 1.00 21.32 8 TRP B N 1
ATOM 1287 C CA . TRP B 2 11 ? -22.508 -10.123 38.796 1.00 19.33 8 TRP B CA 1
ATOM 1288 C C . TRP B 2 11 ? -22.545 -8.616 38.706 1.00 20.83 8 TRP B C 1
ATOM 1289 O O . TRP B 2 11 ? -21.487 -7.950 38.649 1.00 20.76 8 TRP B O 1
ATOM 1300 N N . ASN B 2 12 ? -23.734 -8.033 38.731 1.00 20.34 9 ASN B N 1
ATOM 1301 C CA . ASN B 2 12 ? -23.807 -6.582 38.760 1.00 21.94 9 ASN B CA 1
ATOM 1302 C C . ASN B 2 12 ? -23.166 -6.004 40.024 1.00 18.87 9 ASN B C 1
ATOM 1303 O O . ASN B 2 12 ? -22.483 -5.002 39.941 1.00 22.00 9 ASN B O 1
ATOM 1308 N N . GLN B 2 13 ? -23.323 -6.674 41.177 1.00 17.93 10 GLN B N 1
ATOM 1309 C CA . GLN B 2 13 ? -22.690 -6.212 42.393 1.00 18.40 10 GLN B CA 1
ATOM 1310 C C . GLN B 2 13 ? -21.171 -6.329 42.281 1.00 20.40 10 GLN B C 1
ATOM 1311 O O . GLN B 2 13 ? -20.427 -5.455 42.752 1.00 20.58 10 GLN B O 1
ATOM 1317 N N . ALA B 2 14 ? -20.713 -7.407 41.682 1.00 17.43 11 ALA B N 1
ATOM 1318 C CA . ALA B 2 14 ? -19.278 -7.629 41.586 1.00 18.93 11 ALA B CA 1
ATOM 1319 C C . ALA B 2 14 ? -18.687 -6.597 40.642 1.00 16.60 11 ALA B C 1
ATOM 1320 O O . ALA B 2 14 ? -17.652 -5.976 40.961 1.00 17.50 11 ALA B O 1
ATOM 1322 N N . LEU B 2 15 ? -19.338 -6.348 39.505 1.00 17.68 12 LEU B N 1
ATOM 1323 C CA . LEU B 2 15 ? -18.847 -5.282 38.569 1.00 18.21 12 LEU B CA 1
ATOM 1324 C C . LEU B 2 15 ? -18.801 -3.881 39.194 1.00 17.08 12 LEU B C 1
ATOM 1325 O O . LEU B 2 15 ? -17.877 -3.152 38.980 1.00 20.22 12 LEU B O 1
ATOM 1330 N N . ALA B 2 16 ? -19.795 -3.543 40.032 1.00 17.26 13 ALA B N 1
ATOM 1331 C CA . ALA B 2 16 ? -19.817 -2.269 40.684 1.00 18.75 13 ALA B CA 1
ATOM 1332 C C . ALA B 2 16 ? -18.650 -2.116 41.653 1.00 16.27 13 ALA B C 1
ATOM 1333 O O . ALA B 2 16 ? -18.085 -1.021 41.785 1.00 20.36 13 ALA B O 1
ATOM 1335 N N . GLN B 2 17 ? -18.307 -3.183 42.365 1.00 16.90 14 GLN B N 1
ATOM 1336 C CA . GLN B 2 17 ? -17.145 -3.148 43.246 1.00 16.82 14 GLN B CA 1
ATOM 1337 C C . GLN B 2 17 ? -15.857 -3.109 42.450 1.00 16.79 14 GLN B C 1
ATOM 1338 O O . GLN B 2 17 ? -14.958 -2.333 42.777 1.00 19.47 14 GLN B O 1
ATOM 1344 N N . ILE B 2 18 ? -15.801 -3.886 41.379 1.00 17.42 15 ILE B N 1
ATOM 1345 C CA . ILE B 2 18 ? -14.611 -3.879 40.502 1.00 15.40 15 ILE B CA 1
ATOM 1346 C C . ILE B 2 18 ? -14.382 -2.510 39.876 1.00 16.18 15 ILE B C 1
ATOM 1347 O O . ILE B 2 18 ? -13.253 -2.061 39.747 1.00 16.12 15 ILE B O 1
ATOM 1352 N N . GLU B 2 19 ? -15.434 -1.845 39.473 1.00 16.81 16 GLU B N 1
ATOM 1353 C CA . GLU B 2 19 ? -15.353 -0.473 38.931 1.00 18.36 16 GLU B CA 1
ATOM 1354 C C . GLU B 2 19 ? -14.714 0.529 39.921 1.00 21.04 16 GLU B C 1
ATOM 1355 O O . GLU B 2 19 ? -14.096 1.514 39.525 1.00 20.27 16 GLU B O 1
ATOM 1361 N N . LYS B 2 20 ? -14.890 0.284 41.231 1.00 18.11 17 LYS B N 1
ATOM 1362 C CA . LYS B 2 20 ? -14.260 1.134 42.262 1.00 17.88 17 LYS B CA 1
ATOM 1363 C C . LYS B 2 20 ? -12.802 0.767 42.486 1.00 19.62 17 LYS B C 1
ATOM 1364 O O . LYS B 2 20 ? -12.093 1.479 43.192 1.00 19.47 17 LYS B O 1
ATOM 1370 N N . LYS B 2 21 ? -12.357 -0.346 41.912 1.00 18.83 18 LYS B N 1
ATOM 1371 C CA . LYS B 2 21 ? -10.959 -0.852 42.119 1.00 19.01 18 LYS B CA 1
ATOM 1372 C C . LYS B 2 21 ? -10.057 -0.528 40.930 1.00 21.60 18 LYS B C 1
ATOM 1373 O O . LYS B 2 21 ? -8.919 -0.145 41.097 1.00 27.28 18 LYS B O 1
ATOM 1379 N N . LEU B 2 22 ? -10.595 -0.620 39.730 1.00 15.91 19 LEU B N 1
ATOM 1380 C CA . LEU B 2 22 ? -9.754 -0.476 38.527 1.00 16.48 19 LEU B CA 1
ATOM 1381 C C . LEU B 2 22 ? -9.787 0.933 37.911 1.00 18.33 19 LEU B C 1
ATOM 1382 O O . LEU B 2 22 ? -10.716 1.703 38.137 1.00 19.01 19 LEU B O 1
ATOM 1387 N N . SER B 2 23 ? -8.755 1.234 37.116 1.00 17.81 20 SER B N 1
ATOM 1388 C CA . SER B 2 23 ? -8.811 2.416 36.291 1.00 16.63 20 SER B CA 1
ATOM 1389 C C . SER B 2 23 ? -9.999 2.308 35.333 1.00 14.14 20 SER B C 1
ATOM 1390 O O . SER B 2 23 ? -10.523 1.212 35.042 1.00 15.90 20 SER B O 1
ATOM 1393 N N . LYS B 2 24 ? -10.391 3.466 34.796 1.00 15.70 21 LYS B N 1
ATOM 1394 C CA . LYS B 2 24 ? -11.459 3.495 33.828 1.00 16.14 21 LYS B CA 1
ATOM 1395 C C . LYS B 2 24 ? -11.077 2.697 32.559 1.00 15.72 21 LYS B C 1
ATOM 1396 O O . LYS B 2 24 ? -11.878 1.888 32.092 1.00 18.43 21 LYS B O 1
ATOM 1402 N N . PRO B 2 25 ? -9.879 2.908 31.988 1.00 17.16 22 PRO B N 1
ATOM 1403 C CA . PRO B 2 25 ? -9.542 2.108 30.750 1.00 18.92 22 PRO B CA 1
ATOM 1404 C C . PRO B 2 25 ? -9.567 0.587 30.957 1.00 16.56 22 PRO B C 1
ATOM 1405 O O . PRO B 2 25 ? -10.097 -0.121 30.157 1.00 15.61 22 PRO B O 1
ATOM 1409 N N . SER B 2 26 ? -9.078 0.120 32.116 1.00 17.83 23 SER B N 1
ATOM 1410 C CA . SER B 2 26 ? -9.083 -1.327 32.383 1.00 14.35 23 SER B CA 1
ATOM 1411 C C . SER B 2 26 ? -10.518 -1.863 32.587 1.00 15.48 23 SER B C 1
ATOM 1412 O O . SER B 2 26 ? -10.890 -2.902 32.035 1.00 16.46 23 SER B O 1
ATOM 1415 N N . PHE B 2 27 ? -11.342 -1.141 33.326 1.00 14.33 24 PHE B N 1
ATOM 1416 C CA . PHE B 2 27 ? -12.717 -1.555 33.542 1.00 15.29 24 PHE B CA 1
ATOM 1417 C C . PHE B 2 27 ? -13.492 -1.540 32.238 1.00 16.86 24 PHE B C 1
ATOM 1418 O O . PHE B 2 27 ? -14.155 -2.505 31.889 1.00 16.12 24 PHE B O 1
ATOM 1426 N N . GLU B 2 28 ? -13.374 -0.441 31.504 1.00 15.28 25 GLU B N 1
ATOM 1427 C CA . GLU B 2 28 ? -14.161 -0.325 30.251 1.00 16.40 25 GLU B CA 1
ATOM 1428 C C . GLU B 2 28 ? -13.703 -1.356 29.221 1.00 17.26 25 GLU B C 1
ATOM 1429 O O . GLU B 2 28 ? -14.523 -1.904 28.484 1.00 20.67 25 GLU B O 1
ATOM 1435 N N . THR B 2 29 ? -12.403 -1.600 29.147 1.00 16.91 26 THR B N 1
ATOM 1436 C CA . THR B 2 29 ? -11.892 -2.523 28.123 1.00 15.49 26 THR B CA 1
ATOM 1437 C C . THR B 2 29 ? -12.188 -3.991 28.428 1.00 17.90 26 THR B C 1
ATOM 1438 O O . THR B 2 29 ? -12.587 -4.723 27.540 1.00 20.12 26 THR B O 1
ATOM 1442 N N . TRP B 2 30 ? -11.997 -4.393 29.695 1.00 14.97 27 TRP B N 1
ATOM 1443 C CA . TRP B 2 30 ? -11.998 -5.806 30.033 1.00 14.92 27 TRP B CA 1
ATOM 1444 C C . TRP B 2 30 ? -13.230 -6.266 30.806 1.00 15.30 27 TRP B C 1
ATOM 1445 O O . TRP B 2 30 ? -13.668 -7.383 30.600 1.00 17.93 27 TRP B O 1
ATOM 1456 N N . MET B 2 31 ? -13.774 -5.427 31.679 1.00 16.61 28 MET B N 1
ATOM 1457 C CA . MET B 2 31 ? -14.827 -5.875 32.571 1.00 17.85 28 MET B CA 1
ATOM 1458 C C . MET B 2 31 ? -16.266 -5.526 32.149 1.00 17.11 28 MET B C 1
ATOM 1459 O O . MET B 2 31 ? -17.174 -6.296 32.360 1.00 19.14 28 MET B O 1
ATOM 1464 N N . LYS B 2 32 ? -16.472 -4.348 31.602 1.00 19.54 29 LYS B N 1
ATOM 1465 C CA . LYS B 2 32 ? -17.814 -3.789 31.483 1.00 21.25 29 LYS B CA 1
ATOM 1466 C C . LYS B 2 32 ? -18.800 -4.619 30.641 1.00 22.50 29 LYS B C 1
ATOM 1467 O O . LYS B 2 32 ? -20.014 -4.650 30.914 1.00 26.04 29 LYS B O 1
ATOM 1473 N N . SER B 2 33 ? -18.291 -5.245 29.601 1.00 22.45 30 SER B N 1
ATOM 1474 C CA . SER B 2 33 ? -19.099 -6.098 28.687 1.00 25.33 30 SER B CA 1
ATOM 1475 C C . SER B 2 33 ? -19.244 -7.585 29.095 1.00 26.54 30 SER B C 1
ATOM 1476 O O . SER B 2 33 ? -19.877 -8.387 28.390 1.00 30.47 30 SER B O 1
ATOM 1479 N N . THR B 2 34 ? -18.732 -7.959 30.258 1.00 20.75 31 THR B N 1
ATOM 1480 C CA . THR B 2 34 ? -18.825 -9.327 30.683 1.00 19.55 31 THR B CA 1
ATOM 1481 C C . THR B 2 34 ? -20.267 -9.533 31.235 1.00 22.92 31 THR B C 1
ATOM 1482 O O . THR B 2 34 ? -20.885 -8.594 31.763 1.00 23.44 31 THR B O 1
ATOM 1486 N N . LYS B 2 35 ? -20.768 -10.756 31.103 1.00 25.50 32 LYS B N 1
ATOM 1487 C CA . LYS B 2 35 ? -22.095 -11.133 31.583 1.00 25.24 32 LYS B CA 1
ATOM 1488 C C . LYS B 2 35 ? -22.056 -12.457 32.321 1.00 19.91 32 LYS B C 1
ATOM 1489 O O . LYS B 2 35 ? -21.386 -13.376 31.898 1.00 22.09 32 LYS B O 1
ATOM 1495 N N . ALA B 2 36 ? -22.876 -12.605 33.362 1.00 23.65 33 ALA B N 1
ATOM 1496 C CA . ALA B 2 36 ? -22.929 -13.883 34.051 1.00 24.98 33 ALA B CA 1
ATOM 1497 C C . ALA B 2 36 ? -23.539 -14.868 33.105 1.00 23.46 33 ALA B C 1
ATOM 1498 O O . ALA B 2 36 ? -24.483 -14.558 32.404 1.00 31.40 33 ALA B O 1
ATOM 1500 N N . HIS B 2 37 ? -22.998 -16.074 33.076 1.00 25.12 34 HIS B N 1
ATOM 1501 C CA . HIS B 2 37 ? -23.563 -17.131 32.249 1.00 25.66 34 HIS B CA 1
ATOM 1502 C C . HIS B 2 37 ? -24.283 -18.161 33.120 1.00 25.49 34 HIS B C 1
ATOM 1503 O O . HIS B 2 37 ? -25.395 -18.534 32.836 1.00 30.48 34 HIS B O 1
ATOM 1510 N N . SER B 2 38 ? -23.627 -18.653 34.167 1.00 21.94 35 SER B N 1
ATOM 1511 C CA . SER B 2 38 ? -24.192 -19.707 35.023 1.00 25.95 35 SER B CA 1
ATOM 1512 C C . SER B 2 38 ? -23.479 -19.786 36.347 1.00 25.28 35 SER B C 1
ATOM 1513 O O . SER B 2 38 ? -22.290 -19.430 36.455 1.00 23.65 35 SER B O 1
ATOM 1516 N N . LEU B 2 39 ? -24.188 -20.320 37.330 1.00 26.79 36 LEU B N 1
ATOM 1517 C CA . LEU B 2 39 ? -23.580 -20.700 38.614 1.00 26.46 36 LEU B CA 1
ATOM 1518 C C . LEU B 2 39 ? -24.090 -22.083 38.974 1.00 30.85 36 LEU B C 1
ATOM 1519 O O . LEU B 2 39 ? -25.320 -22.289 39.158 1.00 32.68 36 LEU B O 1
ATOM 1524 N N . GLN B 2 40 ? -23.167 -23.027 39.011 1.00 23.84 37 GLN B N 1
ATOM 1525 C CA . GLN B 2 40 ? -23.483 -24.432 39.293 1.00 26.34 37 GLN B CA 1
ATOM 1526 C C . GLN B 2 40 ? -22.376 -25.010 40.130 1.00 29.08 37 GLN B C 1
ATOM 1527 O O . GLN B 2 40 ? -21.217 -24.974 39.732 1.00 27.21 37 GLN B O 1
ATOM 1533 N N . GLY B 2 41 ? -22.725 -25.557 41.289 1.00 32.57 38 GLY B N 1
ATOM 1534 C CA . GLY B 2 41 ? -21.722 -26.071 42.223 1.00 30.58 38 GLY B CA 1
ATOM 1535 C C . GLY B 2 41 ? -20.865 -24.903 42.659 1.00 31.06 38 GLY B C 1
ATOM 1536 O O . GLY B 2 41 ? -21.368 -23.796 42.954 1.00 32.46 38 GLY B O 1
ATOM 1537 N N . ASP B 2 42 ? -19.552 -25.097 42.606 1.00 26.57 39 ASP B N 1
ATOM 1538 C CA . ASP B 2 42 ? -18.640 -24.096 43.108 1.00 29.24 39 ASP B CA 1
ATOM 1539 C C . ASP B 2 42 ? -18.190 -23.192 41.948 1.00 24.78 39 ASP B C 1
ATOM 1540 O O . ASP B 2 42 ? -17.328 -22.387 42.163 1.00 27.27 39 ASP B O 1
ATOM 1545 N N . THR B 2 43 ? -18.765 -23.320 40.754 1.00 21.34 40 THR B N 1
ATOM 1546 C CA . THR B 2 43 ? -18.287 -22.644 39.560 1.00 21.91 40 THR B CA 1
ATOM 1547 C C . THR B 2 43 ? -19.219 -21.557 39.029 1.00 23.29 40 THR B C 1
ATOM 1548 O O . THR B 2 43 ? -20.392 -21.817 38.639 1.00 24.63 40 THR B O 1
ATOM 1552 N N . LEU B 2 44 ? -18.641 -20.364 38.930 1.00 20.50 41 LEU B N 1
ATOM 1553 C CA . LEU B 2 44 ? -19.322 -19.202 38.364 1.00 19.22 41 LEU B CA 1
ATOM 1554 C C . LEU B 2 44 ? -18.715 -19.010 36.972 1.00 19.22 41 LEU B C 1
ATOM 1555 O O . LEU B 2 44 ? -17.554 -18.770 36.860 1.00 21.63 41 LEU B O 1
ATOM 1560 N N . THR B 2 45 ? -19.542 -19.126 35.940 1.00 20.19 42 THR B N 1
ATOM 1561 C CA . THR B 2 45 ? -19.103 -18.988 34.567 1.00 21.12 42 THR B CA 1
ATOM 1562 C C . THR B 2 45 ? -19.570 -17.634 34.044 1.00 22.27 42 THR B C 1
ATOM 1563 O O . THR B 2 45 ? -20.735 -17.268 34.160 1.00 23.93 42 THR B O 1
ATOM 1567 N N . ILE B 2 46 ? -18.635 -16.904 33.438 1.00 19.32 43 ILE B N 1
ATOM 1568 C CA . ILE B 2 46 ? -18.822 -15.573 32.955 1.00 19.36 43 ILE B CA 1
ATOM 1569 C C . ILE B 2 46 ? -18.550 -15.541 31.448 1.00 18.07 43 ILE B C 1
ATOM 1570 O O . ILE B 2 46 ? -17.582 -16.131 30.978 1.00 24.50 43 ILE B O 1
ATOM 1575 N N . THR B 2 47 ? -19.401 -14.850 30.723 1.00 21.91 44 THR B N 1
ATOM 1576 C CA . THR B 2 47 ? -19.221 -14.676 29.278 1.00 21.87 44 THR B CA 1
ATOM 1577 C C . THR B 2 47 ? -18.375 -13.463 28.980 1.00 20.39 44 THR B C 1
ATOM 1578 O O . THR B 2 47 ? -18.737 -12.362 29.380 1.00 22.45 44 THR B O 1
ATOM 1582 N N . ALA B 2 48 ? -17.262 -13.673 28.272 1.00 21.44 45 ALA B N 1
ATOM 1583 C CA . ALA B 2 48 ? -16.415 -12.630 27.745 1.00 21.26 45 ALA B CA 1
ATOM 1584 C C . ALA B 2 48 ? -16.785 -12.391 26.282 1.00 21.94 45 ALA B C 1
ATOM 1585 O O . ALA B 2 48 ? -17.297 -13.289 25.627 1.00 22.24 45 ALA B O 1
ATOM 1587 N N . PRO B 2 49 ? -16.522 -11.166 25.756 1.00 26.82 46 PRO B N 1
ATOM 1588 C CA . PRO B 2 49 ? -17.051 -10.834 24.439 1.00 25.92 46 PRO B CA 1
ATOM 1589 C C . PRO B 2 49 ? -16.295 -11.438 23.254 1.00 24.38 46 PRO B C 1
ATOM 1590 O O . PRO B 2 49 ? -16.911 -11.581 22.200 1.00 24.45 46 PRO B O 1
ATOM 1594 N N . ASN B 2 50 ? -15.051 -11.839 23.450 1.00 21.11 47 ASN B N 1
ATOM 1595 C CA . ASN B 2 50 ? -14.260 -12.513 22.441 1.00 20.91 47 ASN B CA 1
ATOM 1596 C C . ASN B 2 50 ? -13.108 -13.286 23.095 1.00 22.75 47 ASN B C 1
ATOM 1597 O O . ASN B 2 50 ? -12.918 -13.203 24.318 1.00 21.07 47 ASN B O 1
ATOM 1602 N N . GLU B 2 51 ? -12.391 -14.071 22.307 1.00 24.44 48 GLU B N 1
ATOM 1603 C CA . GLU B 2 51 ? -11.308 -14.895 22.869 1.00 19.17 48 GLU B CA 1
ATOM 1604 C C . GLU B 2 51 ? -10.210 -14.031 23.500 1.00 17.50 48 GLU B C 1
ATOM 1605 O O . GLU B 2 51 ? -9.591 -14.444 24.487 1.00 21.84 48 GLU B O 1
ATOM 1611 N N . PHE B 2 52 ? -9.898 -12.893 22.884 1.00 17.63 49 PHE B N 1
ATOM 1612 C CA . PHE B 2 52 ? -8.831 -12.040 23.370 1.00 18.66 49 PHE B CA 1
ATOM 1613 C C . PHE B 2 52 ? -9.103 -11.594 24.817 1.00 16.40 49 PHE B C 1
ATOM 1614 O O . PHE B 2 52 ? -8.229 -11.618 25.679 1.00 17.97 49 PHE B O 1
ATOM 1622 N N . ALA B 2 53 ? -10.342 -11.207 25.034 1.00 17.26 50 ALA B N 1
ATOM 1623 C CA . ALA B 2 53 ? -10.829 -10.808 26.347 1.00 18.35 50 ALA B CA 1
ATOM 1624 C C . ALA B 2 53 ? -10.848 -12.004 27.297 1.00 18.35 50 ALA B C 1
ATOM 1625 O O . ALA B 2 53 ? -10.367 -11.893 28.411 1.00 19.00 50 ALA B O 1
ATOM 1627 N N . ARG B 2 54 ? -11.374 -13.141 26.839 1.00 18.42 51 ARG B N 1
ATOM 1628 C CA . ARG B 2 54 ? -11.382 -14.369 27.623 1.00 19.81 51 ARG B CA 1
ATOM 1629 C C . ARG B 2 54 ? -9.944 -14.666 28.135 1.00 19.67 51 ARG B C 1
ATOM 1630 O O . ARG B 2 54 ? -9.716 -14.938 29.312 1.00 19.60 51 ARG B O 1
ATOM 1638 N N . ASP B 2 55 ? -8.971 -14.606 27.227 1.00 19.19 52 ASP B N 1
ATOM 1639 C CA . ASP B 2 55 ? -7.619 -14.902 27.586 1.00 17.64 52 ASP B CA 1
ATOM 1640 C C . ASP B 2 55 ? -7.077 -13.929 28.623 1.00 16.65 52 ASP B C 1
ATOM 1641 O O . ASP B 2 55 ? -6.417 -14.332 29.599 1.00 18.34 52 ASP B O 1
ATOM 1646 N N . TRP B 2 56 ? -7.280 -12.644 28.413 1.00 18.38 53 TRP B N 1
ATOM 1647 C CA . TRP B 2 56 ? -6.679 -11.679 29.328 1.00 16.71 53 TRP B CA 1
ATOM 1648 C C . TRP B 2 56 ? -7.399 -11.696 30.673 1.00 16.86 53 TRP B C 1
ATOM 1649 O O . TRP B 2 56 ? -6.744 -11.582 31.688 1.00 16.99 53 TRP B O 1
ATOM 1660 N N . LEU B 2 57 ? -8.710 -11.827 30.676 1.00 16.72 54 LEU B N 1
ATOM 1661 C CA . LEU B 2 57 ? -9.447 -12.012 31.957 1.00 15.85 54 LEU B CA 1
ATOM 1662 C C . LEU B 2 57 ? -8.932 -13.225 32.761 1.00 17.09 54 LEU B C 1
ATOM 1663 O O . LEU B 2 57 ? -8.650 -13.099 33.950 1.00 17.85 54 LEU B O 1
ATOM 1668 N N . GLU B 2 58 ? -8.740 -14.362 32.112 1.00 16.90 55 GLU B N 1
ATOM 1669 C CA . GLU B 2 58 ? -8.196 -15.538 32.766 1.00 20.14 55 GLU B CA 1
ATOM 1670 C C . GLU B 2 58 ? -6.770 -15.331 33.295 1.00 18.94 55 GLU B C 1
ATOM 1671 O O . GLU B 2 58 ? -6.410 -15.772 34.397 1.00 25.04 55 GLU B O 1
ATOM 1677 N N . SER B 2 59 ? -5.965 -14.640 32.495 1.00 16.98 56 SER B N 1
ATOM 1678 C CA . SER B 2 59 ? -4.556 -14.446 32.837 1.00 17.74 56 SER B CA 1
ATOM 1679 C C . SER B 2 59 ? -4.279 -13.410 33.921 1.00 18.56 56 SER B C 1
ATOM 1680 O O . SER B 2 59 ? -3.327 -13.577 34.736 1.00 22.03 56 SER B O 1
ATOM 1683 N N . ARG B 2 60 ? -5.030 -12.325 33.896 1.00 17.31 57 ARG B N 1
ATOM 1684 C CA . ARG B 2 60 ? -4.734 -11.152 34.712 1.00 17.24 57 ARG B CA 1
ATOM 1685 C C . ARG B 2 60 ? -5.796 -10.904 35.784 1.00 17.22 57 ARG B C 1
ATOM 1686 O O . ARG B 2 60 ? -5.464 -10.283 36.761 1.00 17.70 57 ARG B O 1
ATOM 1694 N N . TYR B 2 61 ? -7.057 -11.284 35.576 1.00 16.57 58 TYR B N 1
ATOM 1695 C CA . TYR B 2 61 ? -8.128 -10.761 36.461 1.00 15.79 58 TYR B CA 1
ATOM 1696 C C . TYR B 2 61 ? -8.876 -11.812 37.269 1.00 17.16 58 TYR B C 1
ATOM 1697 O O . TYR B 2 61 ? -9.809 -11.488 38.053 1.00 17.18 58 TYR B O 1
ATOM 1706 N N . LEU B 2 62 ? -8.477 -13.065 37.137 1.00 14.61 59 LEU B N 1
ATOM 1707 C CA . LEU B 2 62 ? -9.145 -14.107 37.879 1.00 16.90 59 LEU B CA 1
ATOM 1708 C C . LEU B 2 62 ? -9.060 -13.920 39.413 1.00 17.03 59 LEU B C 1
ATOM 1709 O O . LEU B 2 62 ? -10.094 -14.025 40.109 1.00 17.92 59 LEU B O 1
ATOM 1714 N N . HIS B 2 63 ? -7.887 -13.611 39.911 1.00 15.13 60 HIS B N 1
ATOM 1715 C CA . HIS B 2 63 ? -7.665 -13.351 41.319 1.00 18.25 60 HIS B CA 1
ATOM 1716 C C . HIS B 2 63 ? -8.539 -12.199 41.794 1.00 16.62 60 HIS B C 1
ATOM 1717 O O . HIS B 2 63 ? -9.234 -12.324 42.797 1.00 18.42 60 HIS B O 1
ATOM 1724 N N . LEU B 2 64 ? -8.520 -11.076 41.071 1.00 16.09 61 LEU B N 1
ATOM 1725 C CA . LEU B 2 64 ? -9.348 -9.937 41.434 1.00 16.01 61 LEU B CA 1
ATOM 1726 C C . LEU B 2 64 ? -10.866 -10.275 41.502 1.00 15.11 61 LEU B C 1
ATOM 1727 O O . LEU B 2 64 ? -11.570 -9.849 42.410 1.00 16.26 61 LEU B O 1
ATOM 1732 N N . ILE B 2 65 ? -11.344 -11.039 40.538 1.00 14.40 62 ILE B N 1
ATOM 1733 C CA . ILE B 2 65 ? -12.739 -11.409 40.501 1.00 13.84 62 ILE B CA 1
ATOM 1734 C C . ILE B 2 65 ? -13.052 -12.370 41.666 1.00 15.50 62 ILE B C 1
ATOM 1735 O O . ILE B 2 65 ? -14.020 -12.175 42.366 1.00 16.36 62 ILE B O 1
ATOM 1740 N N . ALA B 2 66 ? -12.175 -13.339 41.898 1.00 17.31 63 ALA B N 1
ATOM 1741 C CA . ALA B 2 66 ? -12.354 -14.305 42.987 1.00 15.71 63 ALA B CA 1
ATOM 1742 C C . ALA B 2 66 ? -12.382 -13.523 44.336 1.00 15.95 63 ALA B C 1
ATOM 1743 O O . ALA B 2 66 ? -13.223 -13.796 45.210 1.00 19.48 63 ALA B O 1
ATOM 1745 N N . ASP B 2 67 ? -11.441 -12.600 44.507 1.00 17.08 64 ASP B N 1
ATOM 1746 C CA . ASP B 2 67 ? -11.394 -11.710 45.723 1.00 17.74 64 ASP B CA 1
ATOM 1747 C C . ASP B 2 67 ? -12.691 -10.933 45.900 1.00 17.80 64 ASP B C 1
ATOM 1748 O O . ASP B 2 67 ? -13.244 -10.885 46.977 1.00 19.20 64 ASP B O 1
ATOM 1753 N N . THR B 2 68 ? -13.188 -10.358 44.819 1.00 20.44 65 THR B N 1
ATOM 1754 C CA . THR B 2 68 ? -14.430 -9.578 44.844 1.00 18.88 65 THR B CA 1
ATOM 1755 C C . THR B 2 68 ? -15.649 -10.434 45.239 1.00 17.99 65 THR B C 1
ATOM 1756 O O . THR B 2 68 ? -16.415 -10.039 46.116 1.00 19.61 65 THR B O 1
ATOM 1760 N N . ILE B 2 69 ? -15.761 -11.616 44.639 1.00 16.47 66 ILE B N 1
ATOM 1761 C CA . ILE B 2 69 ? -16.837 -12.534 44.969 1.00 20.86 66 ILE B CA 1
ATOM 1762 C C . ILE B 2 69 ? -16.720 -12.986 46.437 1.00 19.89 66 ILE B C 1
ATOM 1763 O O . ILE B 2 69 ? -17.741 -13.095 47.137 1.00 22.72 66 ILE B O 1
ATOM 1768 N N . TYR B 2 70 ? -15.501 -13.267 46.889 1.00 18.58 67 TYR B N 1
ATOM 1769 C CA . TYR B 2 70 ? -15.260 -13.651 48.308 1.00 18.70 67 TYR B CA 1
ATOM 1770 C C . TYR B 2 70 ? -15.666 -12.537 49.252 1.00 18.87 67 TYR B C 1
ATOM 1771 O O . TYR B 2 70 ? -16.391 -12.785 50.249 1.00 21.21 67 TYR B O 1
ATOM 1780 N N . GLU B 2 71 ? -15.346 -11.302 48.908 1.00 18.68 68 GLU B N 1
ATOM 1781 C CA . GLU B 2 71 ? -15.716 -10.148 49.778 1.00 21.82 68 GLU B CA 1
ATOM 1782 C C . GLU B 2 71 ? -17.226 -9.953 49.868 1.00 21.53 68 GLU B C 1
ATOM 1783 O O . GLU B 2 71 ? -17.753 -9.475 50.854 1.00 25.95 68 GLU B O 1
ATOM 1789 N N . LEU B 2 72 ? -17.918 -10.241 48.773 1.00 19.64 69 LEU B N 1
ATOM 1790 C CA . LEU B 2 72 ? -19.363 -10.067 48.689 1.00 22.31 69 LEU B CA 1
ATOM 1791 C C . LEU B 2 72 ? -20.146 -11.206 49.358 1.00 24.84 69 LEU B C 1
ATOM 1792 O O . LEU B 2 72 ? -21.184 -10.949 49.931 1.00 26.25 69 LEU B O 1
ATOM 1797 N N . THR B 2 73 ? -19.655 -12.441 49.265 1.00 27.79 70 THR B N 1
ATOM 1798 C CA . THR B 2 73 ? -20.408 -13.639 49.642 1.00 27.81 70 THR B CA 1
ATOM 1799 C C . THR B 2 73 ? -19.837 -14.433 50.835 1.00 22.44 70 THR B C 1
ATOM 1800 O O . THR B 2 73 ? -20.551 -15.250 51.438 1.00 26.61 70 THR B O 1
ATOM 1804 N N . GLY B 2 74 ? -18.564 -14.238 51.125 1.00 21.09 71 GLY B N 1
ATOM 1805 C CA . GLY B 2 74 ? -17.840 -15.056 52.087 1.00 22.46 71 GLY B CA 1
ATOM 1806 C C . GLY B 2 74 ? -17.494 -16.437 51.604 1.00 21.77 71 GLY B C 1
ATOM 1807 O O . GLY B 2 74 ? -16.978 -17.264 52.400 1.00 21.25 71 GLY B O 1
ATOM 1808 N N . GLU B 2 75 ? -17.758 -16.677 50.316 1.00 23.36 72 GLU B N 1
ATOM 1809 C CA . GLU B 2 75 ? -17.477 -17.974 49.703 1.00 19.64 72 GLU B CA 1
ATOM 1810 C C . GLU B 2 75 ? -16.490 -17.851 48.526 1.00 18.60 72 GLU B C 1
ATOM 1811 O O . GLU B 2 75 ? -16.497 -16.857 47.769 1.00 20.61 72 GLU B O 1
ATOM 1817 N N . GLU B 2 76 ? -15.666 -18.874 48.403 1.00 18.21 73 GLU B N 1
ATOM 1818 C CA . GLU B 2 76 ? -14.759 -19.015 47.260 1.00 17.53 73 GLU B CA 1
ATOM 1819 C C . GLU B 2 76 ? -15.496 -19.729 46.164 1.00 18.17 73 GLU B C 1
ATOM 1820 O O . GLU B 2 76 ? -15.891 -20.883 46.304 1.00 18.58 73 GLU B O 1
ATOM 1826 N N . LEU B 2 77 ? -15.617 -19.041 45.043 1.00 20.26 74 LEU B N 1
ATOM 1827 C CA . LEU B 2 77 ? -16.168 -19.604 43.805 1.00 18.54 74 LEU B CA 1
ATOM 1828 C C . LEU B 2 77 ? -15.053 -19.683 42.768 1.00 18.33 74 LEU B C 1
ATOM 1829 O O . LEU B 2 77 ? -14.266 -18.785 42.584 1.00 1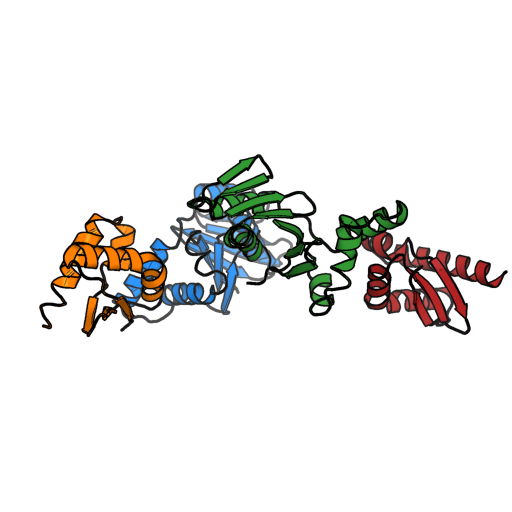8.76 74 LEU B O 1
ATOM 1834 N N . SER B 2 78 ? -15.019 -20.805 42.051 1.00 19.94 75 SER B N 1
ATOM 1835 C CA . SER B 2 78 ? -14.123 -20.974 40.940 1.00 20.70 75 SER B CA 1
ATOM 1836 C C . SER B 2 78 ? -14.698 -20.123 39.771 1.00 18.88 75 SER B C 1
ATOM 1837 O O . SER B 2 78 ? -15.914 -20.165 39.472 1.00 21.49 75 SER B O 1
ATOM 1840 N N . ILE B 2 79 ? -13.857 -19.304 39.163 1.00 22.66 76 ILE B N 1
ATOM 1841 C CA . ILE B 2 79 ? -14.284 -18.446 38.087 1.00 21.63 76 ILE B CA 1
ATOM 1842 C C . ILE B 2 79 ? -13.770 -18.956 36.741 1.00 19.88 76 ILE B C 1
ATOM 1843 O O . ILE B 2 79 ? -12.606 -19.256 36.589 1.00 21.77 76 ILE B O 1
ATOM 1848 N N . LYS B 2 80 ? -14.707 -19.122 35.811 1.00 20.26 77 LYS B N 1
ATOM 1849 C CA . LYS B 2 80 ? -14.452 -19.580 34.443 1.00 19.32 77 LYS B CA 1
ATOM 1850 C C . LYS B 2 80 ? -15.030 -18.606 33.424 1.00 21.50 77 LYS B C 1
ATOM 1851 O O . LYS B 2 80 ? -16.080 -18.024 33.625 1.00 21.75 77 LYS B O 1
ATOM 1857 N N . PHE B 2 81 ? -14.340 -18.494 32.307 1.00 24.01 78 PHE B N 1
ATOM 1858 C CA . PHE B 2 81 ? -14.732 -17.617 31.210 1.00 23.23 78 PHE B CA 1
ATOM 1859 C C . PHE B 2 81 ? -14.988 -18.390 29.940 1.00 28.14 78 PHE B C 1
ATOM 1860 O O . PHE B 2 81 ? -14.209 -19.258 29.583 1.00 30.01 78 PHE B O 1
ATOM 1868 N N . VAL B 2 82 ? -16.096 -18.061 29.302 1.00 29.07 79 VAL B N 1
ATOM 1869 C CA . VAL B 2 82 ? -16.480 -18.601 27.978 1.00 31.51 79 VAL B CA 1
ATOM 1870 C C . VAL B 2 82 ? -16.747 -17.453 27.018 1.00 28.41 79 VAL B C 1
ATOM 1871 O O . VAL B 2 82 ? -16.841 -16.301 27.414 1.00 25.39 79 VAL B O 1
ATOM 1875 N N . ILE B 2 83 ? -16.816 -17.773 25.736 1.00 29.37 80 ILE B N 1
ATOM 1876 C CA . ILE B 2 83 ? -17.151 -16.796 24.708 1.00 28.40 80 ILE B CA 1
ATOM 1877 C C . ILE B 2 83 ? -18.487 -17.148 24.084 1.00 31.29 80 ILE B C 1
ATOM 1878 O O . ILE B 2 83 ? -18.911 -18.283 24.178 1.00 32.25 80 ILE B O 1
ATOM 1883 N N . PRO B 2 84 ? -19.148 -16.179 23.432 1.00 31.02 81 PRO B N 1
ATOM 1884 C CA . PRO B 2 84 ? -20.468 -16.473 22.796 1.00 44.64 81 PRO B CA 1
ATOM 1885 C C . PRO B 2 84 ? -20.440 -17.534 21.688 1.00 47.83 81 PRO B C 1
ATOM 1886 O O . PRO B 2 84 ? -19.367 -17.866 21.181 1.00 40.27 81 PRO B O 1
ATOM 1890 N N . GLU C 1 8 ? 24.421 -22.148 44.302 1.00 52.89 2 GLU C N 1
ATOM 1891 C CA . GLU C 1 8 ? 24.402 -23.573 43.919 1.00 47.31 2 GLU C CA 1
ATOM 1892 C C . GLU C 1 8 ? 24.257 -23.820 42.411 1.00 46.56 2 GLU C C 1
ATOM 1893 O O . GLU C 1 8 ? 24.604 -24.916 41.990 1.00 35.17 2 GLU C O 1
ATOM 1899 N N . ARG C 1 9 ? 23.724 -22.885 41.608 1.00 33.21 3 ARG C N 1
ATOM 1900 C CA . ARG C 1 9 ? 23.867 -22.985 40.168 1.00 24.20 3 ARG C CA 1
ATOM 1901 C C . ARG C 1 9 ? 24.770 -21.810 39.677 1.00 24.59 3 ARG C C 1
ATOM 1902 O O . ARG C 1 9 ? 24.694 -20.647 40.125 1.00 27.10 3 ARG C O 1
ATOM 1910 N N . HIS C 1 10 ? 25.624 -22.093 38.706 1.00 23.98 4 HIS C N 1
ATOM 1911 C CA . HIS C 1 10 ? 26.456 -21.039 38.112 1.00 21.46 4 HIS C CA 1
ATOM 1912 C C . HIS C 1 10 ? 26.608 -21.327 36.622 1.00 19.76 4 HIS C C 1
ATOM 1913 O O . HIS C 1 10 ? 27.288 -22.276 36.237 1.00 21.68 4 HIS C O 1
ATOM 1920 N N . TYR C 1 11 ? 25.940 -20.486 35.821 1.00 19.40 5 TYR C N 1
ATOM 1921 C CA . TYR C 1 11 ? 25.875 -20.686 34.388 1.00 14.30 5 TYR C CA 1
ATOM 1922 C C . TYR C 1 11 ? 26.733 -19.677 33.648 1.00 15.09 5 TYR C C 1
ATOM 1923 O O . TYR C 1 11 ? 26.683 -18.492 33.974 1.00 19.57 5 TYR C O 1
ATOM 1932 N N . TYR C 1 12 ? 27.534 -20.153 32.674 1.00 13.36 6 TYR C N 1
ATOM 1933 C CA . TYR C 1 12 ? 28.241 -19.299 31.721 1.00 13.91 6 TYR C CA 1
ATOM 1934 C C . TYR C 1 12 ? 27.416 -19.397 30.443 1.00 14.73 6 TYR C C 1
ATOM 1935 O O . TYR C 1 12 ? 27.111 -20.542 29.975 1.00 15.96 6 TYR C O 1
ATOM 1944 N N . THR C 1 13 ? 26.969 -18.241 29.931 1.00 12.50 7 THR C N 1
ATOM 1945 C CA . THR C 1 13 ? 25.920 -18.221 28.890 1.00 12.32 7 THR C CA 1
ATOM 1946 C C . THR C 1 13 ? 26.430 -17.404 27.734 1.00 12.98 7 THR C C 1
ATOM 1947 O O . THR C 1 13 ? 26.877 -16.261 27.929 1.00 15.91 7 THR C O 1
ATOM 1951 N N . TYR C 1 14 ? 26.510 -18.075 26.577 1.00 12.50 8 TYR C N 1
ATOM 1952 C CA . TYR C 1 14 ? 27.002 -17.450 25.365 1.00 10.77 8 TYR C CA 1
ATOM 1953 C C . TYR C 1 14 ? 25.926 -17.413 24.274 1.00 12.40 8 TYR C C 1
ATOM 1954 O O . TYR C 1 14 ? 25.034 -18.265 24.211 1.00 13.45 8 TYR C O 1
ATOM 1963 N N . LEU C 1 15 ? 26.049 -16.425 23.411 1.00 14.07 9 LEU C N 1
ATOM 1964 C CA . LEU C 1 15 ? 25.164 -16.274 22.258 1.00 12.86 9 LEU C CA 1
ATOM 1965 C C . LEU C 1 15 ? 25.879 -16.938 21.059 1.00 14.06 9 LEU C C 1
ATOM 1966 O O . LEU C 1 15 ? 26.873 -16.441 20.539 1.00 16.23 9 LEU C O 1
ATOM 1971 N N . ILE C 1 16 ? 25.401 -18.091 20.702 1.00 10.70 10 ILE C N 1
ATOM 1972 C CA . ILE C 1 16 ? 26.060 -18.920 19.650 1.00 13.28 10 ILE C CA 1
ATOM 1973 C C . ILE C 1 16 ? 25.591 -18.457 18.268 1.00 14.58 10 ILE C C 1
ATOM 1974 O O . ILE C 1 16 ? 24.398 -18.221 18.052 1.00 18.02 10 ILE C O 1
ATOM 1979 N N . LYS C 1 17 ? 26.538 -18.347 17.321 1.00 14.91 11 LYS C N 1
ATOM 1980 C CA . LYS C 1 17 ? 26.154 -18.073 15.965 1.00 18.39 11 LYS C CA 1
ATOM 1981 C C . LYS C 1 17 ? 25.300 -19.203 15.349 1.00 14.86 11 LYS C C 1
ATOM 1982 O O . LYS C 1 17 ? 25.526 -20.399 15.597 1.00 15.77 11 LYS C O 1
ATOM 1988 N N . GLU C 1 18 ? 24.329 -18.790 14.533 1.00 18.35 12 GLU C N 1
ATOM 1989 C CA . GLU C 1 18 ? 23.403 -19.753 13.915 1.00 19.87 12 GLU C CA 1
ATOM 1990 C C . GLU C 1 18 ? 24.073 -20.905 13.189 1.00 16.25 12 GLU C C 1
ATOM 1991 O O . GLU C 1 18 ? 23.660 -22.054 13.300 1.00 19.17 12 GLU C O 1
ATOM 1997 N N . GLU C 1 19 ? 25.141 -20.612 12.457 1.00 16.82 13 GLU C N 1
ATOM 1998 C CA . GLU C 1 19 ? 25.813 -21.676 11.718 1.00 19.95 13 GLU C CA 1
ATOM 1999 C C . GLU C 1 19 ? 26.284 -22.813 12.633 1.00 16.34 13 GLU C C 1
ATOM 2000 O O . GLU C 1 19 ? 26.139 -23.978 12.323 1.00 18.63 13 GLU C O 1
ATOM 2006 N N . PHE C 1 20 ? 26.858 -22.453 13.779 1.00 15.97 14 PHE C N 1
ATOM 2007 C CA . PHE C 1 20 ? 27.371 -23.450 14.688 1.00 15.97 14 PHE C CA 1
ATOM 2008 C C . PHE C 1 20 ? 26.286 -24.101 15.532 1.00 17.31 14 PHE C C 1
ATOM 2009 O O . PHE C 1 20 ? 26.332 -25.289 15.776 1.00 18.44 14 PHE C O 1
ATOM 2017 N N . ALA C 1 21 ? 25.277 -23.316 15.903 1.00 16.93 15 ALA C N 1
ATOM 2018 C CA . ALA C 1 21 ? 24.122 -23.902 16.588 1.00 19.42 15 ALA C CA 1
ATOM 2019 C C . ALA C 1 21 ? 23.484 -24.964 15.698 1.00 20.44 15 ALA C C 1
ATOM 2020 O O . ALA C 1 21 ? 23.322 -26.126 16.097 1.00 19.28 15 ALA C O 1
ATOM 2022 N N . ASN C 1 22 ? 23.180 -24.585 14.457 1.00 20.39 16 ASN C N 1
ATOM 2023 C CA . ASN C 1 22 ? 22.575 -25.504 13.513 1.00 19.17 16 ASN C CA 1
ATOM 2024 C C . ASN C 1 22 ? 23.412 -26.771 13.314 1.00 19.58 16 ASN C C 1
ATOM 2025 O O . ASN C 1 22 ? 22.910 -27.893 13.299 1.00 21.97 16 ASN C O 1
ATOM 2030 N N . HIS C 1 23 ? 24.728 -26.590 13.189 1.00 20.99 17 HIS C N 1
ATOM 2031 C CA . HIS C 1 23 ? 25.607 -27.688 12.985 1.00 22.95 17 HIS C CA 1
ATOM 2032 C C . HIS C 1 23 ? 25.555 -28.645 14.184 1.00 20.05 17 HIS C C 1
ATOM 2033 O O . HIS C 1 23 ? 25.617 -29.852 13.995 1.00 27.65 17 HIS C O 1
ATOM 2040 N N . TYR C 1 24 ? 25.453 -28.104 15.402 1.00 18.87 18 TYR C N 1
ATOM 2041 C CA . TYR C 1 24 ? 25.641 -28.903 16.586 1.00 21.72 18 TYR C CA 1
ATOM 2042 C C . TYR C 1 24 ? 24.319 -29.314 17.287 1.00 18.46 18 TYR C C 1
ATOM 2043 O O . TYR C 1 24 ? 24.393 -29.962 18.261 1.00 20.14 18 TYR C O 1
ATOM 2052 N N . PHE C 1 25 ? 23.144 -28.997 16.751 1.00 19.04 19 PHE C N 1
ATOM 2053 C CA . PHE C 1 25 ? 21.900 -29.496 17.365 1.00 22.27 19 PHE C CA 1
ATOM 2054 C C . PHE C 1 25 ? 21.878 -31.011 17.508 1.00 25.10 19 PHE C C 1
ATOM 2055 O O . PHE C 1 25 ? 22.122 -31.716 16.578 1.00 25.37 19 PHE C O 1
ATOM 2063 N N . GLY C 1 26 ? 21.585 -31.489 18.726 1.00 25.89 20 GLY C N 1
ATOM 2064 C CA . GLY C 1 26 ? 21.589 -32.909 19.025 1.00 29.68 20 GLY C CA 1
ATOM 2065 C C . GLY C 1 26 ? 22.956 -33.499 19.305 1.00 28.51 20 GLY C C 1
ATOM 2066 O O . GLY C 1 26 ? 23.050 -34.629 19.776 1.00 33.83 20 GLY C O 1
ATOM 2067 N N . ARG C 1 27 ? 24.017 -32.735 19.066 1.00 26.66 21 ARG C N 1
ATOM 2068 C CA . ARG C 1 27 ? 25.366 -33.217 19.319 1.00 29.71 21 ARG C CA 1
ATOM 2069 C C . ARG C 1 27 ? 26.151 -32.091 19.936 1.00 28.72 21 ARG C C 1
ATOM 2070 O O . ARG C 1 27 ? 27.307 -31.852 19.554 1.00 30.70 21 ARG C O 1
ATOM 2078 N N . GLU C 1 28 ? 25.531 -31.423 20.937 1.00 21.15 22 GLU C N 1
ATOM 2079 C CA . GLU C 1 28 ? 26.150 -30.268 21.565 1.00 21.94 22 GLU C CA 1
ATOM 2080 C C . GLU C 1 28 ? 27.412 -30.550 22.387 1.00 24.02 22 GLU C C 1
ATOM 2081 O O . GLU C 1 28 ? 28.147 -29.622 22.763 1.00 30.75 22 GLU C O 1
ATOM 2087 N N . SER C 1 29 ? 27.695 -31.813 22.645 1.00 30.95 23 SER C N 1
ATOM 2088 C CA . SER C 1 29 ? 28.797 -32.187 23.561 1.00 27.11 23 SER C CA 1
ATOM 2089 C C . SER C 1 29 ? 30.146 -31.593 23.196 1.00 23.15 23 SER C C 1
ATOM 2090 O O . SER C 1 29 ? 30.851 -31.144 24.041 1.00 24.22 23 SER C O 1
ATOM 2093 N N . VAL C 1 30 ? 30.516 -31.615 21.932 1.00 28.72 24 VAL C N 1
ATOM 2094 C CA . VAL C 1 30 ? 31.854 -31.113 21.577 1.00 29.88 24 VAL C CA 1
ATOM 2095 C C . VAL C 1 30 ? 31.931 -29.597 21.771 1.00 26.08 24 VAL C C 1
ATOM 2096 O O . VAL C 1 30 ? 32.984 -29.073 22.119 1.00 26.47 24 VAL C O 1
ATOM 2100 N N . MET C 1 31 ? 30.828 -28.893 21.561 1.00 26.53 25 MET C N 1
ATOM 2101 C CA A MET C 1 31 ? 30.789 -27.458 21.860 0.50 21.20 25 MET C CA 1
ATOM 2102 C CA B MET C 1 31 ? 30.774 -27.455 21.866 0.50 22.16 25 MET C CA 1
ATOM 2103 C C . MET C 1 31 ? 30.845 -27.227 23.387 1.00 20.97 25 MET C C 1
ATOM 2104 O O . MET C 1 31 ? 31.613 -26.409 23.882 1.00 20.39 25 MET C O 1
ATOM 2113 N N . PHE C 1 32 ? 30.040 -27.970 24.159 1.00 21.38 26 PHE C N 1
ATOM 2114 C CA . PHE C 1 32 ? 30.115 -27.835 25.625 1.00 19.07 26 PHE C CA 1
ATOM 2115 C C . PHE C 1 32 ? 31.560 -28.103 26.089 1.00 19.01 26 PHE C C 1
ATOM 2116 O O . PHE C 1 32 ? 32.087 -27.389 26.950 1.00 18.70 26 PHE C O 1
ATOM 2124 N N . GLU C 1 33 ? 32.193 -29.154 25.552 1.00 19.08 27 GLU C N 1
ATOM 2125 C CA . GLU C 1 33 ? 33.557 -29.495 25.934 1.00 20.45 27 GLU C CA 1
ATOM 2126 C C . GLU C 1 33 ? 34.575 -28.401 25.636 1.00 21.43 27 GLU C C 1
ATOM 2127 O O . GLU C 1 33 ? 35.546 -28.190 26.409 1.00 22.96 27 GLU C O 1
ATOM 2133 N N . LEU C 1 34 ? 34.360 -27.655 24.554 1.00 19.25 28 LEU C N 1
ATOM 2134 C CA . LEU C 1 34 ? 35.226 -26.510 24.254 1.00 20.03 28 LEU C CA 1
ATOM 2135 C C . LEU C 1 34 ? 35.134 -25.450 25.350 1.00 17.08 28 LEU C C 1
ATOM 2136 O O . LEU C 1 34 ? 36.107 -24.982 25.870 1.00 18.48 28 LEU C O 1
ATOM 2141 N N . PHE C 1 35 ? 33.898 -25.070 25.697 1.00 17.80 29 PHE C N 1
ATOM 2142 C CA . PHE C 1 35 ? 33.694 -24.082 26.727 1.00 16.11 29 PHE C CA 1
ATOM 2143 C C . PHE C 1 35 ? 34.185 -24.577 28.106 1.00 16.85 29 PHE C C 1
ATOM 2144 O O . PHE C 1 35 ? 34.755 -23.824 28.890 1.00 17.57 29 PHE C O 1
ATOM 2152 N N . GLN C 1 36 ? 33.985 -25.873 28.373 1.00 19.86 30 GLN C N 1
ATOM 2153 C CA . GLN C 1 36 ? 34.450 -26.425 29.626 1.00 18.68 30 GLN C CA 1
ATOM 2154 C C . GLN C 1 36 ? 36.004 -26.390 29.711 1.00 22.60 30 GLN C C 1
ATOM 2155 O O . GLN C 1 36 ? 36.551 -26.083 30.765 1.00 21.44 30 GLN C O 1
ATOM 2161 N N . ASP C 1 37 ? 36.681 -26.719 28.606 1.00 23.04 31 ASP C N 1
ATOM 2162 C CA . ASP C 1 37 ? 38.153 -26.599 28.577 1.00 23.98 31 ASP C CA 1
ATOM 2163 C C . ASP C 1 37 ? 38.586 -25.190 28.925 1.00 22.26 31 ASP C C 1
ATOM 2164 O O . ASP C 1 37 ? 39.509 -24.998 29.706 1.00 27.25 31 ASP C O 1
ATOM 2169 N N . TYR C 1 38 ? 37.923 -24.196 28.358 1.00 21.27 32 TYR C N 1
ATOM 2170 C CA . TYR C 1 38 ? 38.254 -22.805 28.610 1.00 20.93 32 TYR C CA 1
ATOM 2171 C C . TYR C 1 38 ? 38.047 -22.319 30.032 1.00 23.77 32 TYR C C 1
ATOM 2172 O O . TYR C 1 38 ? 38.871 -21.580 30.557 1.00 24.96 32 TYR C O 1
ATOM 2181 N N . HIS C 1 39 ? 36.904 -22.713 30.628 1.00 20.04 33 HIS C N 1
ATOM 2182 C CA . HIS C 1 39 ? 36.453 -22.190 31.895 1.00 19.54 33 HIS C CA 1
ATOM 2183 C C . HIS C 1 39 ? 36.777 -23.087 33.110 1.00 20.49 33 HIS C C 1
ATOM 2184 O O . HIS C 1 39 ? 36.673 -22.646 34.221 1.00 25.45 33 HIS C O 1
ATOM 2191 N N . TRP C 1 40 ? 37.041 -24.368 32.906 1.00 22.75 34 TRP C N 1
ATOM 2192 C CA . TRP C 1 40 ? 37.080 -25.332 34.031 1.00 26.43 34 TRP C CA 1
ATOM 2193 C C . TRP C 1 40 ? 38.298 -26.242 34.009 1.00 28.78 34 TRP C C 1
ATOM 2194 O O . TRP C 1 40 ? 38.368 -27.096 34.839 1.00 26.87 34 TRP C O 1
ATOM 2205 N N . THR C 1 41 ? 39.239 -26.052 33.065 1.00 25.81 35 THR C N 1
ATOM 2206 C CA . THR C 1 41 ? 40.505 -26.786 33.061 1.00 32.18 35 THR C CA 1
ATOM 2207 C C . THR C 1 41 ? 41.672 -25.813 32.874 1.00 33.88 35 THR C C 1
ATOM 2208 O O . THR C 1 41 ? 41.482 -24.644 32.574 1.00 38.80 35 THR C O 1
ATOM 2212 N N . SER C 1 42 ? 42.870 -26.305 33.105 1.00 47.20 36 SER C N 1
ATOM 2213 C CA . SER C 1 42 ? 44.091 -25.545 32.889 1.00 45.67 36 SER C CA 1
ATOM 2214 C C . SER C 1 42 ? 44.564 -25.859 31.497 1.00 53.39 36 SER C C 1
ATOM 2215 O O . SER C 1 42 ? 44.851 -27.025 31.157 1.00 47.34 36 SER C O 1
ATOM 2218 N N . LEU C 1 43 ? 44.661 -24.832 30.677 1.00 35.40 37 LEU C N 1
ATOM 2219 C CA . LEU C 1 43 ? 45.203 -25.047 29.342 1.00 40.30 37 LEU C CA 1
ATOM 2220 C C . LEU C 1 43 ? 46.588 -24.443 29.278 1.00 35.06 37 LEU C C 1
ATOM 2221 O O . LEU C 1 43 ? 46.843 -23.425 29.916 1.00 38.87 37 LEU C O 1
ATOM 2226 N N . GLU C 1 44 ? 47.467 -25.071 28.510 1.00 36.41 38 GLU C N 1
ATOM 2227 C CA . GLU C 1 44 ? 48.780 -24.462 28.185 1.00 41.46 38 GLU C CA 1
ATOM 2228 C C . GLU C 1 44 ? 48.457 -23.175 27.434 1.00 41.89 38 GLU C C 1
ATOM 2229 O O . GLU C 1 44 ? 47.427 -23.105 26.760 1.00 38.75 38 GLU C O 1
ATOM 2235 N N . LYS C 1 45 ? 49.313 -22.168 27.560 1.00 44.16 39 LYS C N 1
ATOM 2236 C CA . LYS C 1 45 ? 49.061 -20.831 27.034 1.00 48.35 39 LYS C CA 1
ATOM 2237 C C . LYS C 1 45 ? 48.632 -20.820 25.553 1.00 38.06 39 LYS C C 1
ATOM 2238 O O . LYS C 1 45 ? 47.655 -20.155 25.183 1.00 36.23 39 LYS C O 1
ATOM 2244 N N . GLN C 1 46 ? 49.316 -21.586 24.716 1.00 35.00 40 GLN C N 1
ATOM 2245 C CA . GLN C 1 46 ? 48.989 -21.633 23.287 1.00 36.20 40 GLN C CA 1
ATOM 2246 C C . GLN C 1 46 ? 47.615 -22.286 23.035 1.00 39.06 40 GLN C C 1
ATOM 2247 O O . GLN C 1 46 ? 46.844 -21.811 22.212 1.00 34.96 40 GLN C O 1
ATOM 2253 N N . GLN C 1 47 ? 47.335 -23.386 23.735 1.00 34.04 41 GLN C N 1
ATOM 2254 C CA . GLN C 1 47 ? 46.044 -24.058 23.625 1.00 32.82 41 GLN C CA 1
ATOM 2255 C C . GLN C 1 47 ? 44.894 -23.126 24.150 1.00 29.59 41 GLN C C 1
ATOM 2256 O O . GLN C 1 47 ? 43.789 -23.074 23.576 1.00 25.82 41 GLN C O 1
ATOM 2262 N N . TYR C 1 48 ? 45.167 -22.358 25.196 1.00 25.31 42 TYR C N 1
ATOM 2263 C CA . TYR C 1 48 ? 44.227 -21.367 25.706 1.00 27.04 42 TYR C CA 1
ATOM 2264 C C . TYR C 1 48 ? 43.927 -20.314 24.685 1.00 25.82 42 TYR C C 1
ATOM 2265 O O . TYR C 1 48 ? 42.776 -19.973 24.455 1.00 28.07 42 TYR C O 1
ATOM 2274 N N . GLU C 1 49 ? 44.967 -19.766 24.063 1.00 26.15 43 GLU C N 1
ATOM 2275 C CA . GLU C 1 49 ? 44.754 -18.701 23.069 1.00 24.89 43 GLU C CA 1
ATOM 2276 C C . GLU C 1 49 ? 43.991 -19.219 21.842 1.00 25.43 43 GLU C C 1
ATOM 2277 O O . GLU C 1 49 ? 43.128 -18.500 21.291 1.00 26.50 43 GLU C O 1
ATOM 2283 N N . MET C 1 50 ? 44.297 -20.441 21.426 1.00 25.02 44 MET C N 1
ATOM 2284 C CA . MET C 1 50 ? 43.589 -21.103 20.303 1.00 26.24 44 MET C CA 1
ATOM 2285 C C . MET C 1 50 ? 42.111 -21.302 20.650 1.00 21.96 44 MET C C 1
ATOM 2286 O O . MET C 1 50 ? 41.189 -21.010 19.845 1.00 22.47 44 MET C O 1
ATOM 2291 N N . THR C 1 51 ? 41.885 -21.770 21.875 1.00 21.88 45 THR C N 1
ATOM 2292 C CA . THR C 1 51 ? 40.525 -21.998 22.362 1.00 22.75 45 THR C CA 1
ATOM 2293 C C . THR C 1 51 ? 39.720 -20.695 22.457 1.00 21.30 45 THR C C 1
ATOM 2294 O O . THR C 1 51 ? 38.556 -20.597 22.021 1.00 20.51 45 THR C O 1
ATOM 2298 N N . GLU C 1 52 ? 40.357 -19.667 22.976 1.00 22.59 46 GLU C N 1
ATOM 2299 C CA . GLU C 1 52 ? 39.717 -18.363 23.086 1.00 24.71 46 GLU C CA 1
ATOM 2300 C C . GLU C 1 52 ? 39.340 -17.820 21.709 1.00 23.03 46 GLU C C 1
ATOM 2301 O O . GLU C 1 52 ? 38.252 -17.267 21.545 1.00 19.80 46 GLU C O 1
ATOM 2307 N N . LYS C 1 53 ? 40.230 -17.987 20.721 1.00 20.45 47 LYS C N 1
ATOM 2308 C CA . LYS C 1 53 ? 39.971 -17.523 19.342 1.00 18.47 47 LYS C CA 1
ATOM 2309 C C . LYS C 1 53 ? 38.785 -18.295 18.739 1.00 16.25 47 LYS C C 1
ATOM 2310 O O . LYS C 1 53 ? 37.942 -17.700 18.089 1.00 17.42 47 LYS C O 1
ATOM 2316 N N . GLN C 1 54 ? 38.687 -19.589 19.044 1.00 16.51 48 GLN C N 1
ATOM 2317 C CA . GLN C 1 54 ? 37.577 -20.372 18.554 1.00 14.75 48 GLN C CA 1
ATOM 2318 C C . GLN C 1 54 ? 36.246 -19.918 19.142 1.00 14.71 48 GLN C C 1
ATOM 2319 O O . GLN C 1 54 ? 35.267 -19.732 18.417 1.00 14.75 48 GLN C O 1
ATOM 2325 N N . ILE C 1 55 ? 36.240 -19.707 20.446 1.00 17.23 49 ILE C N 1
ATOM 2326 C CA . ILE C 1 55 ? 35.074 -19.195 21.151 1.00 15.55 49 ILE C CA 1
ATOM 2327 C C . ILE C 1 55 ? 34.641 -17.846 20.592 1.00 16.81 49 ILE C C 1
ATOM 2328 O O . ILE C 1 55 ? 33.431 -17.638 20.323 1.00 16.97 49 ILE C O 1
ATOM 2333 N N . GLN C 1 56 ? 35.579 -16.940 20.342 1.00 15.80 50 GLN C N 1
ATOM 2334 C CA . GLN C 1 56 ? 35.243 -15.658 19.720 1.00 18.80 50 GLN C CA 1
ATOM 2335 C C . GLN C 1 56 ? 34.585 -15.847 18.328 1.00 16.57 50 GLN C C 1
ATOM 2336 O O . GLN C 1 56 ? 33.666 -15.127 17.942 1.00 19.59 50 GLN C O 1
ATOM 2342 N N . TYR C 1 57 ? 35.081 -16.800 17.565 1.00 15.79 51 TYR C N 1
ATOM 2343 C CA . TYR C 1 57 ? 34.574 -17.062 16.220 1.00 15.75 51 TYR C CA 1
ATOM 2344 C C . TYR C 1 57 ? 33.154 -17.615 16.179 1.00 14.54 51 TYR C C 1
ATOM 2345 O O . TYR C 1 57 ? 32.318 -17.179 15.362 1.00 15.52 51 TYR C O 1
ATOM 2354 N N . ILE C 1 58 ? 32.841 -18.495 17.146 1.00 14.26 52 ILE C N 1
ATOM 2355 C CA . ILE C 1 58 ? 31.581 -19.199 17.086 1.00 14.38 52 ILE C CA 1
ATOM 2356 C C . ILE C 1 58 ? 30.451 -18.491 17.859 1.00 15.05 52 ILE C C 1
ATOM 2357 O O . ILE C 1 58 ? 29.324 -18.971 17.835 1.00 15.01 52 ILE C O 1
ATOM 2362 N N . THR C 1 59 ? 30.781 -17.381 18.515 1.00 14.63 53 THR C N 1
ATOM 2363 C CA . THR C 1 59 ? 29.840 -16.653 19.311 1.00 14.67 53 THR C CA 1
ATOM 2364 C C . THR C 1 59 ? 29.653 -15.239 18.793 1.00 17.06 53 THR C C 1
ATOM 2365 O O . THR C 1 59 ? 30.454 -14.725 18.027 1.00 19.25 53 THR C O 1
ATOM 2369 N N . GLN C 1 60 ? 28.566 -14.610 19.224 1.00 16.25 54 GLN C N 1
ATOM 2370 C CA . GLN C 1 60 ? 28.265 -13.222 18.943 1.00 16.53 54 GLN C CA 1
ATOM 2371 C C . GLN C 1 60 ? 28.481 -12.384 20.178 1.00 18.84 54 GLN C C 1
ATOM 2372 O O . GLN C 1 60 ? 28.271 -12.842 21.285 1.00 18.89 54 GLN C O 1
ATOM 2378 N N . PRO C 1 61 ? 28.848 -11.105 19.984 1.00 21.10 55 PRO C N 1
ATOM 2379 C CA . PRO C 1 61 ? 28.950 -10.244 21.133 1.00 20.63 55 PRO C CA 1
ATOM 2380 C C . PRO C 1 61 ? 27.554 -10.090 21.791 1.00 19.39 55 PRO C C 1
ATOM 2381 O O . PRO C 1 61 ? 26.520 -10.056 21.097 1.00 22.56 55 PRO C O 1
ATOM 2385 N N . ILE C 1 62 ? 27.562 -9.983 23.119 1.00 19.05 56 ILE C N 1
ATOM 2386 C CA . ILE C 1 62 ? 26.316 -9.731 23.874 1.00 17.64 56 ILE C CA 1
ATOM 2387 C C . ILE C 1 62 ? 25.826 -8.312 23.538 1.00 19.07 56 ILE C C 1
ATOM 2388 O O . ILE C 1 62 ? 26.613 -7.373 23.580 1.00 21.50 56 ILE C O 1
ATOM 2393 N N . PRO C 1 63 ? 24.563 -8.147 23.121 1.00 21.61 57 PRO C N 1
ATOM 2394 C CA . PRO C 1 63 ? 24.067 -6.780 22.812 1.00 19.41 57 PRO C CA 1
ATOM 2395 C C . PRO C 1 63 ? 23.712 -6.001 24.095 1.00 20.50 57 PRO C C 1
ATOM 2396 O O . PRO C 1 63 ? 22.559 -5.989 24.543 1.00 20.65 57 PRO C O 1
ATOM 2400 N N . ILE C 1 64 ? 24.724 -5.408 24.693 1.00 20.67 58 ILE C N 1
ATOM 2401 C CA . ILE C 1 64 ? 24.649 -4.901 26.068 1.00 23.10 58 ILE C CA 1
ATOM 2402 C C . ILE C 1 64 ? 23.556 -3.839 26.202 1.00 20.36 58 ILE C C 1
ATOM 2403 O O . ILE C 1 64 ? 22.736 -3.898 27.151 1.00 19.22 58 ILE C O 1
ATOM 2408 N N . LEU C 1 65 ? 23.565 -2.820 25.330 1.00 23.00 59 LEU C N 1
ATOM 2409 C CA . LEU C 1 65 ? 22.568 -1.739 25.502 1.00 22.34 59 LEU C CA 1
ATOM 2410 C C . LEU C 1 65 ? 21.136 -2.254 25.385 1.00 23.82 59 LEU C C 1
ATOM 2411 O O . LEU C 1 65 ? 20.235 -1.890 26.185 1.00 23.38 59 LEU C O 1
ATOM 2416 N N . HIS C 1 66 ? 20.923 -3.130 24.402 1.00 22.45 60 HIS C N 1
ATOM 2417 C CA . HIS C 1 66 ? 19.633 -3.710 24.214 1.00 22.49 60 HIS C CA 1
ATOM 2418 C C . HIS C 1 66 ? 19.233 -4.510 25.461 1.00 20.12 60 HIS C C 1
ATOM 2419 O O . HIS C 1 66 ? 18.109 -4.417 25.918 1.00 21.59 60 HIS C O 1
ATOM 2426 N N . MET C 1 67 ? 20.177 -5.283 25.995 1.00 20.53 61 MET C N 1
ATOM 2427 C CA . MET C 1 67 ? 19.938 -6.135 27.177 1.00 17.22 61 MET C CA 1
ATOM 2428 C C . MET C 1 67 ? 19.557 -5.269 28.377 1.00 15.77 61 MET C C 1
ATOM 2429 O O . MET C 1 67 ? 18.628 -5.612 29.097 1.00 17.88 61 MET C O 1
ATOM 2434 N N . HIS C 1 68 ? 20.252 -4.136 28.573 1.00 20.83 62 HIS C N 1
ATOM 2435 C CA . HIS C 1 68 ? 19.857 -3.241 29.642 1.00 21.06 62 HIS C CA 1
ATOM 2436 C C . HIS C 1 68 ? 18.405 -2.799 29.555 1.00 22.76 62 HIS C C 1
ATOM 2437 O O . HIS C 1 68 ? 17.684 -2.858 30.544 1.00 23.72 62 HIS C O 1
ATOM 2444 N N . GLN C 1 69 ? 17.977 -2.414 28.355 1.00 22.70 63 GLN C N 1
ATOM 2445 C CA . GLN C 1 69 ? 16.602 -1.990 28.128 1.00 26.38 63 GLN C CA 1
ATOM 2446 C C . GLN C 1 69 ? 15.609 -3.122 28.449 1.00 25.46 63 GLN C C 1
ATOM 2447 O O . GLN C 1 69 ? 14.626 -2.913 29.114 1.00 24.21 63 GLN C O 1
ATOM 2453 N N . ARG C 1 70 ? 15.890 -4.313 27.943 1.00 19.50 64 ARG C N 1
ATOM 2454 C CA . ARG C 1 70 ? 15.041 -5.492 28.155 1.00 21.61 64 ARG C CA 1
ATOM 2455 C C . ARG C 1 70 ? 14.966 -5.874 29.611 1.00 20.09 64 ARG C C 1
ATOM 2456 O O . ARG C 1 70 ? 13.903 -6.210 30.132 1.00 21.97 64 ARG C O 1
ATOM 2464 N N . LEU C 1 71 ? 16.090 -5.806 30.297 1.00 18.64 65 LEU 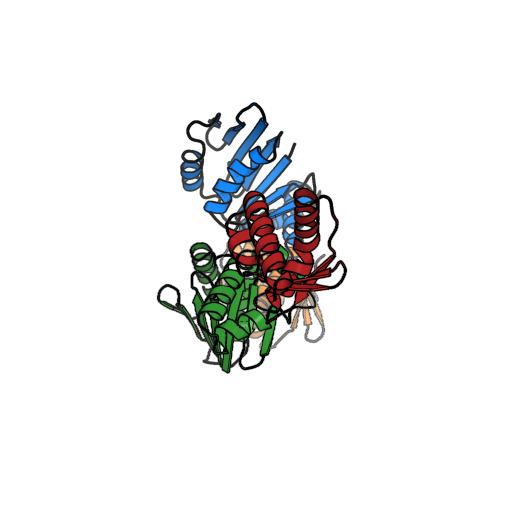C N 1
ATOM 2465 C CA . LEU C 1 71 ? 16.118 -6.143 31.732 1.00 17.82 65 LEU C CA 1
ATOM 2466 C C . LEU C 1 71 ? 15.300 -5.170 32.556 1.00 19.05 65 LEU C C 1
ATOM 2467 O O . LEU C 1 71 ? 14.493 -5.563 33.408 1.00 22.85 65 LEU C O 1
ATOM 2472 N N . LYS C 1 72 ? 15.495 -3.892 32.291 1.00 23.39 66 LYS C N 1
ATOM 2473 C CA . LYS C 1 72 ? 14.768 -2.885 33.021 1.00 27.02 66 LYS C CA 1
ATOM 2474 C C . LYS C 1 72 ? 13.281 -3.004 32.845 1.00 24.70 66 LYS C C 1
ATOM 2475 O O . LYS C 1 72 ? 12.511 -2.805 33.818 1.00 28.00 66 LYS C O 1
ATOM 2481 N N . MET C 1 73 ? 12.865 -3.350 31.637 1.00 27.49 67 MET C N 1
ATOM 2482 C CA . MET C 1 73 ? 11.423 -3.506 31.375 1.00 28.59 67 MET C CA 1
ATOM 2483 C C . MET C 1 73 ? 10.855 -4.768 32.013 1.00 29.06 67 MET C C 1
ATOM 2484 O O . MET C 1 73 ? 9.784 -4.737 32.619 1.00 33.27 67 MET C O 1
ATOM 2489 N N . ASN C 1 74 ? 11.563 -5.872 31.877 1.00 22.78 68 ASN C N 1
ATOM 2490 C CA . ASN C 1 74 ? 11.114 -7.158 32.415 1.00 23.76 68 ASN C CA 1
ATOM 2491 C C . ASN C 1 74 ? 11.203 -7.316 33.906 1.00 27.75 68 ASN C C 1
ATOM 2492 O O . ASN C 1 74 ? 10.459 -8.123 34.468 1.00 26.19 68 ASN C O 1
ATOM 2497 N N . LEU C 1 75 ? 12.093 -6.541 34.553 1.00 24.19 69 LEU C N 1
ATOM 2498 C CA . LEU C 1 75 ? 12.285 -6.613 35.998 1.00 23.49 69 LEU C CA 1
ATOM 2499 C C . LEU C 1 75 ? 11.488 -5.516 36.756 1.00 24.75 69 LEU C C 1
ATOM 2500 O O . LEU C 1 75 ? 11.624 -5.381 37.988 1.00 26.51 69 LEU C O 1
ATOM 2505 N N . ASN C 1 76 ? 10.667 -4.761 36.047 1.00 24.87 70 ASN C N 1
ATOM 2506 C CA . ASN C 1 76 ? 9.944 -3.643 36.635 1.00 27.80 70 ASN C CA 1
ATOM 2507 C C . ASN C 1 76 ? 9.053 -4.012 37.816 1.00 27.29 70 ASN C C 1
ATOM 2508 O O . ASN C 1 76 ? 8.886 -3.174 38.700 1.00 36.08 70 ASN C O 1
ATOM 2513 N N . LYS C 1 77 ? 8.540 -5.256 37.865 1.00 30.44 71 LYS C N 1
ATOM 2514 C CA . LYS C 1 77 ? 7.696 -5.768 38.964 1.00 34.49 71 LYS C CA 1
ATOM 2515 C C . LYS C 1 77 ? 8.458 -6.724 39.901 1.00 32.99 71 LYS C C 1
ATOM 2516 O O . LYS C 1 77 ? 7.830 -7.577 40.593 1.00 31.36 71 LYS C O 1
ATOM 2522 N N . THR C 1 78 ? 9.786 -6.644 39.879 1.00 30.42 72 THR C N 1
ATOM 2523 C CA . THR C 1 78 ? 10.642 -7.553 40.634 1.00 28.71 72 THR C CA 1
ATOM 2524 C C . THR C 1 78 ? 11.583 -6.662 41.437 1.00 25.68 72 THR C C 1
ATOM 2525 O O . THR C 1 78 ? 12.076 -5.654 40.918 1.00 27.64 72 THR C O 1
ATOM 2529 N N . ASP C 1 79 ? 11.792 -7.007 42.705 1.00 26.19 73 ASP C N 1
ATOM 2530 C CA . ASP C 1 79 ? 12.742 -6.295 43.544 1.00 31.96 73 ASP C CA 1
ATOM 2531 C C . ASP C 1 79 ? 14.125 -6.596 43.023 1.00 28.66 73 ASP C C 1
ATOM 2532 O O . ASP C 1 79 ? 14.532 -7.767 42.964 1.00 29.88 73 ASP C O 1
ATOM 2537 N N . TYR C 1 80 ? 14.842 -5.560 42.612 1.00 23.25 74 TYR C N 1
ATOM 2538 C CA . TYR C 1 80 ? 16.209 -5.762 42.120 1.00 22.62 74 TYR C CA 1
ATOM 2539 C C . TYR C 1 80 ? 17.118 -4.581 42.418 1.00 23.86 74 TYR C C 1
ATOM 2540 O O . TYR C 1 80 ? 16.678 -3.482 42.697 1.00 25.98 74 TYR C O 1
ATOM 2549 N N . ARG C 1 81 ? 18.410 -4.843 42.332 1.00 25.51 75 ARG C N 1
ATOM 2550 C CA . ARG C 1 81 ? 19.491 -3.876 42.423 1.00 28.11 75 ARG C CA 1
ATOM 2551 C C . ARG C 1 81 ? 20.287 -3.943 41.126 1.00 26.11 75 ARG C C 1
ATOM 2552 O O . ARG C 1 81 ? 20.525 -5.053 40.630 1.00 27.53 75 ARG C O 1
ATOM 2560 N N . GLN C 1 82 ? 20.661 -2.804 40.565 1.00 25.22 76 GLN C N 1
ATOM 2561 C CA . GLN C 1 82 ? 21.545 -2.799 39.420 1.00 21.42 76 GLN C CA 1
ATOM 2562 C C . GLN C 1 82 ? 22.812 -2.036 39.771 1.00 28.36 76 GLN C C 1
ATOM 2563 O O . GLN C 1 82 ? 22.738 -0.902 40.277 1.00 31.27 76 GLN C O 1
ATOM 2569 N N . LEU C 1 83 ? 23.943 -2.642 39.444 1.00 29.21 77 LEU C N 1
ATOM 2570 C CA . LEU C 1 83 ? 25.283 -2.055 39.588 1.00 28.38 77 LEU C CA 1
ATOM 2571 C C . LEU C 1 83 ? 25.982 -2.157 38.221 1.00 24.43 77 LEU C C 1
ATOM 2572 O O . LEU C 1 83 ? 26.690 -3.132 37.955 1.00 25.45 77 LEU C O 1
ATOM 2577 N N . ASP C 1 84 ? 25.662 -1.207 37.333 1.00 24.90 78 ASP C N 1
ATOM 2578 C CA . ASP C 1 84 ? 26.087 -1.203 35.920 1.00 27.22 78 ASP C CA 1
ATOM 2579 C C . ASP C 1 84 ? 25.702 -2.513 35.266 1.00 21.92 78 ASP C C 1
ATOM 2580 O O . ASP C 1 84 ? 24.518 -2.741 34.980 1.00 24.99 78 ASP C O 1
ATOM 2585 N N . TYR C 1 85 ? 26.667 -3.402 35.056 1.00 23.18 79 TYR C N 1
ATOM 2586 C CA . TYR C 1 85 ? 26.422 -4.613 34.264 1.00 23.10 79 TYR C CA 1
ATOM 2587 C C . TYR C 1 85 ? 26.012 -5.798 35.125 1.00 19.11 79 TYR C C 1
ATOM 2588 O O . TYR C 1 85 ? 25.795 -6.889 34.580 1.00 20.94 79 TYR C O 1
ATOM 2597 N N . ILE C 1 86 ? 25.874 -5.574 36.433 1.00 21.28 80 ILE C N 1
ATOM 2598 C CA . ILE C 1 86 ? 25.414 -6.562 37.361 1.00 19.33 80 ILE C CA 1
ATOM 2599 C C . ILE C 1 86 ? 23.993 -6.244 37.820 1.00 20.20 80 ILE C C 1
ATOM 2600 O O . ILE C 1 86 ? 23.681 -5.093 38.225 1.00 24.57 80 ILE C O 1
ATOM 2605 N N . TYR C 1 87 ? 23.136 -7.271 37.748 1.00 19.78 81 TYR C N 1
ATOM 2606 C CA . TYR C 1 87 ? 21.750 -7.173 38.215 1.00 19.06 81 TYR C CA 1
ATOM 2607 C C . TYR C 1 87 ? 21.564 -8.264 39.241 1.00 22.26 81 TYR C C 1
ATOM 2608 O O . TYR C 1 87 ? 21.990 -9.400 39.037 1.00 21.24 81 TYR C O 1
ATOM 2617 N N . ARG C 1 88 ? 20.932 -7.916 40.354 1.00 21.34 82 ARG C N 1
ATOM 2618 C CA . ARG C 1 88 ? 20.780 -8.798 41.437 1.00 20.22 82 ARG C CA 1
ATOM 2619 C C . ARG C 1 88 ? 19.302 -8.789 41.810 1.00 24.43 82 ARG C C 1
ATOM 2620 O O . ARG C 1 88 ? 18.703 -7.758 42.080 1.00 29.01 82 ARG C O 1
ATOM 2628 N N . ILE C 1 89 ? 18.720 -9.954 41.860 1.00 21.21 83 ILE C N 1
ATOM 2629 C CA . ILE C 1 89 ? 17.320 -10.020 42.178 1.00 31.16 83 ILE C CA 1
ATOM 2630 C C . ILE C 1 89 ? 17.076 -10.908 43.389 1.00 30.74 83 ILE C C 1
ATOM 2631 O O . ILE C 1 89 ? 17.789 -11.880 43.627 1.00 25.39 83 ILE C O 1
ATOM 2636 N N . ALA C 1 90 ? 16.070 -10.511 44.153 1.00 39.86 84 ALA C N 1
ATOM 2637 C CA . ALA C 1 90 ? 15.465 -11.298 45.248 1.00 48.95 84 ALA C CA 1
ATOM 2638 C C . ALA C 1 90 ? 14.042 -11.685 44.853 1.00 50.39 84 ALA C C 1
ATOM 2639 O O . ALA C 1 90 ? 13.221 -10.846 44.399 1.00 44.54 84 ALA C O 1
ATOM 2641 N N . LEU C 1 91 ? 13.728 -12.947 45.064 1.00 51.05 85 LEU C N 1
ATOM 2642 C CA . LEU C 1 91 ? 12.339 -13.395 44.958 1.00 55.18 85 LEU C CA 1
ATOM 2643 C C . LEU C 1 91 ? 11.550 -12.911 46.167 1.00 55.63 85 LEU C C 1
ATOM 2644 O O . LEU C 1 91 ? 12.147 -12.709 47.231 1.00 49.15 85 LEU C O 1
ATOM 2649 N N . PRO C 1 92 ? 10.216 -12.708 45.997 1.00 58.58 86 PRO C N 1
ATOM 2650 C CA . PRO C 1 92 ? 9.402 -12.312 47.147 1.00 56.02 86 PRO C CA 1
ATOM 2651 C C . PRO C 1 92 ? 9.681 -13.260 48.312 1.00 56.85 86 PRO C C 1
ATOM 2652 O O . PRO C 1 92 ? 9.824 -14.474 48.088 1.00 43.86 86 PRO C O 1
ATOM 2656 N N . LYS C 1 93 ? 9.846 -12.688 49.512 1.00 55.88 87 LYS C N 1
ATOM 2657 C CA . LYS C 1 93 ? 9.994 -13.466 50.737 1.00 66.76 87 LYS C CA 1
ATOM 2658 C C . LYS C 1 93 ? 11.229 -14.382 50.690 1.00 65.25 87 LYS C C 1
ATOM 2659 O O . LYS C 1 93 ? 11.204 -15.482 51.222 1.00 80.14 87 LYS C O 1
ATOM 2665 N N . ALA C 1 94 ? 12.308 -13.936 50.053 1.00 61.08 88 ALA C N 1
ATOM 2666 C CA . ALA C 1 94 ? 13.619 -14.641 50.130 1.00 64.35 88 ALA C CA 1
ATOM 2667 C C . ALA C 1 94 ? 13.588 -16.134 49.726 1.00 58.99 88 ALA C C 1
ATOM 2668 O O . ALA C 1 94 ? 14.327 -16.956 50.295 1.00 64.41 88 ALA C O 1
ATOM 2670 N N . LYS C 1 95 ? 12.733 -16.487 48.774 1.00 49.14 89 LYS C N 1
ATOM 2671 C CA . LYS C 1 95 ? 12.649 -17.872 48.250 1.00 44.30 89 LYS C CA 1
ATOM 2672 C C . LYS C 1 95 ? 13.846 -18.222 47.347 1.00 34.75 89 LYS C C 1
ATOM 2673 O O . LYS C 1 95 ? 14.160 -19.385 47.062 1.00 43.39 89 LYS C O 1
ATOM 2679 N N . GLY C 1 96 ? 14.515 -17.195 46.866 1.00 41.88 90 GLY C N 1
ATOM 2680 C CA . GLY C 1 96 ? 15.689 -17.401 46.047 1.00 37.06 90 GLY C CA 1
ATOM 2681 C C . GLY C 1 96 ? 16.269 -16.092 45.610 1.00 41.11 90 GLY C C 1
ATOM 2682 O O . GLY C 1 96 ? 15.603 -15.053 45.706 1.00 31.86 90 GLY C O 1
ATOM 2683 N N . HIS C 1 97 ? 17.485 -16.191 45.062 1.00 31.24 91 HIS C N 1
ATOM 2684 C CA . HIS C 1 97 ? 18.271 -15.060 44.680 1.00 31.07 91 HIS C CA 1
ATOM 2685 C C . HIS C 1 97 ? 19.052 -15.389 43.383 1.00 24.27 91 HIS C C 1
ATOM 2686 O O . HIS C 1 97 ? 19.419 -16.521 43.110 1.00 27.21 91 HIS C O 1
ATOM 2693 N N . ALA C 1 98 ? 19.311 -14.376 42.579 1.00 24.94 92 ALA C N 1
ATOM 2694 C CA . ALA C 1 98 ? 20.201 -14.605 41.416 1.00 19.58 92 ALA C CA 1
ATOM 2695 C C . ALA C 1 98 ? 20.908 -13.358 41.079 1.00 19.33 92 ALA C C 1
ATOM 2696 O O . ALA C 1 98 ? 20.411 -12.262 41.288 1.00 22.66 92 ALA C O 1
ATOM 2698 N N . THR C 1 99 ? 22.102 -13.552 40.542 1.00 18.80 93 THR C N 1
ATOM 2699 C CA . THR C 1 99 ? 22.944 -12.452 40.085 1.00 18.31 93 THR C CA 1
ATOM 2700 C C . THR C 1 99 ? 23.216 -12.736 38.613 1.00 18.60 93 THR C C 1
ATOM 2701 O O . THR C 1 99 ? 23.593 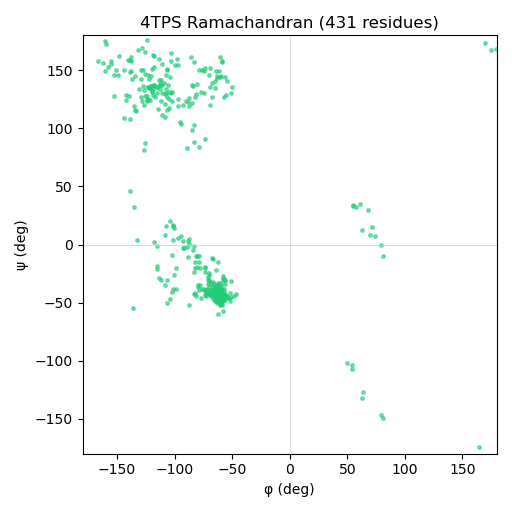-13.845 38.247 1.00 21.13 93 THR C O 1
ATOM 2705 N N . PHE C 1 100 ? 23.086 -11.689 37.834 1.00 17.07 94 PHE C N 1
ATOM 2706 C CA . PHE C 1 100 ? 23.292 -11.686 36.382 1.00 17.99 94 PHE C CA 1
ATOM 2707 C C . PHE C 1 100 ? 24.392 -10.674 36.105 1.00 18.34 94 PHE C C 1
ATOM 2708 O O . PHE C 1 100 ? 24.285 -9.501 36.502 1.00 18.42 94 PHE C O 1
ATOM 2716 N N . MET C 1 101 ? 25.442 -11.138 35.436 1.00 17.03 95 MET C N 1
ATOM 2717 C CA . MET C 1 101 ? 26.535 -10.282 35.046 1.00 19.37 95 MET C CA 1
ATOM 2718 C C . MET C 1 101 ? 26.766 -10.351 33.538 1.00 19.49 95 MET C C 1
ATOM 2719 O O . MET C 1 101 ? 27.015 -11.417 32.974 1.00 21.27 95 MET C O 1
ATOM 2724 N N . MET C 1 102 ? 26.737 -9.232 32.862 1.00 19.09 96 MET C N 1
ATOM 2725 C CA . MET C 1 102 ? 26.963 -9.275 31.424 1.00 20.25 96 MET C CA 1
ATOM 2726 C C . MET C 1 102 ? 28.225 -8.540 31.020 1.00 20.95 96 MET C C 1
ATOM 2727 O O . MET C 1 102 ? 28.444 -7.389 31.398 1.00 22.67 96 MET C O 1
ATOM 2732 N N . LYS C 1 103 ? 29.016 -9.236 30.227 1.00 22.15 97 LYS C N 1
ATOM 2733 C CA . LYS C 1 103 ? 30.182 -8.674 29.660 1.00 28.15 97 LYS C CA 1
ATOM 2734 C C . LYS C 1 103 ? 30.037 -8.843 28.203 1.00 28.71 97 LYS C C 1
ATOM 2735 O O . LYS C 1 103 ? 29.009 -9.379 27.697 1.00 23.68 97 LYS C O 1
ATOM 2741 N N . GLU C 1 104 ? 31.034 -8.271 27.537 1.00 31.10 98 GLU C N 1
ATOM 2742 C CA . GLU C 1 104 ? 31.148 -8.265 26.104 1.00 40.72 98 GLU C CA 1
ATOM 2743 C C . GLU C 1 104 ? 30.824 -9.613 25.443 1.00 22.29 98 GLU C C 1
ATOM 2744 O O . GLU C 1 104 ? 30.056 -9.721 24.499 1.00 26.06 98 GLU C O 1
ATOM 2750 N N A HIS C 1 105 ? 31.454 -10.636 25.958 0.50 21.83 99 HIS C N 1
ATOM 2751 N N B HIS C 1 105 ? 31.460 -10.628 25.957 0.50 21.86 99 HIS C N 1
ATOM 2752 C CA A HIS C 1 105 ? 31.564 -11.917 25.303 0.50 22.48 99 HIS C CA 1
ATOM 2753 C CA B HIS C 1 105 ? 31.560 -11.903 25.297 0.50 22.56 99 HIS C CA 1
ATOM 2754 C C A HIS C 1 105 ? 30.580 -12.947 25.872 0.50 19.97 99 HIS C C 1
ATOM 2755 C C B HIS C 1 105 ? 30.590 -12.946 25.866 0.50 19.91 99 HIS C C 1
ATOM 2756 O O A HIS C 1 105 ? 30.289 -13.955 25.250 0.50 21.56 99 HIS C O 1
ATOM 2757 O O B HIS C 1 105 ? 30.312 -13.964 25.241 0.50 21.82 99 HIS C O 1
ATOM 2770 N N . MET C 1 106 ? 30.124 -12.736 27.081 1.00 16.90 100 MET C N 1
ATOM 2771 C CA . MET C 1 106 ? 29.371 -13.762 27.788 1.00 18.19 100 MET C CA 1
ATOM 2772 C C . MET C 1 106 ? 28.611 -13.182 28.976 1.00 17.42 100 MET C C 1
ATOM 2773 O O . MET C 1 106 ? 28.888 -12.073 29.426 1.00 17.39 100 MET C O 1
ATOM 2778 N N . ILE C 1 107 ? 27.575 -13.930 29.386 1.00 14.96 101 ILE C N 1
ATOM 2779 C CA . ILE C 1 107 ? 26.756 -13.640 30.556 1.00 13.48 101 ILE C CA 1
ATOM 2780 C C . ILE C 1 107 ? 27.017 -14.689 31.630 1.00 18.50 101 ILE C C 1
ATOM 2781 O O . ILE C 1 107 ? 27.014 -15.877 31.348 1.00 20.11 101 ILE C O 1
ATOM 2786 N N . GLU C 1 108 ? 27.147 -14.271 32.869 1.00 15.65 102 GLU C N 1
ATOM 2787 C CA . GLU C 1 108 ? 27.237 -15.261 33.961 1.00 15.49 102 GLU C CA 1
ATOM 2788 C C . GLU C 1 108 ? 26.017 -15.069 34.832 1.00 17.77 102 GLU C C 1
ATOM 2789 O O . GLU C 1 108 ? 25.668 -13.914 35.144 1.00 20.30 102 GLU C O 1
ATOM 2795 N N . ILE C 1 109 ? 25.393 -16.166 35.220 1.00 16.20 103 ILE C N 1
ATOM 2796 C CA . ILE C 1 109 ? 24.214 -16.133 36.113 1.00 17.37 103 ILE C CA 1
ATOM 2797 C C . ILE C 1 109 ? 24.494 -17.112 37.280 1.00 22.77 103 ILE C C 1
ATOM 2798 O O . ILE C 1 109 ? 24.814 -18.282 37.077 1.00 20.15 103 ILE C O 1
ATOM 2803 N N . VAL C 1 110 ? 24.429 -16.594 38.499 1.00 20.42 104 VAL C N 1
ATOM 2804 C CA . VAL C 1 110 ? 24.674 -17.358 39.709 1.00 22.52 104 VAL C CA 1
ATOM 2805 C C . VAL C 1 110 ? 23.355 -17.329 40.495 1.00 22.09 104 VAL C C 1
ATOM 2806 O O . VAL C 1 110 ? 22.785 -16.284 40.685 1.00 27.55 104 VAL C O 1
ATOM 2810 N N . ALA C 1 111 ? 22.855 -18.493 40.873 1.00 24.12 105 ALA C N 1
ATOM 2811 C CA . ALA C 1 111 ? 21.530 -18.543 41.499 1.00 24.34 105 ALA C CA 1
ATOM 2812 C C . ALA C 1 111 ? 21.460 -19.506 42.667 1.00 28.20 105 ALA C C 1
ATOM 2813 O O . ALA C 1 111 ? 22.129 -20.544 42.680 1.00 30.55 105 ALA C O 1
ATOM 2815 N N . SER C 1 112 ? 20.607 -19.156 43.632 1.00 32.41 106 SER C N 1
ATOM 2816 C CA . SER C 1 112 ? 20.368 -20.000 44.805 1.00 39.77 106 SER C CA 1
ATOM 2817 C C . SER C 1 112 ? 18.893 -20.025 45.134 1.00 32.80 106 SER C C 1
ATOM 2818 O O . SER C 1 112 ? 18.157 -19.102 44.759 1.00 43.44 106 SER C O 1
ATOM 2821 N N . GLY C 1 113 ? 18.482 -21.046 45.868 1.00 37.61 107 GLY C N 1
ATOM 2822 C CA . GLY C 1 113 ? 17.083 -21.185 46.271 1.00 40.46 107 GLY C CA 1
ATOM 2823 C C . GLY C 1 113 ? 16.224 -21.749 45.143 1.00 38.24 107 GLY C C 1
ATOM 2824 O O . GLY C 1 113 ? 16.698 -22.558 44.330 1.00 34.65 107 GLY C O 1
ATOM 2825 N N . ASP C 1 114 ? 14.965 -21.301 45.110 1.00 40.26 108 ASP C N 1
ATOM 2826 C CA . ASP C 1 114 ? 14.021 -21.693 44.105 1.00 38.64 108 ASP C CA 1
ATOM 2827 C C . ASP C 1 114 ? 14.547 -21.399 42.680 1.00 36.75 108 ASP C C 1
ATOM 2828 O O . ASP C 1 114 ? 15.206 -20.414 42.449 1.00 44.26 108 ASP C O 1
ATOM 2833 N N . TYR C 1 115 ? 14.205 -22.285 41.757 1.00 41.80 109 TYR C N 1
ATOM 2834 C CA . TYR C 1 115 ? 14.625 -22.183 40.358 1.00 42.79 109 TYR C CA 1
ATOM 2835 C C . TYR C 1 115 ? 13.987 -20.980 39.673 1.00 42.31 109 TYR C C 1
ATOM 2836 O O . TYR C 1 115 ? 14.399 -20.576 38.574 1.00 35.02 109 TYR C O 1
ATOM 2845 N N . GLU C 1 116 ? 12.980 -20.379 40.316 1.00 35.59 110 GLU C N 1
ATOM 2846 C CA . GLU C 1 116 ? 12.364 -19.162 39.768 1.00 38.87 110 GLU C CA 1
ATOM 2847 C C . GLU C 1 116 ? 13.405 -18.051 39.592 1.00 38.22 110 GLU C C 1
ATOM 2848 O O . GLU C 1 116 ? 13.265 -17.182 38.722 1.00 27.87 110 GLU C O 1
ATOM 2854 N N . ALA C 1 117 ? 14.450 -18.101 40.419 1.00 37.16 111 ALA C N 1
ATOM 2855 C CA . ALA C 1 117 ? 15.414 -17.059 40.503 1.00 35.55 111 ALA C CA 1
ATOM 2856 C C . ALA C 1 117 ? 16.152 -16.885 39.166 1.00 24.12 111 ALA C C 1
ATOM 2857 O O . ALA C 1 117 ? 16.120 -15.778 38.566 1.00 26.97 111 ALA C O 1
ATOM 2859 N N . GLU C 1 118 ? 16.834 -17.931 38.685 1.00 28.13 112 GLU C N 1
ATOM 2860 C CA . GLU C 1 118 ? 17.478 -17.846 37.401 1.00 26.17 112 GLU C CA 1
ATOM 2861 C C . GLU C 1 118 ? 16.465 -17.802 36.235 1.00 21.28 112 GLU C C 1
ATOM 2862 O O . GLU C 1 118 ? 16.771 -17.229 35.201 1.00 23.09 112 GLU C O 1
ATOM 2868 N N . THR C 1 119 ? 15.274 -18.362 36.439 1.00 21.12 113 THR C N 1
ATOM 2869 C CA . THR C 1 119 ? 14.292 -18.404 35.341 1.00 22.33 113 THR C CA 1
ATOM 2870 C C . THR C 1 119 ? 13.873 -17.000 34.941 1.00 24.01 113 THR C C 1
ATOM 2871 O O . THR C 1 119 ? 13.609 -16.752 33.750 1.00 21.21 113 THR C O 1
ATOM 2875 N N . ILE C 1 120 ? 13.773 -16.088 35.915 1.00 19.62 114 ILE C N 1
ATOM 2876 C CA . ILE C 1 120 ? 13.485 -14.687 35.580 1.00 23.70 114 ILE C CA 1
ATOM 2877 C C . ILE C 1 120 ? 14.512 -14.156 34.544 1.00 21.11 114 ILE C C 1
ATOM 2878 O O . ILE C 1 120 ? 14.147 -13.508 33.542 1.00 23.54 114 ILE C O 1
ATOM 2883 N N . PHE C 1 121 ? 15.780 -14.440 34.758 1.00 17.21 115 PHE C N 1
ATOM 2884 C CA . PHE C 1 121 ? 16.803 -13.977 33.775 1.00 18.65 115 PHE C CA 1
ATOM 2885 C C . PHE C 1 121 ? 16.769 -14.761 32.441 1.00 17.28 115 PHE C C 1
ATOM 2886 O O . PHE C 1 121 ? 16.894 -14.193 31.347 1.00 17.40 115 PHE C O 1
ATOM 2894 N N . PHE C 1 122 ? 16.607 -16.088 32.525 1.00 17.99 116 PHE C N 1
ATOM 2895 C CA . PHE C 1 122 ? 16.520 -16.884 31.322 1.00 17.09 116 PHE C CA 1
ATOM 2896 C C . PHE C 1 122 ? 15.346 -16.521 30.478 1.00 16.07 116 PHE C C 1
ATOM 2897 O O . PHE C 1 122 ? 15.441 -16.540 29.234 1.00 18.40 116 PHE C O 1
ATOM 2905 N N . GLU C 1 123 ? 14.227 -16.149 31.120 1.00 18.57 117 GLU C N 1
ATOM 2906 C CA . GLU C 1 123 ? 13.064 -15.674 30.367 1.00 21.66 117 GLU C CA 1
ATOM 2907 C C . GLU C 1 123 ? 13.337 -14.370 29.573 1.00 17.89 117 GLU C C 1
ATOM 2908 O O . GLU C 1 123 ? 12.880 -14.233 28.416 1.00 22.76 117 GLU C O 1
ATOM 2914 N N . VAL C 1 124 ? 14.139 -13.462 30.115 1.00 20.15 118 VAL C N 1
ATOM 2915 C CA . VAL C 1 124 ? 14.553 -12.286 29.344 1.00 15.50 118 VAL C CA 1
ATOM 2916 C C . VAL C 1 124 ? 15.387 -12.669 28.136 1.00 18.20 118 VAL C C 1
ATOM 2917 O O . VAL C 1 124 ? 15.151 -12.227 26.994 1.00 20.06 118 VAL C O 1
ATOM 2921 N N . LEU C 1 125 ? 16.367 -13.514 28.388 1.00 16.55 119 LEU C N 1
ATOM 2922 C CA . LEU C 1 125 ? 17.293 -13.959 27.336 1.00 17.30 119 LEU C CA 1
ATOM 2923 C C . LEU C 1 125 ? 16.581 -14.650 26.196 1.00 19.15 119 LEU C C 1
ATOM 2924 O O . LEU C 1 125 ? 16.893 -14.354 25.037 1.00 18.75 119 LEU C O 1
ATOM 2929 N N . ARG C 1 126 ? 15.614 -15.521 26.521 1.00 19.21 120 ARG C N 1
ATOM 2930 C CA . ARG C 1 126 ? 14.850 -16.307 25.537 1.00 18.94 120 ARG C CA 1
ATOM 2931 C C . ARG C 1 126 ? 14.166 -15.412 24.518 1.00 20.40 120 ARG C C 1
ATOM 2932 O O . ARG C 1 126 ? 13.974 -15.800 23.361 1.00 22.37 120 ARG C O 1
ATOM 2940 N N . LYS C 1 127 ? 13.743 -14.241 24.990 1.00 18.98 121 LYS C N 1
ATOM 2941 C CA . LYS C 1 127 ? 12.985 -13.303 24.143 1.00 21.85 121 LYS C CA 1
ATOM 2942 C C . LYS C 1 127 ? 13.913 -12.450 23.252 1.00 20.34 121 LYS C C 1
ATOM 2943 O O . LYS C 1 127 ? 13.502 -11.912 22.235 1.00 26.04 121 LYS C O 1
ATOM 2949 N N . VAL C 1 128 ? 15.181 -12.354 23.628 1.00 20.93 122 VAL C N 1
ATOM 2950 C CA . VAL C 1 128 ? 16.148 -11.608 22.848 1.00 20.40 122 VAL C CA 1
ATOM 2951 C C . VAL C 1 128 ? 16.687 -12.460 21.695 1.00 19.65 122 VAL C C 1
ATOM 2952 O O . VAL C 1 128 ? 16.836 -11.967 20.601 1.00 22.39 122 VAL C O 1
ATOM 2956 N N . SER C 1 129 ? 16.963 -13.741 21.957 1.00 20.80 123 SER C N 1
ATOM 2957 C CA . SER C 1 129 ? 17.439 -14.642 20.944 1.00 24.95 123 SER C CA 1
ATOM 2958 C C . SER C 1 129 ? 17.215 -16.075 21.389 1.00 21.90 123 SER C C 1
ATOM 2959 O O . SER C 1 129 ? 17.372 -16.381 22.580 1.00 22.59 123 SER C O 1
ATOM 2962 N N . PRO C 1 130 ? 16.996 -16.985 20.422 1.00 21.29 124 PRO C N 1
ATOM 2963 C CA . PRO C 1 130 ? 16.869 -18.401 20.765 1.00 21.05 124 PRO C CA 1
ATOM 2964 C C . PRO C 1 130 ? 18.245 -19.107 20.886 1.00 17.22 124 PRO C C 1
ATOM 2965 O O . PRO C 1 130 ? 18.316 -20.301 21.202 1.00 21.57 124 PRO C O 1
ATOM 2969 N N . CYS C 1 131 ? 19.318 -18.378 20.582 1.00 15.42 125 CYS C N 1
ATOM 2970 C CA . CYS C 1 131 ? 20.637 -19.007 20.435 1.00 15.17 125 CYS C CA 1
ATOM 2971 C C . CYS C 1 131 ? 21.573 -18.846 21.657 1.00 14.78 125 CYS C C 1
ATOM 2972 O O . CYS C 1 131 ? 22.776 -19.072 21.557 1.00 15.01 125 CYS C O 1
ATOM 2975 N N . PHE C 1 132 ? 20.997 -18.472 22.810 1.00 14.01 126 PHE C N 1
ATOM 2976 C CA . PHE C 1 132 ? 21.799 -18.522 24.036 1.00 12.91 126 PHE C CA 1
ATOM 2977 C C . PHE C 1 132 ? 21.927 -19.952 24.535 1.00 16.15 126 PHE C C 1
ATOM 2978 O O . PHE C 1 132 ? 20.930 -20.700 24.623 1.00 15.53 126 PHE C O 1
ATOM 2986 N N . LEU C 1 133 ? 23.166 -20.316 24.832 1.00 13.39 127 LEU C N 1
ATOM 2987 C CA . LEU C 1 133 ? 23.537 -21.600 25.405 1.00 12.48 127 LEU C CA 1
ATOM 2988 C C . LEU C 1 133 ? 24.086 -21.372 26.805 1.00 14.03 127 LEU C C 1
ATOM 2989 O O . LEU C 1 133 ? 25.072 -20.710 26.955 1.00 14.44 127 LEU C O 1
ATOM 2994 N N . ALA C 1 134 ? 23.399 -21.912 27.800 1.00 12.36 128 ALA C N 1
ATOM 2995 C CA . ALA C 1 134 ? 23.726 -21.746 29.215 1.00 13.67 128 ALA C CA 1
ATOM 2996 C C . ALA C 1 134 ? 24.392 -23.016 29.727 1.00 13.27 128 ALA C C 1
ATOM 2997 O O . ALA C 1 134 ? 23.857 -24.121 29.529 1.00 15.87 128 ALA C O 1
ATOM 2999 N N . MET C 1 135 ? 25.519 -22.904 30.404 1.00 14.21 129 MET C N 1
ATOM 3000 C CA . MET C 1 135 ? 26.294 -24.059 30.778 1.00 15.08 129 MET C CA 1
ATOM 3001 C C . MET C 1 135 ? 26.867 -23.908 32.217 1.00 18.28 129 MET C C 1
ATOM 3002 O O . MET C 1 135 ? 27.496 -22.892 32.556 1.00 17.37 129 MET C O 1
ATOM 3007 N N . ASP C 1 136 ? 26.611 -24.922 33.042 1.00 16.10 130 ASP C N 1
ATOM 3008 C CA . ASP C 1 136 ? 27.139 -25.011 34.411 1.00 16.59 130 ASP C CA 1
ATOM 3009 C C . ASP C 1 136 ? 28.148 -26.125 34.439 1.00 19.59 130 ASP C C 1
ATOM 3010 O O . ASP C 1 136 ? 27.804 -27.323 34.220 1.00 18.56 130 ASP C O 1
ATOM 3015 N N . PHE C 1 137 ? 29.417 -25.768 34.604 1.00 20.72 131 PHE C N 1
ATOM 3016 C CA . PHE C 1 137 ? 30.496 -26.766 34.464 1.00 20.97 131 PHE C CA 1
ATOM 3017 C C . PHE C 1 137 ? 30.703 -27.607 35.702 1.00 21.36 131 PHE C C 1
ATOM 3018 O O . PHE C 1 137 ? 31.432 -28.602 35.658 1.00 24.80 131 PHE C O 1
ATOM 3026 N N . ASN C 1 138 ? 30.058 -27.229 36.789 1.00 20.02 132 ASN C N 1
ATOM 3027 C CA . ASN C 1 138 ? 30.183 -27.990 38.007 1.00 22.68 132 ASN C CA 1
ATOM 3028 C C . ASN C 1 138 ? 29.125 -29.112 37.999 1.00 27.39 132 ASN C C 1
ATOM 3029 O O . ASN C 1 138 ? 29.458 -30.287 38.131 1.00 27.50 132 ASN C O 1
ATOM 3034 N N . SER C 1 139 ? 27.869 -28.756 37.758 1.00 24.16 133 SER C N 1
ATOM 3035 C CA . SER C 1 139 ? 26.788 -29.762 37.675 1.00 26.57 133 SER C CA 1
ATOM 3036 C C . SER C 1 139 ? 26.720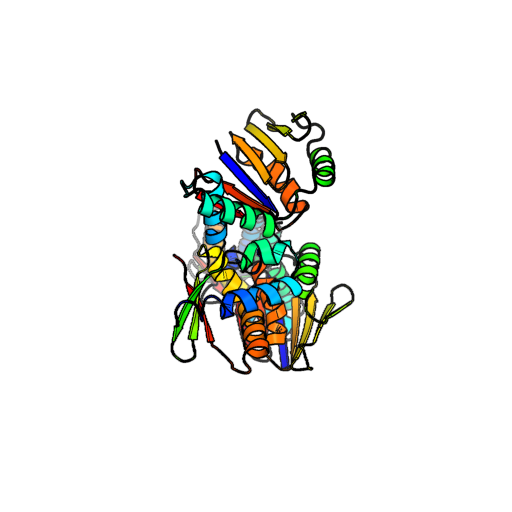 -30.500 36.295 1.00 21.55 133 SER C C 1
ATOM 3037 O O . SER C 1 139 ? 26.091 -31.547 36.164 1.00 25.24 133 SER C O 1
ATOM 3040 N N . LYS C 1 140 ? 27.322 -29.905 35.272 1.00 21.19 134 LYS C N 1
ATOM 3041 C CA . LYS C 1 140 ? 27.258 -30.404 33.886 1.00 17.56 134 LYS C CA 1
ATOM 3042 C C . LYS C 1 140 ? 25.887 -30.225 33.231 1.00 21.70 134 LYS C C 1
ATOM 3043 O O . LYS C 1 140 ? 25.681 -30.798 32.179 1.00 29.46 134 LYS C O 1
ATOM 3049 N N . ARG C 1 141 ? 25.003 -29.383 33.819 1.00 19.55 135 ARG C N 1
ATOM 3050 C CA . ARG C 1 141 ? 23.730 -29.060 33.251 1.00 20.94 135 ARG C CA 1
ATOM 3051 C C . ARG C 1 141 ? 23.949 -27.987 32.198 1.00 18.72 135 ARG C C 1
ATOM 3052 O O . ARG C 1 141 ? 24.651 -27.011 32.455 1.00 20.16 135 ARG C O 1
ATOM 3060 N N . TYR C 1 142 ? 23.406 -28.204 31.003 1.00 19.38 136 TYR C N 1
ATOM 3061 C CA . TYR C 1 142 ? 23.482 -27.207 29.980 1.00 18.20 136 TYR C CA 1
ATOM 3062 C C . TYR C 1 142 ? 22.358 -27.341 28.980 1.00 19.35 136 TYR C C 1
ATOM 3063 O O . TYR C 1 142 ? 21.767 -28.408 28.799 1.00 22.33 136 TYR C O 1
ATOM 3072 N N . GLY C 1 143 ? 22.082 -26.252 28.314 1.00 17.54 137 GLY C N 1
ATOM 3073 C CA . GLY C 1 143 ? 21.111 -26.262 27.245 1.00 22.92 137 GLY C CA 1
ATOM 3074 C C . GLY C 1 143 ? 20.811 -24.919 26.652 1.00 17.05 137 GLY C C 1
ATOM 3075 O O . GLY C 1 143 ? 21.211 -23.879 27.153 1.00 15.35 137 GLY C O 1
ATOM 3076 N N . TRP C 1 144 ? 20.125 -24.988 25.506 1.00 14.08 138 TRP C N 1
ATOM 3077 C CA . TRP C 1 144 ? 19.623 -23.819 24.844 1.00 16.18 138 TRP C CA 1
ATOM 3078 C C . TRP C 1 144 ? 18.471 -23.195 25.623 1.00 18.69 138 TRP C C 1
ATOM 3079 O O . TRP C 1 144 ? 17.693 -23.878 26.260 1.00 19.42 138 TRP C O 1
ATOM 3090 N N . LEU C 1 145 ? 18.391 -21.883 25.564 1.00 18.70 139 LEU C N 1
ATOM 3091 C CA . LEU C 1 145 ? 17.270 -21.159 26.129 1.00 20.67 139 LEU C CA 1
ATOM 3092 C C . LEU C 1 145 ? 16.185 -21.060 25.007 1.00 22.32 139 LEU C C 1
ATOM 3093 O O . LEU C 1 145 ? 16.087 -20.064 24.259 1.00 23.18 139 LEU C O 1
ATOM 3098 N N . ASN C 1 146 ? 15.401 -22.129 24.884 1.00 23.48 140 ASN C N 1
ATOM 3099 C CA . ASN C 1 146 ? 14.336 -22.238 23.858 1.00 27.81 140 ASN C CA 1
ATOM 3100 C C . ASN C 1 146 ? 13.048 -21.559 24.291 1.00 26.51 140 ASN C C 1
ATOM 3101 O O . ASN C 1 146 ? 12.793 -21.415 25.485 1.00 25.86 140 ASN C O 1
ATOM 3106 N N . PRO C 1 147 ? 12.196 -21.166 23.331 1.00 29.50 141 PRO C N 1
ATOM 3107 C CA . PRO C 1 147 ? 10.835 -20.586 23.650 1.00 30.19 141 PRO C CA 1
ATOM 3108 C C . PRO C 1 147 ? 9.732 -21.572 24.103 1.00 44.24 141 PRO C C 1
ATOM 3109 O O . PRO C 1 147 ? 9.998 -22.568 24.800 1.00 43.11 141 PRO C O 1
ATOM 3113 N N . GLY D 2 1 ? 63.389 -37.394 9.099 1.00 40.03 -2 GLY D N 1
ATOM 3114 C CA . GLY D 2 1 ? 63.860 -37.848 7.768 1.00 36.15 -2 GLY D CA 1
ATOM 3115 C C . GLY D 2 1 ? 63.357 -36.893 6.719 1.00 27.19 -2 GLY D C 1
ATOM 3116 O O . GLY D 2 1 ? 62.629 -35.936 7.028 1.00 32.91 -2 GLY D O 1
ATOM 3117 N N . PRO D 2 2 ? 63.679 -37.158 5.456 1.00 21.88 -1 PRO D N 1
ATOM 3118 C CA . PRO D 2 2 ? 63.322 -36.175 4.389 1.00 26.38 -1 PRO D CA 1
ATOM 3119 C C . PRO D 2 2 ? 61.833 -36.012 4.037 1.00 23.92 -1 PRO D C 1
ATOM 3120 O O . PRO D 2 2 ? 61.423 -34.957 3.627 1.00 31.91 -1 PRO D O 1
ATOM 3124 N N . ALA D 2 3 ? 61.038 -37.048 4.166 1.00 27.57 0 ALA D N 1
ATOM 3125 C CA . ALA D 2 3 ? 59.638 -36.964 3.707 1.00 29.75 0 ALA D CA 1
ATOM 3126 C C . ALA D 2 3 ? 58.840 -36.000 4.601 1.00 30.36 0 ALA D C 1
ATOM 3127 O O . ALA D 2 3 ? 58.009 -35.220 4.113 1.00 41.38 0 ALA D O 1
ATOM 3129 N N . MET D 2 4 ? 59.107 -36.038 5.903 1.00 30.51 1 MET D N 1
ATOM 3130 C CA . MET D 2 4 ? 58.542 -35.062 6.826 1.00 33.21 1 MET D CA 1
ATOM 3131 C C . MET D 2 4 ? 58.895 -33.613 6.444 1.00 32.07 1 MET D C 1
ATOM 3132 O O . MET D 2 4 ? 58.059 -32.719 6.511 1.00 42.63 1 MET D O 1
ATOM 3137 N N . GLU D 2 5 ? 60.142 -33.387 6.024 1.00 35.22 2 GLU D N 1
ATOM 3138 C CA . GLU D 2 5 ? 60.618 -32.072 5.539 1.00 33.66 2 GLU D CA 1
ATOM 3139 C C . GLU D 2 5 ? 59.801 -31.640 4.300 1.00 29.60 2 GLU D C 1
ATOM 3140 O O . GLU D 2 5 ? 59.364 -30.495 4.171 1.00 32.09 2 GLU D O 1
ATOM 3146 N N . ASN D 2 6 ? 59.514 -32.592 3.417 1.00 33.70 3 ASN D N 1
ATOM 3147 C CA . ASN D 2 6 ? 58.727 -32.303 2.214 1.00 27.67 3 ASN D CA 1
ATOM 3148 C C . ASN D 2 6 ? 57.314 -31.892 2.521 1.00 31.69 3 ASN D C 1
ATOM 3149 O O . ASN D 2 6 ? 56.809 -30.949 1.921 1.00 30.00 3 ASN D O 1
ATOM 3154 N N . ILE D 2 7 ? 56.664 -32.631 3.423 1.00 30.47 4 ILE D N 1
ATOM 3155 C CA . ILE D 2 7 ? 55.289 -32.360 3.718 1.00 30.00 4 ILE D CA 1
ATOM 3156 C C . ILE D 2 7 ? 55.099 -31.070 4.494 1.00 38.27 4 ILE D C 1
ATOM 3157 O O . ILE D 2 7 ? 54.051 -30.416 4.321 1.00 35.37 4 ILE D O 1
ATOM 3162 N N . LEU D 2 8 ? 56.088 -30.705 5.326 1.00 31.47 5 LEU D N 1
ATOM 3163 C CA . LEU D 2 8 ? 56.064 -29.434 6.019 1.00 30.78 5 LEU D CA 1
ATOM 3164 C C . LEU D 2 8 ? 56.100 -28.292 4.999 1.00 30.77 5 LEU D C 1
ATOM 3165 O O . LEU D 2 8 ? 55.336 -27.328 5.116 1.00 32.89 5 LEU D O 1
ATOM 3170 N N . ASP D 2 9 ? 56.964 -28.418 3.992 1.00 34.01 6 ASP D N 1
ATOM 3171 C CA . ASP D 2 9 ? 57.017 -27.446 2.875 1.00 35.42 6 ASP D CA 1
ATOM 3172 C C . ASP D 2 9 ? 55.678 -27.360 2.117 1.00 27.63 6 ASP D C 1
ATOM 3173 O O . ASP D 2 9 ? 55.212 -26.283 1.751 1.00 33.25 6 ASP D O 1
ATOM 3178 N N . LEU D 2 10 ? 55.091 -28.519 1.839 1.00 28.62 7 LEU D N 1
ATOM 3179 C CA . LEU D 2 10 ? 53.866 -28.566 0.994 1.00 27.33 7 LEU D CA 1
ATOM 3180 C C . LEU D 2 10 ? 52.724 -27.885 1.751 1.00 24.20 7 LEU D C 1
ATOM 3181 O O . LEU D 2 10 ? 51.954 -27.120 1.187 1.00 28.72 7 LEU D O 1
ATOM 3186 N N . TRP D 2 11 ? 52.641 -28.170 3.024 1.00 26.40 8 TRP D N 1
ATOM 3187 C CA . TRP D 2 11 ? 51.609 -27.573 3.889 1.00 29.21 8 TRP D CA 1
ATOM 3188 C C . TRP D 2 11 ? 51.793 -26.086 4.032 1.00 30.34 8 TRP D C 1
ATOM 3189 O O . TRP D 2 11 ? 50.824 -25.361 3.960 1.00 28.82 8 TRP D O 1
ATOM 3200 N N . ASN D 2 12 ? 53.029 -25.617 4.210 1.00 33.47 9 ASN D N 1
ATOM 3201 C CA . ASN D 2 12 ? 53.237 -24.172 4.193 1.00 34.00 9 ASN D CA 1
ATOM 3202 C C . ASN D 2 12 ? 52.808 -23.512 2.864 1.00 29.63 9 ASN D C 1
ATOM 3203 O O . ASN D 2 12 ? 52.211 -22.415 2.867 1.00 33.05 9 ASN D O 1
ATOM 3208 N N . GLN D 2 13 ? 53.082 -24.158 1.732 1.00 29.89 10 GLN D N 1
ATOM 3209 C CA . GLN D 2 13 ? 52.598 -23.605 0.454 1.00 27.36 10 GLN D CA 1
ATOM 3210 C C . GLN D 2 13 ? 51.070 -23.614 0.343 1.00 26.31 10 GLN D C 1
ATOM 3211 O O . GLN D 2 13 ? 50.450 -22.692 -0.206 1.00 30.77 10 GLN D O 1
ATOM 3217 N N . ALA D 2 14 ? 50.451 -24.672 0.838 1.00 24.90 11 ALA D N 1
ATOM 3218 C CA . ALA D 2 14 ? 48.994 -24.791 0.826 1.00 25.78 11 ALA D CA 1
ATOM 3219 C C . ALA D 2 14 ? 48.366 -23.722 1.715 1.00 22.86 11 ALA D C 1
ATOM 3220 O O . ALA D 2 14 ? 47.383 -23.089 1.319 1.00 26.02 11 ALA D O 1
ATOM 3222 N N . LEU D 2 15 ? 48.932 -23.511 2.901 1.00 21.51 12 LEU D N 1
ATOM 3223 C CA . LEU D 2 15 ? 48.455 -22.440 3.820 1.00 25.08 12 LEU D CA 1
ATOM 3224 C C . LEU D 2 15 ? 48.539 -21.061 3.197 1.00 26.08 12 LEU D C 1
ATOM 3225 O O . LEU D 2 15 ? 47.610 -20.257 3.332 1.00 24.54 12 LEU D O 1
ATOM 3230 N N . ALA D 2 16 ? 49.636 -20.787 2.469 1.00 26.20 13 ALA D N 1
ATOM 3231 C CA . ALA D 2 16 ? 49.761 -19.515 1.799 1.00 26.50 13 ALA D CA 1
ATOM 3232 C C . ALA D 2 16 ? 48.679 -19.278 0.744 1.00 26.28 13 ALA D C 1
ATOM 3233 O O . ALA D 2 16 ? 48.207 -18.139 0.562 1.00 30.76 13 ALA D O 1
ATOM 3235 N N . GLN D 2 17 ? 48.310 -20.322 0.017 1.00 23.82 14 GLN D N 1
ATOM 3236 C CA . GLN D 2 17 ? 47.243 -20.192 -0.965 1.00 23.08 14 GLN D CA 1
ATOM 3237 C C . GLN D 2 17 ? 45.875 -20.084 -0.283 1.00 22.03 14 GLN D C 1
ATOM 3238 O O . GLN D 2 17 ? 45.021 -19.323 -0.696 1.00 26.26 14 GLN D O 1
ATOM 3244 N N . ILE D 2 18 ? 45.684 -20.870 0.777 1.00 25.41 15 ILE D N 1
ATOM 3245 C CA . ILE D 2 18 ? 44.426 -20.817 1.517 1.00 20.79 15 ILE D CA 1
ATOM 3246 C C . ILE D 2 18 ? 44.208 -19.447 2.159 1.00 22.38 15 ILE D C 1
ATOM 3247 O O . ILE D 2 18 ? 43.093 -18.951 2.163 1.00 23.60 15 ILE D O 1
ATOM 3252 N N . GLU D 2 19 ? 45.282 -18.834 2.661 1.00 24.67 16 GLU D N 1
ATOM 3253 C CA . GLU D 2 19 ? 45.217 -17.473 3.174 1.00 27.36 16 GLU D CA 1
ATOM 3254 C C . GLU D 2 19 ? 44.692 -16.452 2.158 1.00 26.74 16 GLU D C 1
ATOM 3255 O O . GLU D 2 19 ? 44.077 -15.429 2.549 1.00 28.53 16 GLU D O 1
ATOM 3261 N N . LYS D 2 20 ? 44.939 -16.703 0.879 1.00 21.63 17 LYS D N 1
ATOM 3262 C CA . LYS D 2 20 ? 44.452 -15.830 -0.172 1.00 27.53 17 LYS D CA 1
ATOM 3263 C C . LYS D 2 20 ? 42.992 -16.063 -0.482 1.00 27.60 17 LYS D C 1
ATOM 3264 O O . LYS D 2 20 ? 42.377 -15.246 -1.171 1.00 31.03 17 LYS D O 1
ATOM 3270 N N . LYS D 2 21 ? 42.436 -17.188 -0.010 1.00 25.99 18 LYS D N 1
ATOM 3271 C CA . LYS D 2 21 ? 41.047 -17.554 -0.343 1.00 22.83 18 LYS D CA 1
ATOM 3272 C C . LYS D 2 21 ? 40.047 -17.235 0.782 1.00 23.19 18 LYS D C 1
ATOM 3273 O O . LYS D 2 21 ? 38.887 -17.092 0.564 1.00 32.56 18 LYS D O 1
ATOM 3279 N N . LEU D 2 22 ? 40.524 -17.206 1.995 1.00 22.60 19 LEU D N 1
ATOM 3280 C CA . LEU D 2 22 ? 39.671 -17.054 3.178 1.00 19.85 19 LEU D CA 1
ATOM 3281 C C . LEU D 2 22 ? 39.712 -15.639 3.771 1.00 18.95 19 LEU D C 1
ATOM 3282 O O . LEU D 2 22 ? 40.651 -14.901 3.581 1.00 23.71 19 LEU D O 1
ATOM 3287 N N . SER D 2 23 ? 38.667 -15.300 4.512 1.00 22.26 20 SER D N 1
ATOM 3288 C CA . SER D 2 23 ? 38.695 -14.152 5.360 1.00 18.24 20 SER D CA 1
ATOM 3289 C C . SER D 2 23 ? 39.829 -14.273 6.371 1.00 20.09 20 SER D C 1
ATOM 3290 O O . SER D 2 23 ? 40.293 -15.349 6.700 1.00 21.89 20 SER D O 1
ATOM 3293 N N . LYS D 2 24 ? 40.250 -13.139 6.893 1.00 19.63 21 LYS D N 1
ATOM 3294 C CA . LYS D 2 24 ? 41.269 -13.138 7.921 1.00 21.70 21 LYS D CA 1
ATOM 3295 C C . LYS D 2 24 ? 40.806 -13.923 9.175 1.00 20.79 21 LYS D C 1
ATOM 3296 O O . LYS D 2 24 ? 41.537 -14.790 9.665 1.00 22.92 21 LYS D O 1
ATOM 3302 N N . PRO D 2 25 ? 39.587 -13.634 9.691 1.00 23.79 22 PRO D N 1
ATOM 3303 C CA . PRO D 2 25 ? 39.153 -14.405 10.895 1.00 18.28 22 PRO D CA 1
ATOM 3304 C C . PRO D 2 25 ? 39.077 -15.895 10.659 1.00 18.04 22 PRO D C 1
ATOM 3305 O O . PRO D 2 25 ? 39.517 -16.654 11.501 1.00 17.21 22 PRO D O 1
ATOM 3309 N N . SER D 2 26 ? 38.582 -16.320 9.508 1.00 17.91 23 SER D N 1
ATOM 3310 C CA . SER D 2 26 ? 38.514 -17.773 9.204 1.00 17.84 23 SER D CA 1
ATOM 3311 C C . SER D 2 26 ? 39.892 -18.426 9.104 1.00 18.61 23 SER D C 1
ATOM 3312 O O . SER D 2 26 ? 40.135 -19.495 9.689 1.00 18.16 23 SER D O 1
ATOM 3315 N N . PHE D 2 27 ? 40.813 -17.772 8.393 1.00 19.58 24 PHE D N 1
ATOM 3316 C CA . PHE D 2 27 ? 42.171 -18.272 8.303 1.00 20.43 24 PHE D CA 1
ATOM 3317 C C . PHE D 2 27 ? 42.852 -18.331 9.651 1.00 18.58 24 PHE D C 1
ATOM 3318 O O . PHE D 2 27 ? 43.428 -19.371 10.034 1.00 19.84 24 PHE D O 1
ATOM 3326 N N . GLU D 2 28 ? 42.779 -17.230 10.399 1.00 19.04 25 GLU D N 1
ATOM 3327 C CA . GLU D 2 28 ? 43.495 -17.177 11.681 1.00 20.82 25 GLU D CA 1
ATOM 3328 C C . GLU D 2 28 ? 42.916 -18.159 12.692 1.00 17.95 25 GLU D C 1
ATOM 3329 O O . GLU D 2 28 ? 43.618 -18.726 13.499 1.00 22.23 25 GLU D O 1
ATOM 3335 N N . THR D 2 29 ? 41.615 -18.343 12.657 1.00 18.95 26 THR D N 1
ATOM 3336 C CA . THR D 2 29 ? 40.978 -19.215 13.624 1.00 16.01 26 THR D CA 1
ATOM 3337 C C . THR D 2 29 ? 41.163 -20.684 13.334 1.00 17.84 26 THR D C 1
ATOM 3338 O O . THR D 2 29 ? 41.457 -21.456 14.245 1.00 21.69 26 THR D O 1
ATOM 3342 N N . TRP D 2 30 ? 40.971 -21.079 12.080 1.00 17.30 27 TRP D N 1
ATOM 3343 C CA . TRP D 2 30 ? 40.878 -22.501 11.754 1.00 18.95 27 TRP D CA 1
ATOM 3344 C C . TRP D 2 30 ? 42.112 -23.063 11.049 1.00 20.39 27 TRP D C 1
ATOM 3345 O O . TRP D 2 30 ? 42.407 -24.225 11.247 1.00 23.62 27 TRP D O 1
ATOM 3356 N N . MET D 2 31 ? 42.820 -22.248 10.267 1.00 18.92 28 MET D N 1
ATOM 3357 C CA . MET D 2 31 ? 43.893 -22.787 9.433 1.00 19.97 28 MET D CA 1
ATOM 3358 C C . MET D 2 31 ? 45.290 -22.558 9.960 1.00 22.90 28 MET D C 1
ATOM 3359 O O . MET D 2 31 ? 46.134 -23.417 9.825 1.00 23.96 28 MET D O 1
ATOM 3364 N N . LYS D 2 32 ? 45.557 -21.366 10.503 1.00 25.45 29 LYS D N 1
ATOM 3365 C CA . LYS D 2 32 ? 46.932 -20.929 10.757 1.00 25.52 29 LYS D CA 1
ATOM 3366 C C . LYS D 2 32 ? 47.728 -21.857 11.691 1.00 27.31 29 LYS D C 1
ATOM 3367 O O . LYS D 2 32 ? 48.941 -22.026 11.515 1.00 37.49 29 LYS D O 1
ATOM 3373 N N . SER D 2 33 ? 47.042 -22.439 12.680 1.00 28.90 30 SER D N 1
ATOM 3374 C CA . SER D 2 33 ? 47.635 -23.309 13.689 1.00 34.46 30 SER D CA 1
ATOM 3375 C C . SER D 2 33 ? 47.733 -24.825 13.301 1.00 30.55 30 SER D C 1
ATOM 3376 O O . SER D 2 33 ? 48.210 -25.645 14.072 1.00 41.55 30 SER D O 1
ATOM 3379 N N . THR D 2 34 ? 47.280 -25.185 12.111 1.00 23.86 31 THR D N 1
ATOM 3380 C CA . THR D 2 34 ? 47.363 -26.559 11.657 1.00 21.49 31 THR D CA 1
ATOM 3381 C C . THR D 2 34 ? 48.770 -26.884 11.241 1.00 26.07 31 THR D C 1
ATOM 3382 O O . THR D 2 34 ? 49.498 -26.025 10.755 1.00 26.22 31 THR D O 1
ATOM 3386 N N . LYS D 2 35 ? 49.124 -28.151 11.404 1.00 27.35 32 LYS D N 1
ATOM 3387 C CA . LYS D 2 35 ? 50.472 -28.657 11.076 1.00 27.55 32 LYS D CA 1
ATOM 3388 C C . LYS D 2 35 ? 50.397 -29.973 10.365 1.00 27.04 32 LYS D C 1
ATOM 3389 O O . LYS D 2 35 ? 49.586 -30.817 10.704 1.00 29.50 32 LYS D O 1
ATOM 3395 N N . ALA D 2 36 ? 51.274 -30.174 9.404 1.00 27.88 33 ALA D N 1
ATOM 3396 C CA . ALA D 2 36 ? 51.343 -31.473 8.717 1.00 30.67 33 ALA D CA 1
ATOM 3397 C C . ALA D 2 36 ? 51.772 -32.528 9.713 1.00 30.04 33 ALA D C 1
ATOM 3398 O O . ALA D 2 36 ? 52.701 -32.317 10.489 1.00 29.56 33 ALA D O 1
ATOM 3400 N N . HIS D 2 37 ? 51.088 -33.669 9.698 1.00 29.79 34 HIS D N 1
ATOM 3401 C CA . HIS D 2 37 ? 51.472 -34.772 10.590 1.00 33.34 34 HIS D CA 1
ATOM 3402 C C . HIS D 2 37 ? 52.221 -35.907 9.858 1.00 28.95 34 HIS D C 1
ATOM 3403 O O . HIS D 2 37 ? 53.238 -36.397 10.336 1.00 33.81 34 HIS D O 1
ATOM 3410 N N . SER D 2 38 ? 51.685 -36.324 8.715 1.00 31.06 35 SER D N 1
ATOM 3411 C CA . SER D 2 38 ? 52.204 -37.458 7.972 1.00 32.74 35 SER D CA 1
ATOM 3412 C C . SER D 2 38 ? 51.641 -37.526 6.581 1.00 37.08 35 SER D C 1
ATOM 3413 O O . SER D 2 38 ? 50.540 -37.031 6.293 1.00 33.70 35 SER D O 1
ATOM 3416 N N . LEU D 2 39 ? 52.382 -38.214 5.721 1.00 40.94 36 LEU D N 1
ATOM 3417 C CA . LEU D 2 39 ? 51.933 -38.511 4.371 1.00 46.17 36 LEU D CA 1
ATOM 3418 C C . LEU D 2 39 ? 52.220 -39.989 4.123 1.00 52.29 36 LEU D C 1
ATOM 3419 O O . LEU D 2 39 ? 53.343 -40.432 4.168 1.00 62.68 36 LEU D O 1
ATOM 3424 N N . GLN D 2 40 ? 51.153 -40.748 3.942 1.00 38.29 37 GLN D N 1
ATOM 3425 C CA . GLN D 2 40 ? 51.253 -42.183 3.776 1.00 43.02 37 GLN D CA 1
ATOM 3426 C C . GLN D 2 40 ? 50.351 -42.576 2.621 1.00 42.16 37 GLN D C 1
ATOM 3427 O O . GLN D 2 40 ? 49.173 -42.334 2.668 1.00 42.99 37 GLN D O 1
ATOM 3433 N N . GLY D 2 41 ? 50.921 -43.151 1.572 1.00 41.10 38 GLY D N 1
ATOM 3434 C CA . GLY D 2 41 ? 50.184 -43.398 0.353 1.00 43.01 38 GLY D CA 1
ATOM 3435 C C . GLY D 2 41 ? 49.784 -42.052 -0.197 1.00 39.18 38 GLY D C 1
ATOM 3436 O O . GLY D 2 41 ? 50.610 -41.181 -0.349 1.00 45.38 38 GLY D O 1
ATOM 3437 N N . ASP D 2 42 ? 48.504 -41.889 -0.453 1.00 33.48 39 ASP D N 1
ATOM 3438 C CA . ASP D 2 42 ? 47.971 -40.716 -1.042 1.00 26.97 39 ASP D CA 1
ATOM 3439 C C . ASP D 2 42 ? 47.202 -39.937 0.036 1.00 30.96 39 ASP D C 1
ATOM 3440 O O . ASP D 2 42 ? 46.438 -39.043 -0.297 1.00 30.66 39 ASP D O 1
ATOM 3445 N N . THR D 2 43 ? 47.426 -40.252 1.314 1.00 27.13 40 THR D N 1
ATOM 3446 C CA . THR D 2 43 ? 46.748 -39.556 2.426 1.00 33.00 40 THR D CA 1
ATOM 3447 C C . THR D 2 43 ? 47.683 -38.640 3.204 1.00 25.20 40 THR D C 1
ATOM 3448 O O . THR D 2 43 ? 48.670 -39.085 3.807 1.00 31.11 40 THR D O 1
ATOM 3452 N N . LEU D 2 44 ? 47.308 -37.360 3.219 1.00 28.88 41 LEU D N 1
ATOM 3453 C CA . LEU D 2 44 ? 47.957 -36.340 4.005 1.00 24.09 41 LEU D CA 1
ATOM 3454 C C . LEU D 2 44 ? 47.171 -36.162 5.296 1.00 26.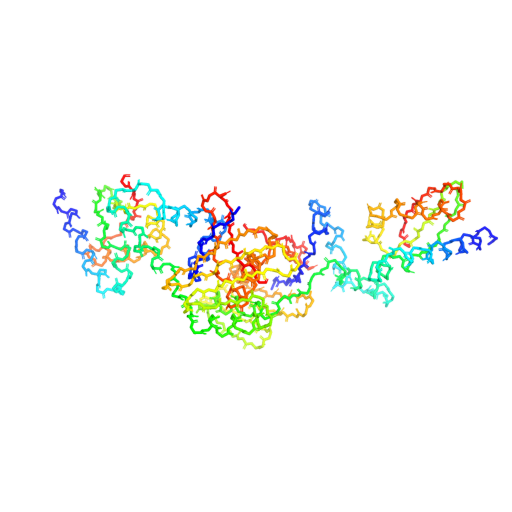35 41 LEU D C 1
ATOM 3455 O O . LEU D 2 44 ? 46.005 -35.799 5.247 1.00 26.74 41 LEU D O 1
ATOM 3460 N N . THR D 2 45 ? 47.808 -36.412 6.444 1.00 25.50 42 THR D N 1
ATOM 3461 C CA . THR D 2 45 ? 47.177 -36.216 7.726 1.00 25.80 42 THR D CA 1
ATOM 3462 C C . THR D 2 45 ? 47.698 -34.907 8.335 1.00 29.58 42 THR D C 1
ATOM 3463 O O . THR D 2 45 ? 48.912 -34.674 8.391 1.00 27.06 42 THR D O 1
ATOM 3467 N N . ILE D 2 46 ? 46.759 -34.084 8.797 1.00 26.45 43 ILE D N 1
ATOM 3468 C CA . ILE D 2 46 ? 47.016 -32.776 9.343 1.00 27.36 43 ILE D CA 1
ATOM 3469 C C . ILE D 2 46 ? 46.570 -32.749 10.832 1.00 25.12 43 ILE D C 1
ATOM 3470 O O . ILE D 2 46 ? 45.514 -33.247 11.187 1.00 24.52 43 ILE D O 1
ATOM 3475 N N . THR D 2 47 ? 47.379 -32.149 11.664 1.00 25.66 44 THR D N 1
ATOM 3476 C CA . THR D 2 47 ? 47.099 -32.019 13.076 1.00 27.91 44 THR D CA 1
ATOM 3477 C C . THR D 2 47 ? 46.333 -30.705 13.333 1.00 23.56 44 THR D C 1
ATOM 3478 O O . THR D 2 47 ? 46.795 -29.606 12.983 1.00 29.04 44 THR D O 1
ATOM 3482 N N . ALA D 2 48 ? 45.147 -30.850 13.948 1.00 25.00 45 ALA D N 1
ATOM 3483 C CA . ALA D 2 48 ? 44.346 -29.719 14.379 1.00 25.54 45 ALA D CA 1
ATOM 3484 C C . ALA D 2 48 ? 44.623 -29.561 15.875 1.00 24.97 45 ALA D C 1
ATOM 3485 O O . ALA D 2 48 ? 44.962 -30.550 16.568 1.00 27.23 45 ALA D O 1
ATOM 3487 N N . PRO D 2 49 ? 44.457 -28.350 16.411 1.00 25.02 46 PRO D N 1
ATOM 3488 C CA . PRO D 2 49 ? 44.863 -28.125 17.825 1.00 27.27 46 PRO D CA 1
ATOM 3489 C C . PRO D 2 49 ? 43.942 -28.736 18.878 1.00 25.67 46 PRO D C 1
ATOM 3490 O O . PRO D 2 49 ? 44.359 -28.926 20.031 1.00 31.57 46 PRO D O 1
ATOM 3494 N N . ASN D 2 50 ? 42.707 -29.037 18.512 1.00 24.89 47 ASN D N 1
ATOM 3495 C CA . ASN D 2 50 ? 41.754 -29.659 19.450 1.00 23.62 47 ASN D CA 1
ATOM 3496 C C . ASN D 2 50 ? 40.629 -30.323 18.697 1.00 26.24 47 ASN D C 1
ATOM 3497 O O . ASN D 2 50 ? 40.579 -30.230 17.470 1.00 23.24 47 ASN D O 1
ATOM 3502 N N . GLU D 2 51 ? 39.742 -31.008 19.426 1.00 24.74 48 GLU D N 1
ATOM 3503 C CA . GLU D 2 51 ? 38.675 -31.747 18.783 1.00 26.44 48 GLU D CA 1
ATOM 3504 C C . GLU D 2 51 ? 37.749 -30.831 18.023 1.00 22.56 48 GLU D C 1
ATOM 3505 O O . GLU D 2 51 ? 37.220 -31.224 16.939 1.00 24.93 48 GLU D O 1
ATOM 3511 N N . PHE D 2 52 ? 37.475 -29.657 18.608 1.00 28.18 49 PHE D N 1
ATOM 3512 C CA . PHE D 2 52 ? 36.508 -28.753 18.002 1.00 21.45 49 PHE D CA 1
ATOM 3513 C C . PHE D 2 52 ? 36.987 -28.341 16.596 1.00 20.31 49 PHE D C 1
ATOM 3514 O O . PHE D 2 52 ? 36.219 -28.362 15.610 1.00 19.69 49 PHE D O 1
ATOM 3522 N N . ALA D 2 53 ? 38.264 -27.980 16.538 1.00 20.13 50 ALA D N 1
ATOM 3523 C CA . ALA D 2 53 ? 38.899 -27.590 15.292 1.00 20.52 50 ALA D CA 1
ATOM 3524 C C . ALA D 2 53 ? 38.927 -28.787 14.338 1.00 18.37 50 ALA D C 1
ATOM 3525 O O . ALA D 2 53 ? 38.583 -28.639 13.157 1.00 19.95 50 ALA D O 1
ATOM 3527 N N . ARG D 2 54 ? 39.258 -29.968 14.852 1.00 19.69 51 ARG D N 1
ATOM 3528 C CA . ARG D 2 54 ? 39.292 -31.172 13.977 1.00 19.72 51 ARG D CA 1
ATOM 3529 C C . ARG D 2 54 ? 37.946 -31.376 13.319 1.00 19.47 51 ARG D C 1
ATOM 3530 O O . ARG D 2 54 ? 37.861 -31.593 12.125 1.00 20.64 51 ARG D O 1
ATOM 3538 N N . ASP D 2 55 ? 36.877 -31.295 14.153 1.00 21.38 52 ASP D N 1
ATOM 3539 C CA . ASP D 2 55 ? 35.544 -31.453 13.650 1.00 21.66 52 ASP D CA 1
ATOM 3540 C C . ASP D 2 55 ? 35.165 -30.405 12.623 1.00 21.96 52 ASP D C 1
ATOM 3541 O O . ASP D 2 55 ? 34.549 -30.722 11.575 1.00 19.33 52 ASP D O 1
ATOM 3546 N N . TRP D 2 56 ? 35.470 -29.145 12.915 1.00 20.83 53 TRP D N 1
ATOM 3547 C CA . TRP D 2 56 ? 35.051 -28.091 12.012 1.00 17.96 53 TRP D CA 1
ATOM 3548 C C . TRP D 2 56 ? 35.849 -28.147 10.702 1.00 17.74 53 TRP D C 1
ATOM 3549 O O . TRP D 2 56 ? 35.284 -27.954 9.634 1.00 19.54 53 TRP D O 1
ATOM 3560 N N . LEU D 2 57 ? 37.150 -28.384 10.792 1.00 19.42 54 LEU D N 1
ATOM 3561 C CA . LEU D 2 57 ? 37.953 -28.587 9.576 1.00 20.89 54 LEU D CA 1
ATOM 3562 C C . LEU D 2 57 ? 37.434 -29.700 8.704 1.00 22.46 54 LEU D C 1
ATOM 3563 O O . LEU D 2 57 ? 37.269 -29.511 7.520 1.00 20.41 54 LEU D O 1
ATOM 3568 N N . GLU D 2 58 ? 37.093 -30.842 9.314 1.00 21.46 55 GLU D N 1
ATOM 3569 C CA . GLU D 2 58 ? 36.580 -31.981 8.558 1.00 24.28 55 GLU D CA 1
ATOM 3570 C C . GLU D 2 58 ? 35.233 -31.657 7.910 1.00 25.60 55 GLU D C 1
ATOM 3571 O O . GLU D 2 58 ? 34.980 -32.031 6.734 1.00 27.25 55 GLU D O 1
ATOM 3577 N N . SER D 2 59 ? 34.383 -30.941 8.652 1.00 21.42 56 SER D N 1
ATOM 3578 C CA . SER D 2 59 ? 33.063 -30.613 8.151 1.00 20.68 56 SER D CA 1
ATOM 3579 C C . SER D 2 59 ? 32.980 -29.539 7.100 1.00 21.48 56 SER D C 1
ATOM 3580 O O . SER D 2 59 ? 32.122 -29.598 6.223 1.00 29.06 56 SER D O 1
ATOM 3583 N N . ARG D 2 60 ? 33.806 -28.509 7.237 1.00 22.16 57 ARG D N 1
ATOM 3584 C CA . ARG D 2 60 ? 33.663 -27.317 6.455 1.00 20.00 57 ARG D CA 1
ATOM 3585 C C . ARG D 2 60 ? 34.803 -27.126 5.455 1.00 19.70 57 ARG D C 1
ATOM 3586 O O . ARG D 2 60 ? 34.582 -26.472 4.479 1.00 26.38 57 ARG D O 1
ATOM 3594 N N . TYR D 2 61 ? 36.008 -27.577 5.743 1.00 21.55 58 TYR D N 1
ATOM 3595 C CA . TYR D 2 61 ? 37.145 -27.134 4.960 1.00 20.40 58 TYR D CA 1
ATOM 3596 C C . TYR D 2 61 ? 37.863 -28.214 4.136 1.00 22.07 58 TYR D C 1
ATOM 3597 O O . TYR D 2 61 ? 38.830 -27.923 3.422 1.00 21.67 58 TYR D O 1
ATOM 3606 N N . LEU D 2 62 ? 37.410 -29.439 4.221 1.00 22.67 59 LEU D N 1
ATOM 3607 C CA . LEU D 2 62 ? 38.086 -30.507 3.525 1.00 24.57 59 LEU D CA 1
ATOM 3608 C C . LEU D 2 62 ? 38.128 -30.306 2.003 1.00 18.39 59 LEU D C 1
ATOM 3609 O O . LEU D 2 62 ? 39.156 -30.478 1.370 1.00 23.58 59 LEU D O 1
ATOM 3614 N N . HIS D 2 63 ? 36.987 -29.993 1.412 1.00 24.20 60 HIS D N 1
ATOM 3615 C CA . HIS D 2 63 ? 36.874 -29.757 -0.018 1.00 23.98 60 HIS D CA 1
ATOM 3616 C C . HIS D 2 63 ? 37.785 -28.594 -0.437 1.00 21.55 60 HIS D C 1
ATOM 3617 O O . HIS D 2 63 ? 38.550 -28.711 -1.403 1.00 22.06 60 HIS D O 1
ATOM 3624 N N . LEU D 2 64 ? 37.740 -27.501 0.307 1.00 21.47 61 LEU D N 1
ATOM 3625 C CA . LEU D 2 64 ? 38.627 -26.359 0.028 1.00 21.05 61 LEU D CA 1
ATOM 3626 C C . LEU D 2 64 ? 40.128 -26.724 0.058 1.00 23.25 61 LEU D C 1
ATOM 3627 O O . LEU D 2 64 ? 40.914 -26.284 -0.821 1.00 24.88 61 LEU D O 1
ATOM 3632 N N . ILE D 2 65 ? 40.546 -27.501 1.056 1.00 19.50 62 ILE D N 1
ATOM 3633 C CA . ILE D 2 65 ? 41.906 -27.912 1.161 1.00 20.93 62 ILE D CA 1
ATOM 3634 C C . ILE D 2 65 ? 42.256 -28.850 -0.011 1.00 19.45 62 ILE D C 1
ATOM 3635 O O . ILE D 2 65 ? 43.294 -28.693 -0.653 1.00 19.84 62 ILE D O 1
ATOM 3640 N N . ALA D 2 66 ? 41.356 -29.773 -0.346 1.00 21.38 63 ALA D N 1
ATOM 3641 C CA . ALA D 2 66 ? 41.609 -30.695 -1.440 1.00 22.72 63 ALA D CA 1
ATOM 3642 C C . ALA D 2 66 ? 41.746 -29.944 -2.770 1.00 21.95 63 ALA D C 1
ATOM 3643 O O . ALA D 2 66 ? 42.647 -30.216 -3.573 1.00 24.81 63 ALA D O 1
ATOM 3645 N N . ASP D 2 67 ? 40.851 -28.983 -2.993 1.00 20.49 64 ASP D N 1
ATOM 3646 C CA . ASP D 2 67 ? 40.908 -28.101 -4.174 1.00 22.74 64 ASP D CA 1
ATOM 3647 C C . ASP D 2 67 ? 42.234 -27.371 -4.239 1.00 24.74 64 ASP D C 1
ATOM 3648 O O . ASP D 2 67 ? 42.854 -27.295 -5.288 1.00 26.47 64 ASP D O 1
ATOM 3653 N N . THR D 2 68 ? 42.679 -26.822 -3.113 1.00 22.03 65 THR D N 1
ATOM 3654 C CA . THR D 2 68 ? 43.941 -26.074 -3.037 1.00 23.98 65 THR D CA 1
ATOM 3655 C C . THR D 2 68 ? 45.147 -26.931 -3.361 1.00 25.91 65 THR D C 1
ATOM 3656 O O . THR D 2 68 ? 45.974 -26.534 -4.172 1.00 29.44 65 THR D O 1
ATOM 3660 N N . ILE D 2 69 ? 45.206 -28.130 -2.776 1.00 28.87 66 ILE D N 1
ATOM 3661 C CA . ILE D 2 69 ? 46.299 -29.051 -3.053 1.00 30.38 66 ILE D CA 1
ATOM 3662 C C . ILE D 2 69 ? 46.278 -29.469 -4.554 1.00 25.85 66 ILE D C 1
ATOM 3663 O O . ILE D 2 69 ? 47.330 -29.524 -5.198 1.00 26.11 66 ILE D O 1
ATOM 3668 N N . TYR D 2 70 ? 45.092 -29.742 -5.095 1.00 24.35 67 TYR D N 1
ATOM 3669 C CA . TYR D 2 70 ? 44.978 -30.068 -6.525 1.00 24.97 67 TYR D CA 1
ATOM 3670 C C . TYR D 2 70 ? 45.451 -28.905 -7.414 1.00 25.29 67 TYR D C 1
ATOM 3671 O O . TYR D 2 70 ? 46.207 -29.103 -8.390 1.00 26.77 67 TYR D O 1
ATOM 3680 N N . GLU D 2 71 ? 45.077 -27.679 -7.061 1.00 25.93 68 GLU D N 1
ATOM 3681 C CA . GLU D 2 71 ? 45.466 -26.509 -7.870 1.00 31.28 68 GLU D CA 1
ATOM 3682 C C . GLU D 2 71 ? 46.952 -26.245 -7.848 1.00 33.14 68 GLU D C 1
ATOM 3683 O O . GLU D 2 71 ? 47.532 -25.765 -8.822 1.00 35.24 68 GLU D O 1
ATOM 3689 N N . LEU D 2 72 ? 47.559 -26.568 -6.722 1.00 26.94 69 LEU D N 1
ATOM 3690 C CA . LEU D 2 72 ? 48.955 -26.360 -6.489 1.00 32.19 69 LEU D CA 1
ATOM 3691 C C . LEU D 2 72 ? 49.823 -27.427 -7.162 1.00 32.65 69 LEU D C 1
ATOM 3692 O O . LEU D 2 72 ? 50.870 -27.098 -7.640 1.00 32.40 69 LEU D O 1
ATOM 3697 N N . THR D 2 73 ? 49.388 -28.692 -7.153 1.00 34.81 70 THR D N 1
ATOM 3698 C CA . THR D 2 73 ? 50.210 -29.841 -7.561 1.00 37.39 70 THR D CA 1
ATOM 3699 C C . THR D 2 73 ? 49.732 -30.594 -8.818 1.00 32.67 70 THR D C 1
ATOM 3700 O O . THR D 2 73 ? 50.504 -31.315 -9.431 1.00 35.60 70 THR D O 1
ATOM 3704 N N . GLY D 2 74 ? 48.483 -30.417 -9.204 1.00 28.03 71 GLY D N 1
ATOM 3705 C CA . GLY D 2 74 ? 47.810 -31.237 -10.227 1.00 27.58 71 GLY D CA 1
ATOM 3706 C C . GLY D 2 74 ? 47.502 -32.655 -9.839 1.00 26.96 71 GLY D C 1
ATOM 3707 O O . GLY D 2 74 ? 47.029 -33.481 -10.690 1.00 25.54 71 GLY D O 1
ATOM 3708 N N . GLU D 2 75 ? 47.727 -32.929 -8.551 1.00 26.28 72 GLU D N 1
ATOM 3709 C CA . GLU D 2 75 ? 47.483 -34.244 -7.982 1.00 23.10 72 GLU D CA 1
ATOM 3710 C C . GLU D 2 75 ? 46.479 -34.146 -6.819 1.00 25.50 72 GLU D C 1
ATOM 3711 O O . GLU D 2 75 ? 46.454 -33.178 -6.072 1.00 30.54 72 GLU D O 1
ATOM 3717 N N . GLU D 2 76 ? 45.617 -35.135 -6.726 1.00 21.32 73 GLU D N 1
ATOM 3718 C CA . GLU D 2 76 ? 44.672 -35.276 -5.643 1.00 21.24 73 GLU D CA 1
ATOM 3719 C C . GLU D 2 76 ? 45.328 -35.984 -4.465 1.00 26.18 73 GLU D C 1
ATOM 3720 O O . GLU D 2 76 ? 45.776 -37.119 -4.597 1.00 25.41 73 GLU D O 1
ATOM 3726 N N . LEU D 2 77 ? 45.333 -35.330 -3.319 1.00 28.98 74 LEU D N 1
ATOM 3727 C CA . LEU D 2 77 ? 45.667 -36.010 -2.057 1.00 26.78 74 LEU D CA 1
ATOM 3728 C C . LEU D 2 77 ? 44.457 -36.103 -1.151 1.00 30.31 74 LEU D C 1
ATOM 3729 O O . LEU D 2 77 ? 43.673 -35.174 -1.063 1.00 34.83 74 LEU D O 1
ATOM 3734 N N . SER D 2 78 ? 44.320 -37.216 -0.460 1.00 29.87 75 SER D N 1
ATOM 3735 C CA . SER D 2 78 ? 43.213 -37.371 0.518 1.00 26.32 75 SER D CA 1
ATOM 3736 C C . SER D 2 78 ? 43.650 -36.662 1.777 1.00 25.39 75 SER D C 1
ATOM 3737 O O . SER D 2 78 ? 44.800 -36.750 2.192 1.00 28.02 75 SER D O 1
ATOM 3740 N N . ILE D 2 79 ? 42.749 -35.927 2.397 1.00 25.82 76 ILE D N 1
ATOM 3741 C CA . ILE D 2 79 ? 43.086 -35.168 3.599 1.00 25.67 76 ILE D CA 1
ATOM 3742 C C . ILE D 2 79 ? 42.371 -35.787 4.815 1.00 23.84 76 ILE D C 1
ATOM 3743 O O . ILE D 2 79 ? 41.146 -36.025 4.761 1.00 27.64 76 ILE D O 1
ATOM 3748 N N . LYS D 2 80 ? 43.121 -36.031 5.885 1.00 23.05 77 LYS D N 1
ATOM 3749 C CA . LYS D 2 80 ? 42.529 -36.417 7.196 1.00 26.44 77 LYS D CA 1
ATOM 3750 C C . LYS D 2 80 ? 43.047 -35.511 8.329 1.00 28.44 77 LYS D C 1
ATOM 3751 O O . LYS D 2 80 ? 44.184 -35.038 8.291 1.00 27.21 77 LYS D O 1
ATOM 3757 N N . PHE D 2 81 ? 42.214 -35.313 9.358 1.00 29.53 78 PHE D N 1
ATOM 3758 C CA . PHE D 2 81 ? 42.590 -34.471 10.506 1.00 25.15 78 PHE D CA 1
ATOM 3759 C C . PHE D 2 81 ? 42.598 -35.256 11.797 1.00 27.55 78 PHE D C 1
ATOM 3760 O O . PHE D 2 81 ? 41.684 -36.030 12.035 1.00 40.48 78 PHE D O 1
ATOM 3768 N N . VAL D 2 82 ? 43.631 -35.038 12.595 1.00 29.44 79 VAL D N 1
ATOM 3769 C CA . VAL D 2 82 ? 43.789 -35.651 13.912 1.00 28.36 79 VAL D CA 1
ATOM 3770 C C . VAL D 2 82 ? 44.059 -34.591 14.944 1.00 29.46 79 VAL D C 1
ATOM 3771 O O . VAL D 2 82 ? 44.368 -33.434 14.609 1.00 32.48 79 VAL D O 1
ATOM 3775 N N . ILE D 2 83 ? 43.993 -34.985 16.207 1.00 32.43 80 ILE D N 1
ATOM 3776 C CA . ILE D 2 83 ? 44.370 -34.060 17.281 1.00 33.61 80 ILE D CA 1
ATOM 3777 C C . ILE D 2 83 ? 45.756 -34.414 17.822 1.00 33.98 80 ILE D C 1
ATOM 3778 O O . ILE D 2 83 ? 46.232 -35.498 17.556 1.00 47.03 80 ILE D O 1
ATOM 3783 N N . PRO D 2 84 ? 46.397 -33.512 18.573 1.00 37.65 81 PRO D N 1
ATOM 3784 C CA . PRO D 2 84 ? 47.781 -33.697 18.997 1.00 44.52 81 PRO D CA 1
ATOM 3785 C C . PRO D 2 84 ? 47.945 -34.896 19.924 1.00 55.41 81 PRO D C 1
ATOM 3786 O O . PRO D 2 84 ? 47.007 -35.191 20.659 1.00 53.21 81 PRO D O 1
#

GO terms:
  GO:0005737 cytoplasm (C, EXP)